Protein AF-A0A950RLU2-F1 (afdb_monomer_lite)

Foldseek 3Di:
DFQDLVNLLCVLVVVLVVLVVVLVVVLVVLVVLLVLLVCLLVPQLVVLLVLLVVLLVLLVVLVVLLVVLVVQLVVCVVDVPDGDPSVVSVVVSVVSLVVSVVSLVVSLVSLVVSLVSQSDPVLNVLSVVLNVLSVVLVVLSVQLVVLSVVLVVVSVVPPPVVNVVSVVVNVVSSVVNSVSSVVSSVSSVVSSVVSVVVSVVSVVVSVVSSVVSVVVSVVSNVVSVVCSCVQPVVLVVQVVVVVVVVVLFELPDARDQDPHDPSNVVSVVRNVVSVVLVVVLVVLLVVLVVLLVVLVVLLVVLVVLLVVLVVLLVVLVVVLVVLVVVLVVLVVLLVVLVVLLVVLVVLLVVLVVVLVVLVVQLVVLVVLLVVLVVVLVVLVVVLVVLVVVLVVLVVQLVVLVVQLVVLVVQLVVLVVVPPVSPVSNVVSVVSNVVSVVSNVVSVVSNVVSVVSNVVSVVSNVVSVVSNVVSVVSNVVSVVSSVVSVVSSVVSVVSSVVSVVSSVVSVVVSVVSVVVSVVSVVSSVVSVVSSVVSVVSNVVSVVSNVVSVVSNVVSVSNDD

Structure (mmCIF, N/CA/C/O backbone):
data_AF-A0A950RLU2-F1
#
_entry.id   AF-A0A950RLU2-F1
#
loop_
_atom_site.group_PDB
_atom_site.id
_atom_site.type_symbol
_atom_site.label_atom_id
_atom_site.label_alt_id
_atom_site.label_comp_id
_atom_site.label_asym_id
_atom_site.label_entity_id
_atom_site.label_seq_id
_atom_site.pdbx_PDB_ins_code
_atom_site.Cartn_x
_atom_site.Cartn_y
_atom_site.Cartn_z
_atom_site.occupancy
_atom_site.B_iso_or_equiv
_atom_site.auth_seq_id
_atom_site.auth_comp_id
_atom_site.auth_asym_id
_atom_site.auth_atom_id
_atom_site.pdbx_PDB_model_num
ATOM 1 N N . MET A 1 1 ? 50.276 9.827 -42.231 1.00 47.84 1 MET A N 1
ATOM 2 C CA . MET A 1 1 ? 49.090 10.664 -42.523 1.00 47.84 1 MET A CA 1
ATOM 3 C C . MET A 1 1 ? 47.963 9.737 -42.979 1.00 47.84 1 MET A C 1
ATOM 5 O O . MET A 1 1 ? 48.132 9.060 -43.985 1.00 47.84 1 MET A O 1
ATOM 9 N N . LYS A 1 2 ? 46.878 9.588 -42.205 1.00 58.75 2 LYS A N 1
ATOM 10 C CA . LYS A 1 2 ? 45.762 8.696 -42.575 1.00 58.75 2 LYS A CA 1
ATOM 11 C C . LYS A 1 2 ? 44.983 9.355 -43.727 1.00 58.75 2 LYS A C 1
ATOM 13 O O . LYS A 1 2 ? 44.421 10.429 -43.552 1.00 58.75 2 LYS A O 1
ATOM 18 N N . LEU A 1 3 ? 45.032 8.764 -44.922 1.00 65.50 3 LEU A N 1
ATOM 19 C CA . LEU A 1 3 ? 44.288 9.241 -46.094 1.00 65.50 3 LEU A CA 1
ATOM 20 C C . LEU A 1 3 ? 42.793 8.977 -45.898 1.00 65.50 3 LEU A C 1
ATOM 22 O O . LEU A 1 3 ? 42.415 7.815 -45.724 1.00 65.50 3 LEU A O 1
ATOM 26 N N . THR A 1 4 ? 41.996 10.045 -45.966 1.00 76.50 4 THR A N 1
ATOM 27 C CA . THR A 1 4 ? 40.530 10.010 -45.930 1.00 76.50 4 THR A CA 1
ATOM 28 C C . THR A 1 4 ? 39.963 9.182 -47.081 1.00 76.50 4 THR A C 1
ATOM 30 O O . THR A 1 4 ? 40.613 9.047 -48.126 1.00 76.50 4 THR A O 1
ATOM 33 N N . ILE A 1 5 ? 38.747 8.652 -46.925 1.00 76.19 5 ILE A N 1
ATOM 34 C CA . ILE A 1 5 ? 38.059 7.871 -47.974 1.00 76.19 5 ILE A CA 1
ATOM 35 C C . ILE A 1 5 ? 38.045 8.657 -49.295 1.00 76.19 5 ILE A C 1
ATOM 37 O O . ILE A 1 5 ? 38.445 8.136 -50.337 1.00 76.19 5 ILE A O 1
ATOM 41 N N . GLY A 1 6 ? 37.702 9.949 -49.229 1.00 75.69 6 GLY A N 1
ATOM 42 C CA . GLY A 1 6 ? 37.702 10.843 -50.389 1.00 75.69 6 GLY A CA 1
ATOM 43 C C . GLY A 1 6 ? 39.075 10.981 -51.057 1.00 75.69 6 GLY A C 1
ATOM 44 O O . GLY A 1 6 ? 39.168 10.897 -52.278 1.00 75.69 6 GLY A O 1
ATOM 45 N N . LYS A 1 7 ? 40.166 11.107 -50.287 1.00 78.00 7 LYS A N 1
ATOM 46 C CA . LYS A 1 7 ? 41.526 11.212 -50.851 1.00 78.00 7 LYS A CA 1
ATOM 47 C C . LYS A 1 7 ? 41.995 9.914 -51.511 1.00 78.00 7 LYS A C 1
ATOM 49 O O . LYS A 1 7 ? 42.754 9.971 -52.471 1.00 78.00 7 LYS A O 1
ATOM 54 N N . ARG A 1 8 ? 41.549 8.749 -51.030 1.00 76.12 8 ARG A N 1
ATOM 55 C CA . ARG A 1 8 ? 41.862 7.448 -51.651 1.00 76.12 8 ARG A CA 1
ATOM 56 C C . ARG A 1 8 ? 41.149 7.265 -52.987 1.00 76.12 8 ARG A C 1
ATOM 58 O O . ARG A 1 8 ? 41.777 6.827 -53.945 1.00 76.12 8 ARG A O 1
ATOM 65 N N . ILE A 1 9 ? 39.868 7.634 -53.049 1.00 80.31 9 ILE A N 1
ATOM 66 C CA . ILE A 1 9 ? 39.089 7.626 -54.294 1.00 80.31 9 ILE A CA 1
ATOM 67 C C . ILE A 1 9 ? 39.710 8.609 -55.296 1.00 80.31 9 ILE A C 1
ATOM 69 O O . ILE A 1 9 ? 39.947 8.245 -56.445 1.00 80.31 9 ILE A O 1
ATOM 73 N N . LEU A 1 10 ? 40.056 9.817 -54.841 1.00 81.12 10 LEU A N 1
ATOM 74 C CA . LEU A 1 10 ? 40.670 10.849 -55.677 1.00 81.12 10 LEU A CA 1
ATOM 75 C C . LEU A 1 10 ? 42.052 10.433 -56.201 1.00 81.12 10 LEU A C 1
ATOM 77 O O . LEU A 1 10 ? 42.339 10.672 -57.366 1.00 81.12 10 LEU A O 1
ATOM 81 N N . LEU A 1 11 ? 42.887 9.765 -55.397 1.00 79.69 11 LEU A N 1
ATOM 82 C CA . LEU A 1 11 ? 44.170 9.222 -55.865 1.00 79.69 11 LEU A CA 1
ATOM 83 C C . LEU A 1 11 ? 43.988 8.109 -56.907 1.00 79.69 11 LEU A C 1
ATOM 85 O O . LEU A 1 11 ? 44.661 8.134 -57.934 1.00 79.69 11 LEU A O 1
ATOM 89 N N . GLY A 1 12 ? 43.079 7.156 -56.668 1.00 76.25 12 GLY A N 1
ATOM 90 C CA . GLY A 1 12 ? 42.839 6.040 -57.591 1.00 76.25 12 GLY A CA 1
ATOM 91 C C . GLY A 1 12 ? 42.314 6.510 -58.949 1.00 76.25 12 GLY A C 1
ATOM 92 O O . GLY A 1 12 ? 42.910 6.225 -59.985 1.00 76.25 12 GLY A O 1
ATOM 93 N N . PHE A 1 13 ? 41.240 7.303 -58.953 1.00 82.06 13 PHE A N 1
ATOM 94 C CA . PHE A 1 13 ? 40.671 7.822 -60.201 1.00 82.06 13 PHE A CA 1
ATOM 95 C C . PHE A 1 13 ? 41.513 8.938 -60.824 1.00 82.06 13 PHE A C 1
ATOM 97 O O . PHE A 1 13 ? 41.607 9.015 -62.046 1.00 82.06 13 PHE A O 1
ATOM 104 N N . GLY A 1 14 ? 42.172 9.769 -60.013 1.00 81.75 14 GLY A N 1
ATOM 105 C CA . GLY A 1 14 ? 43.000 10.875 -60.493 1.00 81.75 14 GLY A CA 1
ATOM 106 C C . GLY A 1 14 ? 44.174 10.411 -61.352 1.00 81.75 14 GLY A C 1
ATOM 107 O O . GLY A 1 14 ? 44.430 11.006 -62.395 1.00 81.75 14 GLY A O 1
ATOM 108 N N . ILE A 1 15 ? 44.838 9.311 -60.974 1.00 82.00 15 ILE A N 1
ATOM 109 C CA . ILE A 1 15 ? 45.935 8.729 -61.766 1.00 82.00 15 ILE A CA 1
ATOM 110 C C . ILE A 1 15 ? 45.420 8.195 -63.110 1.00 82.00 15 ILE A C 1
ATOM 112 O O . ILE A 1 15 ? 46.036 8.445 -64.146 1.00 82.00 15 ILE A O 1
ATOM 116 N N . VAL A 1 16 ? 44.278 7.500 -63.111 1.00 84.19 16 VAL A N 1
ATOM 117 C CA . VAL A 1 16 ? 43.673 6.940 -64.333 1.00 84.19 16 VAL A CA 1
ATOM 118 C C . VAL A 1 16 ? 43.256 8.052 -65.301 1.00 84.19 16 VAL A C 1
ATOM 120 O O . VAL A 1 16 ? 43.563 7.978 -66.490 1.00 84.19 16 VAL A O 1
ATOM 123 N N . VAL A 1 17 ? 42.614 9.110 -64.795 1.00 84.62 17 VAL A N 1
ATOM 124 C CA . VAL A 1 17 ? 42.196 10.265 -65.606 1.00 84.62 17 VAL A CA 1
ATOM 125 C C . VAL A 1 17 ? 43.405 11.024 -66.154 1.00 84.62 17 VAL A C 1
ATOM 127 O O . VAL A 1 17 ? 43.435 11.331 -67.344 1.00 84.62 17 VAL A O 1
ATOM 130 N N . ALA A 1 18 ? 44.424 11.287 -65.330 1.00 83.94 18 ALA A N 1
ATOM 131 C CA . ALA A 1 18 ? 45.635 11.980 -65.772 1.00 83.94 18 ALA A CA 1
ATOM 132 C C . ALA A 1 18 ? 46.357 11.221 -66.900 1.00 83.94 18 ALA A C 1
ATOM 134 O O . ALA A 1 18 ? 46.774 11.832 -67.884 1.00 83.94 18 ALA A O 1
ATOM 135 N N . LEU A 1 19 ? 46.450 9.890 -66.798 1.00 84.19 19 LEU A N 1
ATOM 136 C CA . LEU A 1 19 ? 47.041 9.047 -67.840 1.00 84.19 19 LEU A CA 1
ATOM 137 C C . LEU A 1 19 ? 46.214 9.034 -69.130 1.00 84.19 19 LEU A C 1
ATOM 139 O O . LEU A 1 19 ? 46.790 9.109 -70.214 1.00 84.19 19 LEU A O 1
ATOM 143 N N . ALA A 1 20 ? 44.883 8.985 -69.036 1.00 82.06 20 ALA A N 1
ATOM 144 C CA . ALA A 1 20 ? 44.012 9.040 -70.209 1.00 82.06 20 ALA A CA 1
ATOM 145 C C . ALA A 1 20 ? 44.146 10.376 -70.964 1.00 82.06 20 ALA A C 1
ATOM 147 O O . ALA A 1 20 ? 44.239 10.386 -72.192 1.00 82.06 20 ALA A O 1
ATOM 148 N N . VAL A 1 21 ? 44.222 11.498 -70.237 1.00 85.81 21 VAL A N 1
ATOM 149 C CA . VAL A 1 21 ? 44.447 12.828 -70.828 1.00 85.81 21 VAL A CA 1
ATOM 150 C C . VAL A 1 21 ? 45.826 12.913 -71.487 1.00 85.81 21 VAL A C 1
ATOM 152 O O . VAL A 1 21 ? 45.929 13.374 -72.623 1.00 85.81 21 VAL A O 1
ATOM 155 N N . ALA A 1 22 ? 46.877 12.428 -70.819 1.00 83.25 22 ALA A N 1
ATOM 156 C CA . ALA A 1 22 ? 48.230 12.407 -71.375 1.00 83.25 22 ALA A CA 1
ATOM 157 C C . ALA A 1 22 ? 48.317 11.569 -72.665 1.00 83.25 22 ALA A C 1
ATOM 159 O O . ALA A 1 22 ? 48.935 12.004 -73.637 1.00 83.25 22 ALA A O 1
ATOM 160 N N . LEU A 1 23 ? 47.649 10.408 -72.705 1.00 84.44 23 LEU A N 1
ATOM 161 C CA . LEU A 1 23 ? 47.561 9.567 -73.901 1.00 84.44 23 LEU A CA 1
ATOM 162 C C . LEU A 1 23 ? 46.847 10.291 -75.051 1.00 84.44 23 LEU A C 1
ATOM 164 O O . LEU A 1 23 ? 47.331 10.279 -76.180 1.00 84.44 23 LEU A O 1
ATOM 168 N N . GLY A 1 24 ? 45.719 10.948 -74.763 1.00 79.88 24 GLY A N 1
ATOM 169 C CA . GLY A 1 24 ? 44.968 11.711 -75.761 1.00 79.88 24 GLY A CA 1
ATOM 170 C C . GLY A 1 24 ? 45.794 12.842 -76.376 1.00 79.88 24 GLY A C 1
ATOM 171 O O . GLY A 1 24 ? 45.830 12.987 -77.597 1.00 79.88 24 GLY A O 1
ATOM 172 N N . LEU A 1 25 ? 46.523 13.597 -75.547 1.00 85.25 25 LEU A N 1
ATOM 173 C CA . LEU A 1 25 ? 47.431 14.646 -76.019 1.00 85.25 25 LEU A CA 1
ATOM 174 C C . LEU A 1 25 ? 48.563 14.077 -76.887 1.00 85.25 25 LEU A C 1
ATOM 176 O O . LEU A 1 25 ? 48.856 14.632 -77.944 1.00 85.25 25 LEU A O 1
ATOM 180 N N . TYR A 1 26 ? 49.160 12.950 -76.492 1.00 85.50 26 TYR A N 1
ATOM 181 C CA . TYR A 1 26 ? 50.219 12.290 -77.263 1.00 85.50 26 TYR A CA 1
ATOM 182 C C . TYR A 1 26 ? 49.759 11.872 -78.673 1.00 85.50 26 TYR A C 1
ATOM 184 O O . TYR A 1 26 ? 50.473 12.090 -79.656 1.00 85.50 26 TYR A O 1
ATOM 192 N N . VAL A 1 27 ? 48.547 11.322 -78.798 1.00 82.69 27 VAL A N 1
ATOM 193 C CA . VAL A 1 27 ? 47.973 10.943 -80.102 1.00 82.69 27 VAL A CA 1
ATOM 194 C C . VAL A 1 27 ? 47.740 12.170 -80.988 1.00 82.69 27 VAL A C 1
ATOM 196 O O . VAL A 1 27 ? 48.037 12.129 -82.181 1.00 82.69 27 VAL A O 1
ATOM 199 N N . LEU A 1 28 ? 47.256 13.279 -80.420 1.00 82.19 28 LEU A N 1
ATOM 200 C CA . LEU A 1 28 ? 47.043 14.516 -81.179 1.00 82.19 28 LEU A CA 1
ATOM 201 C C . LEU A 1 28 ? 48.357 15.094 -81.727 1.00 82.19 28 LEU A C 1
ATOM 203 O O . LEU A 1 28 ? 48.400 15.487 -82.892 1.00 82.19 28 LEU A O 1
ATOM 207 N N . PHE A 1 29 ? 49.430 15.104 -80.930 1.00 82.00 29 PHE A N 1
ATOM 208 C CA . PHE A 1 29 ? 50.741 15.587 -81.382 1.00 82.00 29 PHE A CA 1
ATOM 209 C C . PHE A 1 29 ? 51.353 14.701 -82.477 1.00 82.00 29 PHE A C 1
ATOM 211 O O . PHE A 1 29 ? 51.834 15.215 -83.482 1.00 82.00 29 PHE A O 1
ATOM 218 N N . THR A 1 30 ? 51.294 13.376 -82.327 1.00 79.75 30 THR A N 1
ATOM 219 C CA . THR A 1 30 ? 51.858 12.442 -83.323 1.00 79.75 30 THR A CA 1
ATOM 220 C C . THR A 1 30 ? 51.084 12.436 -84.645 1.00 79.75 30 THR A C 1
ATOM 222 O O . THR A 1 30 ? 51.681 12.298 -85.710 1.00 79.75 30 THR A O 1
ATOM 225 N N . MET A 1 31 ? 49.764 12.656 -84.614 1.00 77.69 31 MET A N 1
ATOM 226 C CA . MET A 1 31 ? 48.964 12.836 -85.834 1.00 77.69 31 MET A CA 1
ATOM 227 C C . MET A 1 31 ? 49.286 14.138 -86.572 1.00 77.69 31 MET A C 1
ATOM 229 O O . MET A 1 31 ? 49.237 14.163 -87.802 1.00 77.69 31 MET A O 1
ATOM 233 N N . ALA A 1 32 ? 49.630 15.209 -85.851 1.00 80.81 32 ALA A N 1
ATOM 234 C CA . ALA A 1 32 ? 50.076 16.452 -86.476 1.00 80.81 32 ALA A CA 1
ATOM 235 C C . ALA A 1 32 ? 51.379 16.246 -87.271 1.00 80.81 32 ALA A C 1
ATOM 237 O O . ALA A 1 32 ? 51.478 16.722 -88.398 1.00 80.81 32 ALA A O 1
ATOM 238 N N . GLU A 1 33 ? 52.318 15.459 -86.735 1.00 79.25 33 GLU A N 1
ATOM 239 C CA . GLU A 1 33 ? 53.585 15.119 -87.400 1.00 79.25 33 GLU A CA 1
ATOM 240 C C . GLU A 1 33 ? 53.372 14.288 -88.680 1.00 79.25 33 GLU A C 1
ATOM 242 O O . GLU A 1 33 ? 53.948 14.591 -89.723 1.00 79.25 33 GLU A O 1
ATOM 247 N N . VAL A 1 34 ? 52.490 13.278 -88.654 1.00 81.62 34 VAL A N 1
ATOM 248 C CA . VAL A 1 34 ? 52.139 12.502 -89.865 1.00 81.62 34 VAL A CA 1
ATOM 249 C C . VAL A 1 34 ? 51.547 13.411 -90.947 1.00 81.62 34 VAL A C 1
ATOM 251 O O . VAL A 1 34 ? 51.928 13.310 -92.114 1.00 81.62 34 VAL A O 1
ATOM 254 N N . ARG A 1 35 ? 50.663 14.338 -90.557 1.00 81.94 35 ARG A N 1
ATOM 255 C CA . ARG A 1 35 ? 50.033 15.292 -91.479 1.00 81.94 35 ARG A CA 1
ATOM 256 C C . ARG A 1 35 ? 51.049 16.236 -92.128 1.00 81.94 35 ARG A C 1
ATOM 258 O O . ARG A 1 35 ? 50.896 16.578 -93.296 1.00 81.94 35 ARG A O 1
ATOM 265 N N . GLU A 1 36 ? 52.085 16.638 -91.396 1.00 81.50 36 GLU A N 1
ATOM 266 C CA . GLU A 1 36 ? 53.177 17.477 -91.903 1.00 81.50 36 GLU A CA 1
ATOM 267 C C . GLU A 1 36 ? 54.048 16.732 -92.935 1.00 81.50 36 GLU A C 1
ATOM 269 O O . GLU A 1 36 ? 54.390 17.282 -93.988 1.00 81.50 36 GLU A O 1
ATOM 274 N N . ILE A 1 37 ? 54.342 15.447 -92.693 1.00 80.62 37 ILE A N 1
ATOM 275 C CA . ILE A 1 37 ? 55.064 14.592 -93.652 1.00 80.62 37 ILE A CA 1
ATOM 276 C C . ILE A 1 37 ? 54.248 14.410 -94.939 1.00 80.62 37 ILE A C 1
ATOM 278 O O . ILE A 1 37 ? 54.792 14.574 -96.032 1.00 80.62 37 ILE A O 1
ATOM 282 N N . GLU A 1 38 ? 52.950 14.109 -94.829 1.00 80.81 38 GLU A N 1
ATOM 283 C CA . GLU A 1 38 ? 52.056 13.977 -95.989 1.00 80.81 38 GLU A CA 1
ATOM 284 C C . GLU A 1 38 ? 51.924 15.289 -96.774 1.00 80.81 38 GLU A C 1
ATOM 286 O O . GLU A 1 38 ? 51.995 15.270 -98.006 1.00 80.81 38 GLU A O 1
ATOM 291 N N . GLY A 1 39 ? 51.811 16.426 -96.078 1.00 82.38 39 GLY A N 1
ATOM 292 C CA . GLY A 1 39 ? 51.799 17.753 -96.699 1.00 82.38 39 GLY A CA 1
ATOM 293 C C . GLY A 1 39 ? 53.064 18.022 -97.512 1.00 82.38 39 GLY A C 1
ATOM 294 O O . GLY A 1 39 ? 52.985 18.445 -98.659 1.00 82.38 39 GLY A O 1
ATOM 295 N N . THR A 1 40 ? 54.236 17.657 -96.988 1.00 82.94 40 THR A N 1
ATOM 296 C CA . THR A 1 40 ? 55.509 17.821 -97.715 1.00 82.94 40 THR A CA 1
ATOM 297 C C . THR A 1 40 ? 55.579 16.942 -98.972 1.00 82.94 40 THR A C 1
ATOM 299 O O . THR A 1 40 ? 56.159 17.348 -99.979 1.00 82.94 40 THR A O 1
ATOM 302 N N . ILE A 1 41 ? 54.999 15.737 -98.945 1.00 83.69 41 ILE A N 1
ATOM 303 C CA . ILE A 1 41 ? 54.920 14.873 -100.136 1.00 83.69 41 ILE A CA 1
ATOM 304 C C . ILE A 1 41 ? 54.029 15.511 -101.202 1.00 83.69 41 ILE A C 1
ATOM 306 O O . ILE A 1 41 ? 54.410 15.560 -102.371 1.00 83.69 41 ILE A O 1
ATOM 310 N N . SER A 1 42 ? 52.858 16.003 -100.793 1.00 84.00 42 SER A N 1
ATOM 311 C CA . SER A 1 42 ? 51.892 16.643 -101.687 1.00 84.00 42 SER A CA 1
ATOM 312 C C . SER A 1 42 ? 52.441 17.930 -102.302 1.00 84.00 42 SER A C 1
ATOM 314 O O . SER A 1 42 ? 52.419 18.091 -103.520 1.00 84.00 42 SER A O 1
ATOM 316 N N . ASP A 1 43 ? 52.958 18.829 -101.470 1.00 83.88 43 ASP A N 1
ATOM 317 C CA . ASP A 1 43 ? 53.198 20.214 -101.870 1.00 83.88 43 ASP A CA 1
ATOM 318 C C . ASP A 1 43 ? 54.597 20.423 -102.455 1.00 83.88 43 ASP A C 1
ATOM 320 O O . ASP A 1 43 ? 54.795 21.347 -103.242 1.00 83.88 43 ASP A O 1
ATOM 324 N N . HIS A 1 44 ? 55.574 19.581 -102.092 1.00 87.94 44 HIS A N 1
ATOM 325 C CA . HIS A 1 44 ? 56.960 19.728 -102.551 1.00 87.94 44 HIS A CA 1
ATOM 326 C C . HIS A 1 44 ? 57.355 18.641 -103.553 1.00 87.94 44 HIS A C 1
ATOM 328 O O . HIS A 1 44 ? 57.774 18.951 -104.667 1.00 87.94 44 HIS A O 1
ATOM 334 N N . ASP A 1 45 ? 57.235 17.356 -103.200 1.00 86.62 45 ASP A N 1
ATOM 335 C CA . ASP A 1 45 ? 57.762 16.291 -104.069 1.00 86.62 45 ASP A CA 1
ATOM 336 C C . ASP A 1 45 ? 56.977 16.154 -105.380 1.00 86.62 45 ASP A C 1
ATOM 338 O 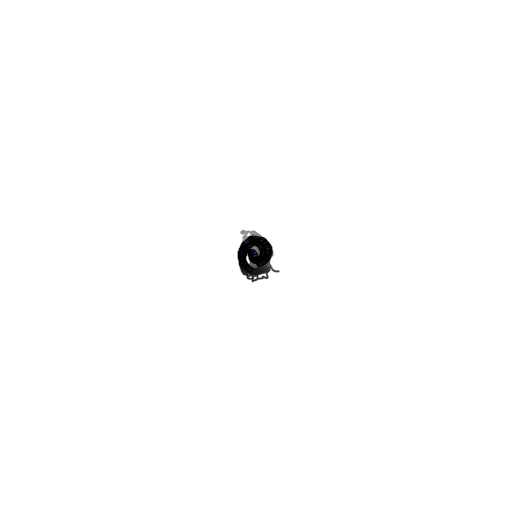O . ASP A 1 45 ? 57.578 15.956 -106.440 1.00 86.62 45 ASP A O 1
ATOM 342 N N . LEU A 1 46 ? 55.644 16.272 -105.333 1.00 87.19 46 LEU A N 1
ATOM 343 C CA . LEU A 1 46 ? 54.823 16.243 -106.546 1.00 87.19 46 LEU A CA 1
ATOM 344 C C . LEU A 1 46 ? 55.036 17.493 -107.411 1.00 87.19 46 LEU A C 1
ATOM 346 O O . LEU A 1 46 ? 55.039 17.375 -108.638 1.00 87.19 46 LEU A O 1
ATOM 350 N N . ASP A 1 47 ? 55.277 18.658 -106.803 1.00 89.31 47 ASP A N 1
ATOM 351 C CA . ASP A 1 47 ? 55.646 19.882 -107.526 1.00 89.31 47 ASP A CA 1
ATOM 352 C C . ASP A 1 47 ? 57.002 19.724 -108.241 1.00 89.31 47 ASP A C 1
ATOM 354 O O . ASP A 1 47 ? 57.112 20.006 -109.439 1.00 89.31 47 ASP A O 1
ATOM 358 N N . LEU A 1 48 ? 58.017 19.165 -107.569 1.00 88.69 48 LEU A N 1
ATOM 359 C CA . LEU A 1 48 ? 59.314 18.863 -108.187 1.00 88.69 48 LEU A CA 1
ATOM 360 C C . LEU A 1 48 ? 59.186 17.869 -109.345 1.00 88.69 48 LEU A C 1
ATOM 362 O O . LEU A 1 48 ? 59.777 18.089 -110.406 1.00 88.69 48 LEU A O 1
ATOM 366 N N . LEU A 1 49 ? 58.401 16.800 -109.176 1.00 88.88 49 LEU A N 1
ATOM 367 C CA . LEU A 1 49 ? 58.117 15.858 -110.261 1.00 88.88 49 LEU A CA 1
ATOM 368 C C . LEU A 1 49 ? 57.426 16.548 -111.438 1.00 88.88 49 LEU A C 1
ATOM 370 O O . LEU A 1 49 ? 57.788 16.293 -112.587 1.00 88.88 49 LEU A O 1
ATOM 374 N N . ALA A 1 50 ? 56.452 17.422 -111.179 1.00 88.31 50 ALA A N 1
ATOM 375 C CA . ALA A 1 50 ? 55.763 18.165 -112.227 1.00 88.31 50 ALA A CA 1
ATOM 376 C C . ALA A 1 50 ? 56.736 19.066 -113.009 1.00 88.31 50 ALA A C 1
ATOM 378 O O . ALA A 1 50 ? 56.728 19.045 -114.242 1.00 88.31 50 ALA A O 1
ATOM 379 N N . LYS A 1 51 ? 57.630 19.790 -112.320 1.00 89.75 51 LYS A N 1
ATOM 380 C CA . LYS A 1 51 ? 58.656 20.642 -112.953 1.00 89.75 51 LYS A CA 1
ATOM 381 C C . LYS A 1 51 ? 59.678 19.841 -113.756 1.00 89.75 51 LYS A C 1
ATOM 383 O O . LYS A 1 51 ? 59.971 20.208 -114.893 1.00 89.75 51 LYS A O 1
ATOM 388 N N . LEU A 1 52 ? 60.190 18.739 -113.206 1.00 89.75 52 LEU A N 1
ATOM 389 C CA . LEU A 1 52 ? 61.134 17.853 -113.896 1.00 89.75 52 LEU A CA 1
ATOM 390 C C . LEU A 1 52 ? 60.516 17.234 -115.154 1.00 89.75 52 LEU A C 1
ATOM 392 O O . LEU A 1 52 ? 61.156 17.206 -116.204 1.00 89.75 52 LEU A O 1
ATOM 396 N N . ASN A 1 53 ? 59.257 16.794 -115.078 1.00 88.31 53 ASN A N 1
ATOM 397 C CA . ASN A 1 53 ? 58.536 16.268 -116.236 1.00 88.31 53 ASN A CA 1
ATOM 398 C C . ASN A 1 53 ? 58.287 17.346 -117.298 1.00 88.31 53 ASN A C 1
ATOM 400 O O . ASN A 1 53 ? 58.476 17.078 -118.484 1.00 88.31 53 ASN A O 1
ATOM 404 N N . ALA A 1 54 ? 57.913 18.565 -116.898 1.00 87.75 54 ALA A N 1
ATOM 405 C CA . ALA A 1 54 ? 57.731 19.682 -117.824 1.00 87.75 54 ALA A CA 1
ATOM 406 C C . ALA A 1 54 ? 59.043 20.064 -118.532 1.00 87.75 54 ALA A C 1
ATOM 408 O O . ALA A 1 54 ? 59.042 20.328 -119.736 1.00 87.75 54 ALA A O 1
ATOM 409 N N . LEU A 1 55 ? 60.165 20.040 -117.808 1.00 88.81 55 LEU A N 1
ATOM 410 C CA . LEU A 1 55 ? 61.493 20.283 -118.367 1.00 88.81 55 LEU A CA 1
ATOM 411 C C . LEU A 1 55 ? 61.919 19.160 -119.327 1.00 88.81 55 LEU A C 1
ATOM 413 O O . LEU A 1 55 ? 62.436 19.441 -120.405 1.00 88.81 55 LEU A O 1
ATOM 417 N N . ASN A 1 56 ? 61.640 17.899 -118.986 1.00 87.88 56 ASN A N 1
ATOM 418 C CA . ASN A 1 56 ? 61.899 16.750 -119.856 1.00 87.88 56 ASN A CA 1
ATOM 419 C C . ASN A 1 56 ? 61.066 16.797 -121.151 1.00 87.88 56 ASN A C 1
ATOM 421 O O . ASN A 1 56 ? 61.575 16.524 -122.236 1.00 87.88 56 ASN A O 1
ATOM 425 N N . GLN A 1 57 ? 59.798 17.215 -121.070 1.00 87.25 57 GLN A N 1
ATOM 426 C CA . GLN A 1 57 ? 58.964 17.439 -122.256 1.00 87.25 57 GLN A CA 1
ATOM 427 C C . GLN A 1 57 ? 59.502 18.580 -123.131 1.00 87.25 57 GLN A C 1
ATOM 429 O O . GLN A 1 57 ? 59.589 18.421 -124.349 1.00 87.25 57 GLN A O 1
ATOM 434 N N . ASN A 1 58 ? 59.898 19.708 -122.527 1.00 88.06 58 ASN A N 1
ATOM 435 C CA . ASN A 1 58 ? 60.472 20.841 -123.256 1.00 88.06 58 ASN A CA 1
ATOM 436 C C . ASN A 1 58 ? 61.800 20.458 -123.935 1.00 88.06 58 ASN A C 1
ATOM 438 O O . ASN A 1 58 ? 62.015 20.762 -125.105 1.00 88.06 58 ASN A O 1
ATOM 442 N N . GLN A 1 59 ? 62.655 19.691 -123.251 1.00 86.12 59 GLN A N 1
ATOM 443 C CA . GLN A 1 59 ? 63.872 19.120 -123.832 1.00 86.12 59 GLN A CA 1
ATOM 444 C C . GLN A 1 59 ? 63.561 18.298 -125.097 1.00 86.12 59 GLN A C 1
ATOM 446 O O . GLN A 1 59 ? 64.222 18.477 -126.125 1.00 86.12 59 GLN A O 1
ATOM 451 N N . GLY A 1 60 ? 62.525 17.454 -125.054 1.00 83.88 60 GLY A N 1
ATOM 452 C CA . GLY A 1 60 ? 62.080 16.679 -126.214 1.00 83.88 60 GLY A CA 1
ATOM 453 C C . GLY A 1 60 ? 61.615 17.563 -127.377 1.00 83.88 60 GLY A C 1
ATOM 454 O O . GLY A 1 60 ? 61.967 17.306 -128.531 1.00 83.88 60 GLY A O 1
ATOM 455 N N . GLN A 1 61 ? 60.887 18.646 -127.084 1.00 86.56 61 GLN A N 1
ATOM 456 C CA . GLN A 1 61 ? 60.461 19.630 -128.088 1.00 86.56 61 GLN A CA 1
ATOM 457 C C . GLN A 1 61 ? 61.649 20.374 -128.711 1.00 86.56 61 GLN A C 1
ATOM 459 O O . GLN A 1 61 ? 61.710 20.533 -129.928 1.00 86.56 61 GLN A O 1
ATOM 464 N N . LEU A 1 62 ? 62.624 20.784 -127.899 1.00 87.62 62 LEU A N 1
ATOM 465 C CA . LEU A 1 62 ? 63.848 21.451 -128.345 1.00 87.62 62 LEU A CA 1
ATOM 466 C C . LEU A 1 62 ? 64.697 20.565 -129.252 1.00 87.62 62 LEU A C 1
ATOM 468 O O . LEU A 1 62 ? 65.267 21.047 -130.232 1.00 87.62 62 LEU A O 1
ATOM 472 N N . TYR A 1 63 ? 64.760 19.269 -128.957 1.00 87.38 63 TYR A N 1
ATOM 473 C CA . TYR A 1 63 ? 65.386 18.305 -129.851 1.00 87.38 63 TYR A CA 1
ATOM 474 C C . TYR A 1 63 ? 64.654 18.232 -131.200 1.00 87.38 63 TYR A C 1
ATOM 476 O O . TYR A 1 63 ? 65.292 18.340 -132.247 1.00 87.38 63 TYR A O 1
ATOM 484 N N . GLY A 1 64 ? 63.320 18.138 -131.185 1.00 85.25 64 GLY A N 1
ATOM 485 C CA . GLY A 1 64 ? 62.512 18.145 -132.408 1.00 85.25 64 GLY A CA 1
ATOM 486 C C . GLY A 1 64 ? 62.695 19.419 -133.242 1.00 85.25 64 GLY A C 1
ATOM 487 O O . GLY A 1 64 ? 62.855 19.342 -134.459 1.00 85.25 64 GLY A O 1
ATOM 488 N N . LEU A 1 65 ? 62.745 20.588 -132.597 1.00 86.19 65 LEU A N 1
ATOM 489 C CA . LEU A 1 65 ? 62.990 21.871 -133.264 1.00 86.19 65 LEU A CA 1
ATOM 490 C C . LEU A 1 65 ? 64.398 21.958 -133.862 1.00 86.19 65 LEU A C 1
ATOM 492 O O . LEU A 1 65 ? 64.552 22.459 -134.973 1.00 86.19 65 LEU A O 1
ATOM 496 N N . ARG A 1 66 ? 65.416 21.419 -133.180 1.00 86.56 66 ARG A N 1
ATOM 497 C CA . ARG A 1 66 ? 66.780 21.319 -133.723 1.00 86.56 66 ARG A CA 1
ATOM 498 C C . ARG A 1 66 ? 66.814 20.466 -134.991 1.00 86.56 66 ARG A C 1
ATOM 500 O O . ARG A 1 66 ? 67.367 20.905 -135.994 1.00 86.56 66 ARG A O 1
ATOM 507 N N . GLU A 1 67 ? 66.242 19.262 -134.950 1.00 83.31 67 GLU A N 1
ATOM 508 C CA . GLU A 1 67 ? 66.161 18.365 -136.116 1.00 83.31 67 GLU A CA 1
ATOM 509 C C . GLU A 1 67 ? 65.426 19.030 -137.280 1.00 83.31 67 GLU A C 1
ATOM 511 O O . GLU A 1 67 ? 65.887 19.001 -138.421 1.00 83.31 67 GLU A O 1
ATOM 516 N N . LYS A 1 68 ? 64.314 19.710 -136.981 1.00 84.31 68 LYS A N 1
ATOM 517 C CA . LYS A 1 68 ? 63.547 20.458 -137.974 1.00 84.31 68 LYS A CA 1
ATOM 518 C C . LYS A 1 68 ? 64.371 21.594 -138.588 1.00 84.31 68 LYS A C 1
ATOM 520 O O . LYS A 1 68 ? 64.346 21.756 -139.807 1.00 84.31 68 LYS A O 1
ATOM 525 N N . ALA A 1 69 ? 65.125 22.346 -137.788 1.00 82.88 69 ALA A N 1
ATOM 526 C CA . ALA A 1 69 ? 66.003 23.409 -138.275 1.00 82.88 69 ALA A CA 1
ATOM 527 C C . ALA A 1 69 ? 67.139 22.858 -139.156 1.00 82.88 69 ALA A C 1
ATOM 529 O O . ALA A 1 69 ? 67.380 23.389 -140.237 1.00 82.88 69 ALA A O 1
ATOM 530 N N . LEU A 1 70 ? 67.774 21.750 -138.757 1.00 79.62 70 LEU A N 1
ATOM 531 C CA . LEU A 1 70 ? 68.792 21.056 -139.555 1.00 79.62 70 LEU A CA 1
ATOM 532 C C . LEU A 1 70 ? 68.243 20.584 -140.906 1.00 79.62 70 LEU A C 1
ATOM 534 O O . LEU A 1 70 ? 68.832 20.871 -141.949 1.00 79.62 70 LEU A O 1
ATOM 538 N N . ALA A 1 71 ? 67.096 19.900 -140.896 1.00 79.31 71 ALA A N 1
ATOM 539 C CA . ALA A 1 71 ? 66.451 19.407 -142.109 1.00 79.31 71 ALA A CA 1
ATOM 540 C C . ALA A 1 71 ? 66.061 20.556 -143.053 1.00 79.31 71 ALA A C 1
ATOM 542 O O . ALA A 1 71 ? 66.318 20.486 -144.255 1.00 79.31 71 ALA A O 1
ATOM 543 N N . THR A 1 72 ? 65.502 21.639 -142.505 1.00 77.44 72 THR A N 1
ATOM 544 C CA . THR A 1 72 ? 65.072 22.810 -143.284 1.00 77.44 72 THR A CA 1
ATOM 545 C C . THR A 1 72 ? 66.270 23.547 -143.892 1.00 77.44 72 THR A C 1
ATOM 547 O O . THR A 1 72 ? 66.255 23.850 -145.083 1.00 77.44 72 THR A O 1
ATOM 550 N N . SER A 1 73 ? 67.352 23.754 -143.133 1.00 74.88 73 SER A N 1
ATOM 551 C CA . SER A 1 73 ? 68.593 24.368 -143.634 1.00 74.88 73 SER A CA 1
ATOM 552 C C . SER A 1 73 ? 69.252 23.556 -144.754 1.00 74.88 73 SER A C 1
ATOM 554 O O . SER A 1 73 ? 69.736 24.128 -145.732 1.00 74.88 73 SER A O 1
ATOM 556 N N . LEU A 1 74 ? 69.258 22.221 -144.652 1.00 73.56 74 LEU A N 1
ATOM 557 C CA . LEU A 1 74 ? 69.794 21.339 -145.696 1.00 73.56 74 LEU A CA 1
ATOM 558 C C . LEU A 1 74 ? 68.903 21.315 -146.953 1.00 73.56 74 LEU A C 1
ATOM 560 O O . LEU A 1 74 ? 69.421 21.295 -148.074 1.00 73.56 74 LEU A O 1
ATOM 564 N N . MET A 1 75 ? 67.575 21.368 -146.792 1.00 71.38 75 MET A N 1
ATOM 565 C CA . MET A 1 75 ? 66.628 21.458 -147.912 1.00 71.38 75 MET A CA 1
ATOM 566 C C . MET A 1 75 ? 66.737 22.790 -148.661 1.00 71.38 75 MET A C 1
ATOM 568 O O . MET A 1 75 ? 66.853 22.788 -149.882 1.00 71.38 75 MET A O 1
ATOM 572 N N . VAL A 1 76 ? 66.782 23.926 -147.957 1.00 70.12 76 VAL A N 1
ATOM 573 C CA . VAL A 1 76 ? 66.909 25.255 -148.589 1.00 70.12 76 VAL A CA 1
ATOM 574 C C . VAL A 1 76 ? 68.223 25.389 -149.371 1.00 70.12 76 VAL A C 1
ATOM 576 O O . VAL A 1 76 ? 68.249 26.013 -150.430 1.00 70.12 76 VAL A O 1
ATOM 579 N N . LYS A 1 77 ? 69.305 24.746 -148.910 1.00 67.12 77 LYS A N 1
ATOM 580 C CA . LYS A 1 77 ? 70.583 24.682 -149.640 1.00 67.12 77 LYS A CA 1
ATOM 581 C C . LYS A 1 77 ? 70.555 23.803 -150.892 1.00 67.12 77 LYS A C 1
ATOM 583 O O . LYS A 1 77 ? 71.325 24.058 -151.813 1.00 67.12 77 LYS A O 1
ATOM 588 N N . SER A 1 78 ? 69.729 22.758 -150.910 1.00 64.38 78 SER A N 1
ATOM 589 C CA . SER A 1 78 ? 69.629 21.824 -152.040 1.00 64.38 78 SER A CA 1
ATOM 590 C C . SER A 1 78 ? 68.563 22.231 -153.063 1.00 64.38 78 SER A C 1
ATOM 592 O O . SER A 1 78 ? 68.707 21.889 -154.233 1.00 64.38 78 SER A O 1
ATOM 594 N N . ASN A 1 79 ? 67.542 22.999 -152.660 1.00 63.56 79 ASN A N 1
ATOM 595 C CA . ASN A 1 79 ? 66.509 23.538 -153.545 1.00 63.56 79 ASN A CA 1
ATOM 596 C C . ASN A 1 79 ? 66.064 24.956 -153.101 1.00 63.56 79 ASN A C 1
ATOM 598 O O . ASN A 1 79 ? 65.158 25.090 -152.268 1.00 63.56 79 ASN A O 1
ATOM 602 N N . PRO A 1 80 ? 66.684 26.032 -153.629 1.00 59.34 80 PRO A N 1
ATOM 603 C CA . PRO A 1 80 ? 66.356 27.401 -153.246 1.00 59.34 80 PRO A CA 1
ATOM 604 C C . PRO A 1 80 ? 64.990 27.806 -153.821 1.00 59.34 80 PRO A C 1
ATOM 606 O O . PRO A 1 80 ? 64.877 28.160 -154.991 1.00 59.34 80 PRO A O 1
ATOM 609 N N . GLY A 1 81 ? 63.937 27.733 -153.001 1.00 58.75 81 GLY A N 1
ATOM 610 C CA . GLY A 1 81 ? 62.589 28.186 -153.377 1.00 58.75 81 GLY A CA 1
ATOM 611 C C . GLY A 1 81 ? 61.420 27.434 -152.734 1.00 58.75 81 GLY A C 1
ATOM 612 O O . GLY A 1 81 ? 60.285 27.890 -152.839 1.00 58.75 81 GLY A O 1
ATOM 613 N N . THR A 1 82 ? 61.662 26.315 -152.043 1.00 56.00 82 THR A N 1
ATOM 614 C CA . THR A 1 82 ? 60.600 25.527 -151.389 1.00 56.00 82 THR A CA 1
ATOM 615 C C . THR A 1 82 ? 60.992 25.147 -149.963 1.00 56.00 82 THR A C 1
ATOM 617 O O . THR A 1 82 ? 61.817 24.256 -149.772 1.00 56.00 82 THR A O 1
ATOM 620 N N . GLY A 1 83 ? 60.399 25.799 -148.958 1.00 61.22 83 GLY A N 1
ATOM 621 C CA . GLY A 1 83 ? 60.600 25.455 -147.546 1.00 61.22 83 GLY A CA 1
ATOM 622 C C . GLY A 1 83 ? 60.269 26.595 -146.580 1.00 61.22 83 GLY A C 1
ATOM 623 O O . GLY A 1 83 ? 60.225 27.757 -146.972 1.00 61.22 83 GLY A O 1
ATOM 624 N N . GLN A 1 84 ? 60.015 26.244 -145.317 1.00 63.03 84 GLN A N 1
ATOM 625 C CA . GLN A 1 84 ? 59.887 27.188 -144.199 1.00 63.03 84 GLN A CA 1
ATOM 626 C C . GLN A 1 84 ? 61.237 27.907 -143.982 1.00 63.03 84 GLN A C 1
ATOM 628 O O . GLN A 1 84 ? 62.277 27.311 -144.244 1.00 63.03 84 GLN A O 1
ATOM 633 N N . ASP A 1 85 ? 61.250 29.164 -143.526 1.00 69.12 85 ASP A N 1
ATOM 634 C CA . ASP A 1 85 ? 62.508 29.888 -143.268 1.00 69.12 85 ASP A CA 1
ATOM 635 C C . ASP A 1 85 ? 63.296 29.194 -142.133 1.00 69.12 85 ASP A C 1
ATOM 637 O O . ASP A 1 85 ? 62.771 29.096 -141.015 1.00 69.12 85 ASP A O 1
ATOM 641 N N . PRO A 1 86 ? 64.535 28.712 -142.371 1.00 70.81 86 PRO A N 1
ATOM 642 C CA . PRO A 1 86 ? 65.360 28.099 -141.333 1.00 70.81 86 PRO A CA 1
ATOM 643 C C . PRO A 1 86 ? 65.546 28.987 -140.097 1.00 70.81 86 PRO A C 1
ATOM 645 O O . PRO A 1 86 ? 65.593 28.472 -138.977 1.00 70.81 86 PRO A O 1
ATOM 648 N N . LYS A 1 87 ? 65.573 30.316 -140.272 1.00 76.94 87 LYS A N 1
ATOM 649 C CA . LYS A 1 87 ? 65.712 31.261 -139.156 1.00 76.94 87 LYS A CA 1
ATOM 650 C C . LYS A 1 87 ? 64.471 31.329 -138.273 1.00 76.94 87 LYS A C 1
ATOM 652 O O . LYS A 1 87 ? 64.606 31.515 -137.067 1.00 76.94 87 LYS A O 1
ATOM 657 N N . ALA A 1 88 ? 63.280 31.100 -138.827 1.00 81.19 88 ALA A N 1
ATOM 658 C CA . ALA A 1 88 ? 62.047 31.059 -138.040 1.00 81.19 88 ALA A CA 1
ATOM 659 C C . ALA A 1 88 ? 62.025 29.857 -137.074 1.00 81.19 88 ALA A C 1
ATOM 661 O O . ALA A 1 88 ? 61.574 29.985 -135.937 1.00 81.19 88 ALA A O 1
ATOM 662 N N . VAL A 1 89 ? 62.556 28.699 -137.495 1.00 81.56 89 VAL A N 1
ATOM 663 C CA . VAL A 1 89 ? 62.665 27.503 -136.634 1.00 81.56 89 VAL A CA 1
ATOM 664 C C . VAL A 1 89 ? 63.757 27.681 -135.573 1.00 81.56 89 VAL A C 1
ATOM 666 O O . VAL A 1 89 ? 63.587 27.243 -134.434 1.00 81.56 89 VAL A O 1
ATOM 669 N N . GLU A 1 90 ? 64.861 28.360 -135.906 1.00 83.00 90 GLU A N 1
ATOM 670 C CA . GLU A 1 90 ? 65.879 28.742 -134.919 1.00 83.00 90 GLU A CA 1
ATOM 671 C C . GLU A 1 90 ? 65.314 29.702 -133.858 1.00 83.00 90 GLU A C 1
ATOM 673 O O . GLU A 1 90 ? 65.580 29.531 -132.668 1.00 83.00 90 GLU A O 1
ATOM 678 N N . GLU A 1 91 ? 64.514 30.694 -134.252 1.00 84.19 91 GLU A N 1
ATOM 679 C CA . GLU A 1 91 ? 63.890 31.638 -133.320 1.00 84.19 91 GLU A CA 1
ATOM 680 C C . GLU A 1 91 ? 62.887 30.941 -132.383 1.00 84.19 91 GLU A C 1
ATOM 682 O O . GLU A 1 91 ? 62.878 31.194 -131.173 1.00 84.19 91 GLU A O 1
ATOM 687 N N . GLU A 1 92 ? 62.118 29.978 -132.902 1.00 85.00 92 GLU A N 1
ATOM 688 C CA . GLU A 1 92 ? 61.245 29.110 -132.104 1.00 85.00 92 GLU A CA 1
ATOM 689 C C . GLU A 1 92 ? 62.047 28.246 -131.113 1.00 85.00 92 GLU A C 1
ATOM 691 O O . GLU A 1 92 ? 61.696 28.154 -129.932 1.00 85.00 92 GLU A O 1
ATOM 696 N N . TRP A 1 93 ? 63.185 27.688 -131.545 1.00 89.19 93 TRP A N 1
ATOM 697 C CA . TRP A 1 93 ? 64.108 26.975 -130.659 1.00 89.19 93 TRP A CA 1
ATOM 698 C C . TRP A 1 93 ? 64.667 27.896 -129.569 1.00 89.19 93 TRP A C 1
ATOM 700 O O . TRP A 1 93 ? 64.674 27.526 -128.394 1.00 89.19 93 TRP A O 1
ATOM 710 N N . ARG A 1 94 ? 65.080 29.123 -129.917 1.00 86.69 94 ARG A N 1
ATOM 711 C CA . ARG A 1 94 ? 65.586 30.114 -128.952 1.00 86.69 94 ARG A CA 1
ATOM 712 C C . ARG A 1 94 ? 64.526 30.459 -127.910 1.00 86.69 94 ARG A C 1
ATOM 714 O O . ARG A 1 94 ? 64.849 30.475 -126.721 1.00 86.69 94 ARG A O 1
ATOM 721 N N . LYS A 1 95 ? 63.267 30.642 -128.315 1.00 87.88 95 LYS A N 1
ATOM 722 C CA . LYS A 1 95 ? 62.142 30.889 -127.399 1.00 87.88 95 LYS A CA 1
ATOM 723 C C . LYS A 1 95 ? 61.904 29.718 -126.439 1.00 87.88 95 LYS A C 1
ATOM 725 O O . LYS A 1 95 ? 61.819 29.934 -125.231 1.00 87.88 95 LYS A O 1
ATOM 730 N N . ASN A 1 96 ? 61.866 28.483 -126.939 1.00 86.69 96 ASN A N 1
ATOM 731 C CA . ASN A 1 96 ? 61.693 27.302 -126.083 1.00 86.69 96 ASN A CA 1
ATOM 732 C C . ASN A 1 96 ? 62.913 27.055 -125.183 1.00 86.69 96 ASN A C 1
ATOM 734 O O . ASN A 1 96 ? 62.759 26.604 -124.047 1.00 86.69 96 ASN A O 1
ATOM 738 N N . SER A 1 97 ? 64.114 27.434 -125.635 1.00 88.81 97 SER A N 1
ATOM 739 C CA . SER A 1 97 ? 65.337 27.350 -124.833 1.00 88.81 97 SER A CA 1
ATOM 740 C C . SER A 1 97 ? 65.304 28.341 -123.665 1.00 88.81 97 SER A C 1
ATOM 742 O O . SER A 1 97 ? 65.689 27.985 -122.557 1.00 88.81 97 SER A O 1
ATOM 744 N N . ALA A 1 98 ? 64.745 29.541 -123.867 1.00 88.38 98 ALA A N 1
ATOM 745 C CA . ALA A 1 98 ? 64.505 30.502 -122.791 1.00 88.38 98 ALA A CA 1
ATOM 746 C C . ALA A 1 98 ? 63.421 30.010 -121.815 1.00 88.38 98 ALA A C 1
ATOM 748 O O . ALA A 1 98 ? 63.528 30.217 -120.608 1.00 88.38 98 ALA A O 1
ATOM 749 N N . SER A 1 99 ? 62.400 29.300 -122.310 1.00 89.19 99 SER A N 1
ATOM 750 C CA . SER A 1 99 ? 61.429 28.623 -121.440 1.00 89.19 99 SER A CA 1
ATOM 751 C C . SER A 1 99 ? 62.082 27.514 -120.606 1.00 89.19 99 SER A C 1
ATOM 753 O O . SER A 1 99 ? 61.717 27.340 -119.446 1.00 89.19 99 SER A O 1
ATOM 755 N N . ALA A 1 100 ? 63.044 26.773 -121.167 1.00 88.75 100 ALA A N 1
ATOM 756 C CA . ALA A 1 100 ? 63.800 25.760 -120.432 1.00 88.75 100 ALA A CA 1
ATOM 757 C C . ALA A 1 100 ? 64.705 26.395 -119.364 1.00 88.75 100 ALA A C 1
ATOM 759 O O . ALA A 1 100 ? 64.775 25.871 -118.254 1.00 88.75 100 ALA A O 1
ATOM 760 N N . ASP A 1 101 ? 65.312 27.555 -119.651 1.00 89.31 101 ASP A N 1
ATOM 761 C CA . ASP A 1 101 ? 66.034 28.341 -118.641 1.00 89.31 101 ASP A CA 1
ATOM 762 C C . ASP A 1 101 ? 65.109 28.726 -117.478 1.00 89.31 101 ASP A C 1
ATOM 764 O O . ASP A 1 101 ? 65.434 28.456 -116.327 1.00 89.31 101 ASP A O 1
ATOM 768 N N . GLY A 1 102 ? 63.919 29.266 -117.765 1.00 89.50 102 GLY A N 1
ATOM 769 C CA . GLY A 1 102 ? 62.954 29.635 -116.724 1.00 89.50 102 GLY A CA 1
ATOM 770 C C . GLY A 1 102 ? 62.439 28.439 -115.908 1.00 89.50 102 GLY A C 1
ATOM 771 O O . GLY A 1 102 ? 62.223 28.554 -114.701 1.00 89.50 102 GLY A O 1
ATOM 772 N N . GLN A 1 103 ? 62.271 27.272 -116.539 1.00 90.06 103 GLN A N 1
ATOM 773 C CA . GLN A 1 103 ? 61.920 26.027 -115.846 1.00 90.06 103 GLN A CA 1
ATOM 774 C C . GLN A 1 103 ? 63.052 25.539 -114.932 1.00 90.06 103 GLN A C 1
ATOM 776 O O . GLN A 1 103 ? 62.775 25.089 -113.820 1.00 90.06 103 GLN A O 1
ATOM 781 N N . LEU A 1 104 ? 64.307 25.647 -115.375 1.00 89.62 104 LEU A N 1
ATOM 782 C CA . LEU A 1 104 ? 65.483 25.310 -114.573 1.00 89.62 104 LEU A CA 1
ATOM 783 C C . LEU A 1 104 ? 65.664 26.270 -113.397 1.00 89.62 104 LEU A C 1
ATOM 785 O O . LEU A 1 104 ? 65.873 25.798 -112.287 1.00 89.62 104 LEU A O 1
ATOM 789 N N . ASP A 1 105 ? 65.490 27.577 -113.595 1.00 90.56 105 ASP A N 1
ATOM 790 C CA . ASP A 1 105 ? 65.574 28.570 -112.515 1.00 90.56 105 ASP A CA 1
ATOM 791 C C . ASP A 1 105 ? 64.487 28.325 -111.454 1.00 90.56 105 ASP A C 1
ATOM 793 O O . ASP A 1 105 ? 64.735 28.381 -110.246 1.00 90.56 105 ASP A O 1
ATOM 797 N N . ALA A 1 106 ? 63.270 27.987 -111.897 1.00 89.56 106 ALA A N 1
ATOM 798 C CA . ALA A 1 106 ? 62.180 27.613 -111.002 1.00 89.56 106 ALA A CA 1
ATOM 799 C C . ALA A 1 106 ? 62.472 26.309 -110.243 1.00 89.56 106 ALA A C 1
ATOM 801 O O . ALA A 1 106 ? 62.124 26.201 -109.067 1.00 89.56 106 ALA A O 1
ATOM 802 N N . LEU A 1 107 ? 63.105 25.328 -110.892 1.00 90.25 107 LEU A N 1
ATOM 803 C CA . LEU A 1 107 ? 63.489 24.058 -110.278 1.00 90.25 107 LEU A CA 1
ATOM 804 C C . LEU A 1 107 ? 64.653 24.231 -109.287 1.00 90.25 107 LEU A C 1
ATOM 806 O O . LEU A 1 107 ? 64.620 23.663 -108.197 1.00 90.25 107 LEU A O 1
ATOM 810 N N . GLU A 1 108 ? 65.656 25.049 -109.605 1.00 88.75 108 GLU A N 1
ATOM 811 C CA . GLU A 1 108 ? 66.753 25.390 -108.692 1.00 88.75 108 GLU A CA 1
ATOM 812 C C . GLU A 1 108 ? 66.241 26.120 -107.451 1.00 88.75 108 GLU A C 1
ATOM 814 O O . GLU A 1 108 ? 66.613 25.771 -106.329 1.00 88.75 108 GLU A O 1
ATOM 819 N N . LYS A 1 109 ? 65.330 27.083 -107.633 1.00 89.88 109 LYS A N 1
ATOM 820 C CA . LYS A 1 109 ? 64.692 27.776 -106.512 1.00 89.88 109 LYS A CA 1
ATOM 821 C C . LYS A 1 109 ? 63.876 26.812 -105.648 1.00 89.88 109 LYS A C 1
ATOM 823 O O . LYS A 1 109 ? 64.074 26.775 -104.436 1.00 89.88 109 LYS A O 1
ATOM 828 N N . ALA A 1 110 ? 63.016 26.000 -106.267 1.00 89.12 110 ALA A N 1
ATOM 829 C CA . ALA A 1 110 ? 62.183 25.031 -105.557 1.00 89.12 110 ALA A CA 1
ATOM 830 C C . ALA A 1 110 ? 63.036 24.029 -104.764 1.00 89.12 110 ALA A C 1
ATOM 832 O O . ALA A 1 110 ? 62.811 23.823 -103.578 1.00 89.12 110 ALA A O 1
ATOM 833 N N . THR A 1 111 ? 64.078 23.461 -105.375 1.00 89.06 111 THR A N 1
ATOM 834 C CA . THR A 1 111 ? 64.956 22.501 -104.687 1.00 89.06 111 THR A CA 1
ATOM 835 C C . THR A 1 111 ? 65.765 23.129 -103.547 1.00 89.06 111 THR A C 1
ATOM 837 O O . THR A 1 111 ? 65.994 22.460 -102.541 1.00 89.06 111 THR A O 1
ATOM 840 N N . ALA A 1 112 ? 66.149 24.407 -103.645 1.00 86.38 112 ALA A N 1
ATOM 841 C CA . ALA A 1 112 ? 66.818 25.132 -102.562 1.00 86.38 112 ALA A CA 1
ATOM 842 C C . ALA A 1 112 ? 65.882 25.488 -101.392 1.00 86.38 112 ALA A C 1
ATOM 844 O O . ALA A 1 112 ? 66.307 25.442 -100.233 1.00 86.38 112 ALA A O 1
ATOM 845 N N . ASP A 1 113 ? 64.627 25.839 -101.679 1.00 86.50 113 ASP A N 1
ATOM 846 C CA . ASP A 1 113 ? 63.620 26.124 -100.653 1.00 86.50 113 ASP A CA 1
ATOM 847 C C . ASP A 1 113 ? 63.182 24.826 -99.954 1.00 86.50 113 ASP A C 1
ATOM 849 O O . ASP A 1 113 ? 63.143 24.758 -98.721 1.00 86.50 113 ASP A O 1
ATOM 853 N N . TYR A 1 114 ? 62.957 23.756 -100.721 1.00 87.12 114 TYR A N 1
ATOM 854 C CA . TYR A 1 114 ? 62.476 22.486 -100.182 1.00 87.12 114 TYR A CA 1
ATOM 855 C C . TYR A 1 114 ? 63.505 21.755 -99.318 1.00 87.12 114 TYR A C 1
ATOM 857 O O . TYR A 1 114 ? 63.127 21.163 -98.305 1.00 87.12 114 TYR A O 1
ATOM 865 N N . GLU A 1 115 ? 64.802 21.886 -99.613 1.00 82.12 115 GLU A N 1
ATOM 866 C CA . GLU A 1 115 ? 65.882 21.373 -98.759 1.00 82.12 115 GLU A CA 1
ATOM 867 C C . GLU A 1 115 ? 65.814 21.922 -97.325 1.00 82.12 115 GLU A C 1
ATOM 869 O O . GLU A 1 115 ? 65.996 21.171 -96.364 1.00 82.12 115 GLU A O 1
ATOM 874 N N . LYS A 1 116 ? 65.478 23.209 -97.157 1.00 80.69 116 LYS A N 1
ATOM 875 C CA . LYS A 1 116 ? 65.344 23.835 -95.829 1.00 80.69 116 LYS A CA 1
ATOM 876 C C . LYS A 1 116 ? 64.107 23.350 -95.074 1.00 80.69 116 LYS A C 1
ATOM 878 O O . LYS A 1 116 ? 64.116 23.320 -93.847 1.00 80.69 116 LYS A O 1
ATOM 883 N N . SER A 1 117 ? 63.066 22.968 -95.808 1.00 76.81 117 SER A N 1
ATOM 884 C CA . SER A 1 117 ? 61.769 22.536 -95.273 1.00 76.81 117 SER A CA 1
ATOM 885 C C . SER A 1 117 ? 61.648 21.024 -95.037 1.00 76.81 117 SER A C 1
ATOM 887 O O . SER A 1 117 ? 60.558 20.521 -94.781 1.00 76.81 117 SER A O 1
ATOM 889 N N . GLY A 1 118 ? 62.741 20.261 -95.146 1.00 71.69 118 GLY A N 1
ATOM 890 C CA . GLY A 1 118 ? 62.688 18.819 -94.915 1.00 71.69 118 GLY A CA 1
ATOM 891 C C . GLY A 1 118 ? 62.297 18.487 -93.469 1.00 71.69 118 GLY A C 1
ATOM 892 O O . GLY A 1 118 ? 63.046 18.779 -92.540 1.00 71.69 118 GLY A O 1
ATOM 893 N N . VAL A 1 119 ? 61.155 17.816 -93.292 1.00 74.50 119 VAL A N 1
ATOM 894 C CA . VAL A 1 119 ? 60.580 17.431 -91.981 1.00 74.50 119 VAL A CA 1
ATOM 895 C C . VAL A 1 119 ? 61.486 16.483 -91.181 1.00 74.50 119 VAL A C 1
ATOM 897 O O . VAL A 1 119 ? 61.406 16.402 -89.961 1.00 74.50 119 VAL A O 1
ATOM 900 N N . SER A 1 120 ? 62.401 15.772 -91.845 1.00 80.56 120 SER A N 1
ATOM 901 C CA . SER A 1 120 ? 63.370 14.888 -91.194 1.00 80.56 120 SER A CA 1
ATOM 902 C C . SER A 1 120 ? 64.757 15.024 -91.793 1.00 80.56 120 SER A C 1
ATOM 904 O O . SER A 1 120 ? 64.903 15.391 -92.956 1.00 80.56 120 SER A O 1
ATOM 906 N N . GLU A 1 121 ? 65.788 14.660 -91.031 1.00 81.19 121 GLU A N 1
ATOM 907 C CA . GLU A 1 121 ? 67.172 14.656 -91.527 1.00 81.19 121 GLU A CA 1
ATOM 908 C C . GLU A 1 121 ? 67.334 13.781 -92.781 1.00 81.19 121 GLU A C 1
ATOM 910 O O . GLU A 1 121 ? 68.031 14.155 -93.723 1.00 81.19 121 GLU A O 1
ATOM 915 N N . ARG A 1 122 ? 66.600 12.661 -92.865 1.00 82.81 122 ARG A N 1
ATOM 916 C CA . ARG A 1 122 ? 66.585 11.796 -94.055 1.00 82.81 122 ARG A CA 1
ATOM 917 C C . ARG A 1 122 ? 65.927 12.481 -95.260 1.00 82.81 122 ARG A C 1
ATOM 919 O O . ARG A 1 122 ? 66.405 12.322 -96.381 1.00 82.81 122 ARG A O 1
ATOM 926 N N . ARG A 1 123 ? 64.861 13.259 -95.039 1.00 83.94 123 ARG A N 1
ATOM 927 C CA . ARG A 1 123 ? 64.172 14.050 -96.076 1.00 83.94 123 ARG A CA 1
ATOM 928 C C . ARG A 1 123 ? 65.014 15.239 -96.538 1.00 83.94 123 ARG A C 1
ATOM 930 O O . ARG A 1 123 ? 65.164 15.422 -97.742 1.00 83.94 123 ARG A O 1
ATOM 937 N N . LYS A 1 124 ? 65.620 15.990 -95.611 1.00 84.69 124 LYS A N 1
ATOM 938 C CA . LYS A 1 124 ? 66.563 17.080 -95.923 1.00 84.69 124 LYS A CA 1
ATOM 939 C C . LYS A 1 124 ? 67.722 16.575 -96.778 1.00 84.69 124 LYS A C 1
ATOM 941 O O . LYS A 1 124 ? 68.003 17.147 -97.826 1.00 84.69 124 LYS A O 1
ATOM 946 N N . ALA A 1 125 ? 68.330 15.450 -96.390 1.00 85.19 125 ALA A N 1
ATOM 947 C CA . ALA A 1 125 ? 69.411 14.834 -97.156 1.00 85.19 125 ALA A CA 1
ATOM 948 C C . ALA A 1 125 ? 68.979 14.446 -98.582 1.00 85.19 125 ALA A C 1
ATOM 950 O O . ALA A 1 125 ? 69.751 14.617 -99.526 1.00 85.19 125 ALA A O 1
ATOM 951 N N . GLN A 1 126 ? 67.748 13.950 -98.765 1.00 89.19 126 GLN A N 1
ATOM 952 C CA . GLN A 1 126 ? 67.243 13.605 -100.095 1.00 89.19 126 GLN A CA 1
ATOM 953 C C . GLN A 1 126 ? 66.972 14.847 -100.956 1.00 89.19 126 GLN A C 1
ATOM 955 O O . GLN A 1 126 ? 67.376 14.864 -102.118 1.00 89.19 126 GLN A O 1
ATOM 960 N N . PHE A 1 127 ? 66.379 15.908 -100.399 1.00 88.50 127 PHE A N 1
ATOM 961 C CA . PHE A 1 127 ? 66.244 17.184 -101.113 1.00 88.50 127 PHE A CA 1
ATOM 962 C C . PHE A 1 127 ? 67.606 17.774 -101.499 1.00 88.50 127 PHE A C 1
ATOM 964 O O . PHE A 1 127 ? 67.753 18.255 -102.622 1.00 88.50 127 PHE A O 1
ATOM 971 N N . GLY A 1 128 ? 68.625 17.638 -100.644 1.00 87.50 128 GLY A N 1
ATOM 972 C CA . GLY A 1 128 ? 70.004 18.013 -100.971 1.00 87.50 128 GLY A CA 1
ATOM 973 C C . GLY A 1 128 ? 70.552 17.280 -102.204 1.00 87.50 128 GLY A C 1
ATOM 974 O O . GLY A 1 128 ? 71.142 17.907 -103.087 1.00 87.50 128 GLY A O 1
ATOM 975 N N . LYS A 1 129 ? 70.287 15.970 -102.345 1.00 89.31 129 LYS A N 1
ATOM 976 C CA . LYS A 1 129 ? 70.654 15.208 -103.558 1.00 89.31 129 LYS A CA 1
ATOM 977 C C . LYS A 1 129 ? 69.906 15.692 -104.802 1.00 89.31 129 LYS A C 1
ATOM 979 O O . LYS A 1 129 ? 70.515 15.823 -105.863 1.00 89.31 129 LYS A O 1
ATOM 984 N N . ILE A 1 130 ? 68.602 15.963 -104.686 1.00 91.00 130 ILE A N 1
ATOM 985 C CA . ILE A 1 130 ? 67.784 16.468 -105.804 1.00 91.00 130 ILE A CA 1
ATOM 986 C C . ILE A 1 130 ? 68.301 17.839 -106.254 1.00 91.00 130 ILE A C 1
ATOM 988 O O . ILE A 1 130 ? 68.478 18.076 -107.451 1.00 91.00 130 ILE A O 1
ATOM 992 N N . ARG A 1 131 ? 68.619 18.722 -105.303 1.00 90.69 131 ARG A N 1
ATOM 993 C CA . ARG A 1 131 ? 69.224 20.028 -105.572 1.00 90.69 131 ARG A CA 1
ATOM 994 C C . ARG A 1 131 ? 70.570 19.891 -106.277 1.00 90.69 131 ARG A C 1
ATOM 996 O O . ARG A 1 131 ? 70.783 20.530 -107.303 1.00 90.69 131 ARG A O 1
ATOM 1003 N N . GLN A 1 132 ? 71.460 19.030 -105.782 1.00 90.56 132 GLN A N 1
ATOM 1004 C CA . GLN A 1 132 ? 72.755 18.787 -106.423 1.00 90.56 132 GLN A CA 1
ATOM 1005 C C . GLN A 1 132 ? 72.584 18.289 -107.867 1.00 90.56 132 GLN A C 1
ATOM 1007 O O . GLN A 1 132 ? 73.253 18.786 -108.772 1.00 90.56 132 GLN A O 1
ATOM 1012 N N . ASN A 1 133 ? 71.656 17.357 -108.109 1.00 92.25 133 ASN A N 1
ATOM 1013 C CA . ASN A 1 133 ? 71.354 16.893 -109.462 1.00 92.25 133 ASN A CA 1
ATOM 1014 C C . ASN A 1 133 ? 70.770 18.006 -110.345 1.00 92.25 133 ASN A C 1
ATOM 1016 O O . ASN A 1 133 ? 71.076 18.062 -111.533 1.00 92.25 133 ASN A O 1
ATOM 1020 N N . THR A 1 134 ? 69.961 18.901 -109.779 1.00 91.06 134 THR A N 1
ATOM 1021 C CA . THR A 1 134 ? 69.387 20.049 -110.496 1.00 91.06 134 THR A CA 1
ATOM 1022 C C . THR A 1 134 ? 70.480 21.009 -110.962 1.00 91.06 134 THR A C 1
ATOM 1024 O O . THR A 1 134 ? 70.509 21.358 -112.139 1.00 91.06 134 THR A O 1
ATOM 1027 N N . VAL A 1 135 ? 71.444 21.332 -110.094 1.00 91.00 135 VAL A N 1
ATOM 1028 C CA . VAL A 1 135 ? 72.612 22.160 -110.451 1.00 91.00 135 VAL A CA 1
ATOM 1029 C C . VAL A 1 135 ? 73.438 21.511 -111.568 1.00 91.00 135 VAL A C 1
ATOM 1031 O O . VAL A 1 135 ? 73.890 22.181 -112.494 1.00 91.00 135 VAL A O 1
ATOM 1034 N N . GLU A 1 136 ? 73.634 20.192 -111.521 1.00 90.69 136 GLU A N 1
ATOM 1035 C CA . GLU A 1 136 ? 74.315 19.472 -112.605 1.00 90.69 136 GLU A CA 1
ATOM 1036 C C . GLU A 1 136 ? 73.482 19.455 -113.898 1.00 90.69 136 GLU A C 1
ATOM 1038 O O . GLU A 1 136 ? 74.035 19.621 -114.981 1.00 90.69 136 GLU A O 1
ATOM 1043 N N . THR A 1 137 ? 72.154 19.344 -113.797 1.00 91.31 137 THR A N 1
ATOM 1044 C CA . THR A 1 137 ? 71.228 19.423 -114.942 1.00 91.31 137 THR A CA 1
ATOM 1045 C C . THR A 1 137 ? 71.310 20.793 -115.617 1.00 91.31 137 THR A C 1
ATOM 1047 O O . THR A 1 137 ? 71.397 20.853 -116.843 1.00 91.31 137 THR A O 1
ATOM 1050 N N . ARG A 1 138 ? 71.363 21.886 -114.839 1.00 92.06 138 ARG A N 1
ATOM 1051 C CA . ARG A 1 138 ? 71.579 23.253 -115.340 1.00 92.06 138 ARG A CA 1
ATOM 1052 C C . ARG A 1 138 ? 72.882 23.356 -116.131 1.00 92.06 138 ARG A C 1
ATOM 1054 O O . ARG A 1 138 ? 72.870 23.818 -117.268 1.00 92.06 138 ARG A O 1
ATOM 1061 N N . LYS A 1 139 ? 73.993 22.852 -115.582 1.00 91.44 139 LYS A N 1
ATOM 1062 C CA . LYS A 1 139 ? 75.295 22.846 -116.278 1.00 91.44 139 LYS A CA 1
ATOM 1063 C C . LYS A 1 139 ? 75.255 22.047 -117.583 1.00 91.44 139 LYS A C 1
ATOM 1065 O O . LYS A 1 139 ? 75.787 22.514 -118.591 1.00 91.44 139 LYS A O 1
ATOM 1070 N N . SER A 1 140 ? 74.654 20.854 -117.580 1.00 90.38 140 SER A N 1
ATOM 1071 C CA . SER A 1 140 ? 74.515 20.033 -118.793 1.00 90.38 140 SER A CA 1
ATOM 1072 C C . SER A 1 140 ? 73.619 20.725 -119.832 1.00 90.38 140 SER A C 1
ATOM 1074 O O . SER A 1 140 ? 73.941 20.708 -121.020 1.00 90.38 140 SER A O 1
ATOM 1076 N N . TRP A 1 141 ? 72.553 21.409 -119.398 1.00 92.38 141 TRP A N 1
ATOM 1077 C CA . TRP A 1 141 ? 71.699 22.231 -120.260 1.00 92.38 141 TRP A CA 1
ATOM 1078 C C . TRP A 1 141 ? 72.461 23.401 -120.889 1.00 92.38 141 TRP A C 1
ATOM 1080 O O . TRP A 1 141 ? 72.400 23.572 -122.103 1.00 92.38 141 TRP A O 1
ATOM 1090 N N . ASP A 1 142 ? 73.234 24.160 -120.112 1.00 90.44 142 ASP A N 1
ATOM 1091 C CA . ASP A 1 142 ? 73.998 25.305 -120.625 1.00 90.44 142 ASP A CA 1
ATOM 1092 C C . ASP A 1 142 ? 75.036 24.885 -121.672 1.00 90.44 142 ASP A C 1
ATOM 1094 O O . ASP A 1 142 ? 75.203 25.549 -122.703 1.00 90.44 142 ASP A O 1
ATOM 1098 N N . ARG A 1 143 ? 75.696 23.739 -121.455 1.00 89.62 143 ARG A N 1
ATOM 1099 C CA . ARG A 1 143 ? 76.613 23.140 -122.435 1.00 89.62 143 ARG A CA 1
ATOM 1100 C C . ARG A 1 143 ? 75.881 22.735 -123.710 1.00 89.62 143 ARG A C 1
ATOM 1102 O O . ARG A 1 143 ? 76.331 23.092 -124.798 1.00 89.62 143 ARG A O 1
ATOM 1109 N N . LEU A 1 144 ? 74.750 22.037 -123.582 1.00 89.50 144 LEU A N 1
ATOM 1110 C CA . LEU A 1 144 ? 73.933 21.616 -124.721 1.00 89.50 144 LEU A CA 1
ATOM 1111 C C . LEU A 1 144 ? 73.421 22.823 -125.515 1.00 89.50 144 LEU A C 1
ATOM 1113 O O . LEU A 1 144 ? 73.549 22.862 -126.738 1.00 89.50 144 LEU A O 1
ATOM 1117 N N . LYS A 1 145 ? 72.891 23.832 -124.821 1.00 90.38 145 LYS A N 1
ATOM 1118 C CA . LYS A 1 145 ? 72.389 25.069 -125.415 1.00 90.38 145 LYS A CA 1
ATOM 1119 C C . LYS A 1 145 ? 73.490 25.787 -126.187 1.00 90.38 145 LYS A C 1
ATOM 1121 O O . LYS A 1 145 ? 73.289 26.144 -127.344 1.00 90.38 145 LYS A O 1
ATOM 1126 N N . THR A 1 146 ? 74.667 25.945 -125.583 1.00 88.56 146 THR A N 1
ATOM 1127 C CA . THR A 1 146 ? 75.825 26.585 -126.226 1.00 88.56 146 THR A CA 1
ATOM 1128 C C . THR A 1 146 ? 76.270 25.820 -127.474 1.00 88.56 146 THR A C 1
ATOM 1130 O O . THR A 1 146 ? 76.517 26.433 -128.511 1.00 88.56 146 THR A O 1
ATOM 1133 N N . ALA A 1 147 ? 76.316 24.485 -127.408 1.00 87.50 147 ALA A N 1
ATOM 1134 C CA . ALA A 1 147 ? 76.678 23.642 -128.544 1.00 87.50 147 ALA A CA 1
ATOM 1135 C C . ALA A 1 147 ? 75.649 23.727 -129.688 1.00 87.50 147 ALA A C 1
ATOM 1137 O O . ALA A 1 147 ? 76.040 23.812 -130.849 1.00 87.50 147 ALA A O 1
ATOM 1138 N N . ILE A 1 148 ? 74.348 23.779 -129.380 1.00 88.25 148 ILE A N 1
ATOM 1139 C CA . ILE A 1 148 ? 73.289 23.942 -130.390 1.00 88.25 148 ILE A CA 1
ATOM 1140 C C . ILE A 1 148 ? 73.319 25.345 -131.013 1.00 88.25 148 ILE A C 1
ATOM 1142 O O . ILE A 1 148 ? 73.184 25.480 -132.225 1.00 88.25 148 ILE A O 1
ATOM 1146 N N . LEU A 1 149 ? 73.567 26.396 -130.230 1.00 86.38 149 LEU A N 1
ATOM 1147 C CA . LEU A 1 149 ? 73.736 27.748 -130.774 1.00 86.38 149 LEU A CA 1
ATOM 1148 C C . LEU A 1 149 ? 74.967 27.852 -131.689 1.00 86.38 149 LEU A C 1
ATOM 1150 O O . LEU A 1 149 ? 74.911 28.514 -132.725 1.00 86.38 149 LEU A O 1
ATOM 1154 N N . ALA A 1 150 ? 76.063 27.172 -131.341 1.00 84.94 150 ALA A N 1
ATOM 1155 C CA . ALA A 1 150 ? 77.236 27.066 -132.205 1.00 84.94 150 ALA A CA 1
ATOM 1156 C C . ALA A 1 150 ? 76.925 26.293 -133.501 1.00 84.94 150 ALA A C 1
ATOM 1158 O O . ALA A 1 150 ? 77.368 26.709 -134.571 1.00 84.94 150 ALA A O 1
ATOM 1159 N N . LEU A 1 151 ? 76.119 25.227 -133.413 1.00 84.06 151 LEU A N 1
ATOM 1160 C CA . LEU A 1 151 ? 75.635 24.451 -134.557 1.00 84.06 151 LEU A CA 1
ATOM 1161 C C . LEU A 1 151 ? 74.791 25.316 -135.513 1.00 84.06 151 LEU A C 1
ATOM 1163 O O . LEU A 1 151 ? 75.009 25.266 -136.724 1.00 84.06 151 LEU A O 1
ATOM 1167 N N . PHE A 1 152 ? 73.885 26.153 -134.988 1.00 83.62 152 PHE A N 1
ATOM 1168 C CA . PHE A 1 152 ? 73.132 27.123 -135.797 1.00 83.62 152 PHE A CA 1
ATOM 1169 C C . PHE A 1 152 ? 74.062 28.112 -136.514 1.00 83.62 152 PHE A C 1
ATOM 1171 O O . PHE A 1 152 ? 73.968 28.281 -137.728 1.00 83.62 152 PHE A O 1
ATOM 1178 N N . GLY A 1 153 ? 75.056 28.667 -135.812 1.00 80.50 153 GLY A N 1
ATOM 1179 C CA . GLY A 1 153 ? 76.037 29.572 -136.422 1.00 80.50 153 GLY A CA 1
ATOM 1180 C C . GLY A 1 153 ? 76.938 28.922 -137.485 1.00 80.50 153 GLY A C 1
ATOM 1181 O O . GLY A 1 153 ? 77.424 29.612 -138.382 1.00 80.50 153 GLY A O 1
ATOM 1182 N N . GLN A 1 154 ? 77.178 27.608 -137.412 1.00 76.75 154 GLN A N 1
ATOM 1183 C CA . GLN A 1 154 ? 77.919 26.869 -138.444 1.00 76.75 154 GLN A CA 1
ATOM 1184 C C . GLN A 1 154 ? 77.056 26.533 -139.665 1.00 76.75 154 GLN A C 1
ATOM 1186 O O . GLN A 1 154 ? 77.566 26.534 -140.788 1.00 76.75 154 GLN A O 1
ATOM 1191 N N . MET A 1 155 ? 75.749 26.312 -139.479 1.00 72.69 155 MET A N 1
ATOM 1192 C CA . MET A 1 155 ? 74.809 26.175 -140.599 1.00 72.69 155 MET A CA 1
ATOM 1193 C C . MET A 1 155 ? 74.824 27.404 -141.510 1.00 72.69 155 MET A C 1
ATOM 1195 O O . MET A 1 155 ? 74.905 27.235 -142.728 1.00 72.69 155 MET A O 1
ATOM 1199 N N . ASP A 1 156 ? 74.854 28.607 -140.929 1.00 71.25 156 ASP A N 1
ATOM 1200 C CA . ASP A 1 156 ? 74.936 29.873 -141.671 1.00 71.25 156 ASP A CA 1
ATOM 1201 C C . ASP A 1 156 ? 76.230 30.002 -142.501 1.00 71.25 156 ASP A C 1
ATOM 1203 O O . ASP A 1 156 ? 76.214 30.553 -143.601 1.00 71.25 156 ASP A O 1
ATOM 1207 N N . LYS A 1 157 ? 77.359 29.470 -142.007 1.00 73.00 157 LYS A N 1
ATOM 1208 C CA . LYS A 1 157 ? 78.667 29.502 -142.701 1.00 73.00 157 LYS A CA 1
ATOM 1209 C C . LYS A 1 157 ? 78.802 28.441 -143.787 1.00 73.00 157 LYS A C 1
ATOM 1211 O O . LYS A 1 157 ? 79.594 28.585 -144.714 1.00 73.00 157 LYS A O 1
ATOM 1216 N N . GLY A 1 158 ? 78.027 27.370 -143.668 1.00 67.38 158 GLY A N 1
ATOM 1217 C CA . GLY A 1 158 ? 77.853 26.374 -144.702 1.00 67.38 158 GLY A CA 1
ATOM 1218 C C . GLY A 1 158 ? 78.912 25.274 -144.808 1.00 67.38 158 GLY A C 1
ATOM 1219 O O . GLY A 1 158 ? 78.888 24.556 -145.809 1.00 67.38 158 GLY A O 1
ATOM 1220 N N . ASP A 1 159 ? 79.760 25.101 -143.794 1.00 73.06 159 ASP A N 1
ATOM 1221 C CA . ASP A 1 159 ? 80.751 24.021 -143.693 1.00 73.06 159 ASP A CA 1
ATOM 1222 C C . ASP A 1 159 ? 80.097 22.699 -143.241 1.00 73.06 159 ASP A C 1
ATOM 1224 O O . ASP A 1 159 ? 79.820 22.478 -142.061 1.00 73.06 159 ASP A O 1
ATOM 1228 N N . LEU A 1 160 ? 79.834 21.803 -144.199 1.00 68.38 160 LEU A N 1
ATOM 1229 C CA . LEU A 1 160 ? 79.178 20.513 -143.951 1.00 68.38 160 LEU A CA 1
ATOM 1230 C C . LEU A 1 160 ? 80.048 19.531 -143.147 1.00 68.38 160 LEU A C 1
ATOM 1232 O O . LEU A 1 160 ? 79.503 18.733 -142.384 1.00 68.38 160 LEU A O 1
ATOM 1236 N N . ALA A 1 161 ? 81.378 19.577 -143.283 1.00 71.38 161 ALA A N 1
ATOM 1237 C CA . ALA A 1 161 ? 82.271 18.660 -142.573 1.00 71.38 161 ALA A CA 1
ATOM 1238 C C . ALA A 1 161 ? 82.339 19.011 -141.081 1.00 71.38 161 ALA A C 1
ATOM 1240 O O . ALA A 1 161 ? 82.230 18.130 -140.219 1.00 71.38 161 ALA A O 1
ATOM 1241 N N . GLN A 1 162 ? 82.440 20.306 -140.766 1.00 74.06 162 GLN A N 1
ATOM 1242 C CA . GLN A 1 162 ? 82.421 20.773 -139.383 1.00 74.06 162 GLN A CA 1
ATOM 1243 C C . GLN A 1 162 ? 81.049 20.537 -138.724 1.00 74.06 162 GLN A C 1
ATOM 1245 O O . GLN A 1 162 ? 80.993 20.122 -137.564 1.00 74.06 162 GLN A O 1
ATOM 1250 N N . LEU A 1 163 ? 79.952 20.687 -139.473 1.00 75.88 163 LEU A N 1
ATOM 1251 C CA . LEU A 1 163 ? 78.584 20.464 -138.994 1.00 75.88 163 LEU A CA 1
ATOM 1252 C C . LEU A 1 163 ? 78.335 19.009 -138.556 1.00 75.88 163 LEU A C 1
ATOM 1254 O O . LEU A 1 163 ? 77.819 18.786 -137.462 1.00 75.88 163 LEU A O 1
ATOM 1258 N N . VAL A 1 164 ? 78.775 18.013 -139.338 1.00 76.38 164 VAL A N 1
ATOM 1259 C CA . VAL A 1 164 ? 78.619 16.586 -138.980 1.00 76.38 164 VAL A CA 1
ATOM 1260 C C . VAL A 1 164 ? 79.386 16.226 -137.702 1.00 76.38 164 VAL A C 1
ATOM 1262 O O . VAL A 1 164 ? 78.865 15.500 -136.856 1.00 76.38 164 VAL A O 1
ATOM 1265 N N . SER A 1 165 ? 80.598 16.760 -137.510 1.00 77.62 165 SER A N 1
ATOM 1266 C CA . SER A 1 165 ? 81.366 16.515 -136.278 1.00 77.62 165 SER A CA 1
ATOM 1267 C C . SER A 1 165 ? 80.723 17.137 -135.030 1.00 77.62 165 SER A C 1
ATOM 1269 O O . SER A 1 165 ? 80.740 16.523 -133.961 1.00 77.62 165 SER A O 1
ATOM 1271 N N . GLN A 1 166 ? 80.102 18.315 -135.161 1.00 81.12 166 GLN A N 1
ATOM 1272 C CA . GLN A 1 166 ? 79.394 18.971 -134.060 1.00 81.12 166 GLN A CA 1
ATOM 1273 C C . GLN A 1 166 ? 78.069 18.285 -133.704 1.00 81.12 166 GLN A C 1
ATOM 1275 O O . GLN A 1 166 ? 77.698 18.290 -132.531 1.00 81.12 166 GLN A O 1
ATOM 1280 N N . LEU A 1 167 ? 77.389 17.641 -134.662 1.00 82.69 167 LEU A N 1
ATOM 1281 C CA . LEU A 1 167 ? 76.160 16.884 -134.385 1.00 82.69 167 LEU A CA 1
ATOM 1282 C C . LEU A 1 167 ? 76.382 15.784 -133.342 1.00 82.69 167 LEU A C 1
ATOM 1284 O O . LEU A 1 167 ? 75.597 15.676 -132.403 1.00 82.69 167 LEU A O 1
ATOM 1288 N N . LYS A 1 168 ? 77.490 15.037 -133.445 1.00 84.00 168 LYS A N 1
ATOM 1289 C CA . LYS A 1 168 ? 77.828 13.990 -132.469 1.00 84.00 168 LYS A CA 1
ATOM 1290 C C . LYS A 1 168 ? 78.005 14.556 -131.055 1.00 84.00 168 LYS A C 1
ATOM 1292 O O . LYS A 1 168 ? 77.447 14.016 -130.109 1.00 84.00 168 LYS A O 1
ATOM 1297 N N . VAL A 1 169 ? 78.721 15.676 -130.919 1.00 85.50 169 VAL A N 1
ATOM 1298 C CA . VAL A 1 169 ? 78.936 16.343 -129.619 1.00 85.50 169 VAL A CA 1
ATOM 1299 C C . VAL A 1 169 ? 77.613 16.818 -129.013 1.00 85.50 169 VAL A C 1
ATOM 1301 O O . VAL A 1 169 ? 77.389 16.671 -127.813 1.00 85.50 169 VAL A O 1
ATOM 1304 N N . VAL A 1 170 ? 76.718 17.374 -129.834 1.00 87.75 170 VAL A N 1
ATOM 1305 C CA . VAL A 1 170 ? 75.386 17.808 -129.391 1.00 87.75 170 VAL A CA 1
ATOM 1306 C C . VAL A 1 170 ? 74.534 16.617 -128.939 1.00 87.75 170 VAL A C 1
ATOM 1308 O O . VAL A 1 170 ? 73.840 16.724 -127.929 1.00 87.75 170 VAL A O 1
ATOM 1311 N N . ASP A 1 171 ? 74.575 15.489 -129.650 1.00 86.12 171 ASP A N 1
ATOM 1312 C CA . ASP A 1 171 ? 73.820 14.289 -129.275 1.00 86.12 171 ASP A CA 1
ATOM 1313 C C . ASP A 1 171 ? 74.342 13.640 -127.983 1.00 86.12 171 ASP A C 1
ATOM 1315 O O . ASP A 1 171 ? 73.526 13.234 -127.149 1.00 86.12 171 ASP A O 1
ATOM 1319 N N . ASP A 1 172 ? 75.662 13.625 -127.767 1.00 86.56 172 ASP A N 1
ATOM 1320 C CA . ASP A 1 172 ? 76.280 13.154 -126.519 1.00 86.56 172 ASP A CA 1
ATOM 1321 C C . ASP A 1 172 ? 75.866 14.046 -125.327 1.00 86.56 172 ASP A C 1
ATOM 1323 O O . ASP A 1 172 ? 75.403 13.547 -124.298 1.00 86.56 172 ASP A O 1
ATOM 1327 N N . LEU A 1 173 ? 75.929 15.378 -125.481 1.00 88.38 173 LEU A N 1
ATOM 1328 C CA . LEU A 1 173 ? 75.477 16.338 -124.456 1.00 88.38 173 LEU A CA 1
ATOM 1329 C C . LEU A 1 173 ? 73.973 16.227 -124.169 1.00 88.38 173 LEU A C 1
ATOM 1331 O O . LEU A 1 173 ? 73.523 16.427 -123.039 1.00 88.38 173 LEU A O 1
ATOM 1335 N N . ARG A 1 174 ? 73.176 15.891 -125.185 1.00 87.75 174 ARG A N 1
ATOM 1336 C CA . ARG A 1 174 ? 71.743 15.634 -125.030 1.00 87.75 174 ARG A CA 1
ATOM 1337 C C . ARG A 1 174 ? 71.502 14.375 -124.207 1.00 87.75 174 ARG A C 1
ATOM 1339 O O . ARG A 1 174 ? 70.638 14.378 -123.333 1.00 87.75 174 ARG A O 1
ATOM 1346 N N . GLN A 1 175 ? 72.241 13.304 -124.488 1.00 87.81 175 GLN A N 1
ATOM 1347 C CA . GLN A 1 175 ? 72.140 12.067 -123.722 1.00 87.81 175 GLN A CA 1
ATOM 1348 C C . GLN A 1 175 ? 72.538 12.296 -122.259 1.00 87.81 175 GLN A C 1
ATOM 1350 O O . GLN A 1 175 ? 71.843 11.811 -121.366 1.00 87.81 175 GLN A O 1
ATOM 1355 N N . GLU A 1 176 ? 73.582 13.092 -122.011 1.00 88.06 176 GLU A N 1
ATOM 1356 C CA . GLU A 1 176 ? 73.978 13.514 -120.664 1.00 88.06 176 GLU A CA 1
ATOM 1357 C C . GLU A 1 176 ? 72.839 14.265 -119.954 1.00 88.06 176 GLU A C 1
ATOM 1359 O O . GLU A 1 176 ? 72.453 13.893 -118.845 1.00 88.06 176 GLU A O 1
ATOM 1364 N N . LEU A 1 177 ? 72.240 15.271 -120.602 1.00 89.44 177 LEU A N 1
ATOM 1365 C CA . LEU A 1 177 ? 71.113 16.019 -120.037 1.00 89.44 177 LEU A CA 1
ATOM 1366 C C . LEU A 1 177 ? 69.915 15.110 -119.725 1.00 89.44 177 LEU A C 1
ATOM 1368 O O . LEU A 1 177 ? 69.345 15.197 -118.638 1.00 89.44 177 LEU A O 1
ATOM 1372 N N . ASN A 1 178 ? 69.558 14.208 -120.641 1.00 88.56 178 ASN A N 1
ATOM 1373 C CA . ASN A 1 178 ? 68.462 13.260 -120.436 1.00 88.56 178 ASN A CA 1
ATOM 1374 C C . ASN A 1 178 ? 68.740 12.324 -119.258 1.00 88.56 178 ASN A C 1
ATOM 1376 O O . ASN A 1 178 ? 67.843 12.043 -118.464 1.00 88.56 178 ASN A O 1
ATOM 1380 N N . GLN A 1 179 ? 69.988 11.882 -119.098 1.00 89.88 179 GLN A N 1
ATOM 1381 C CA . GLN A 1 179 ? 70.393 11.081 -117.950 1.00 89.88 179 GLN A CA 1
ATOM 1382 C C . GLN A 1 179 ? 70.255 11.867 -116.638 1.00 89.88 179 GLN A C 1
ATOM 1384 O O . GLN A 1 179 ? 69.767 11.316 -115.652 1.00 89.88 179 GLN A O 1
ATOM 1389 N N . LYS A 1 180 ? 70.632 13.154 -116.613 1.00 91.19 180 LYS A N 1
ATOM 1390 C CA . LYS A 1 180 ? 70.472 14.019 -115.431 1.00 91.19 180 LYS A CA 1
ATOM 1391 C C . LYS A 1 180 ? 69.005 14.294 -115.099 1.00 91.19 180 LYS A C 1
ATOM 1393 O O . LYS A 1 180 ? 68.634 14.215 -113.928 1.00 91.19 180 LYS A O 1
ATOM 1398 N N . LEU A 1 181 ? 68.162 14.538 -116.102 1.00 88.62 181 LEU A N 1
ATOM 1399 C CA . LEU A 1 181 ? 66.716 14.711 -115.922 1.00 88.62 181 LEU A CA 1
ATOM 1400 C C . LEU A 1 181 ? 66.065 13.443 -115.366 1.00 88.62 181 LEU A C 1
ATOM 1402 O O . LEU A 1 181 ? 65.343 13.508 -114.371 1.00 88.62 181 LEU A O 1
ATOM 1406 N N . GLN A 1 182 ? 66.385 12.281 -115.942 1.00 89.94 182 GLN A N 1
ATOM 1407 C CA . GLN A 1 182 ? 65.869 11.002 -115.459 1.00 89.94 182 GLN A CA 1
ATOM 1408 C C . GLN A 1 182 ? 66.351 10.693 -114.037 1.00 89.94 182 GLN A C 1
ATOM 1410 O O . GLN A 1 182 ? 65.573 10.221 -113.209 1.00 89.94 182 GLN A O 1
ATOM 1415 N N . ASN A 1 183 ? 67.613 10.997 -113.724 1.00 91.06 183 ASN A N 1
ATOM 1416 C CA . ASN A 1 183 ? 68.138 10.858 -112.370 1.00 91.06 183 ASN A CA 1
ATOM 1417 C C . ASN A 1 183 ? 67.418 11.787 -111.380 1.00 91.06 183 ASN A C 1
ATOM 1419 O O . ASN A 1 183 ? 67.115 11.372 -110.267 1.00 91.06 183 ASN A O 1
ATOM 1423 N N . GLY A 1 184 ? 67.078 13.011 -111.795 1.00 89.31 184 GLY A N 1
ATOM 1424 C CA . GLY A 1 184 ? 66.269 13.936 -110.998 1.00 89.31 184 GLY A CA 1
ATOM 1425 C C . GLY A 1 184 ? 64.902 13.349 -110.659 1.00 89.31 184 GLY A C 1
ATOM 1426 O O . GLY A 1 184 ? 64.527 13.310 -109.492 1.00 89.31 184 GLY A O 1
ATOM 1427 N N . ILE A 1 185 ? 64.201 12.805 -111.659 1.00 91.06 185 ILE A N 1
ATOM 1428 C CA . ILE A 1 185 ? 62.900 12.142 -111.472 1.00 91.06 185 ILE A CA 1
ATOM 1429 C C . ILE A 1 185 ? 63.024 10.948 -110.514 1.00 91.06 185 ILE A C 1
ATOM 1431 O O . ILE A 1 185 ? 62.196 10.783 -109.618 1.00 91.06 185 ILE A O 1
ATOM 1435 N N . ASN A 1 186 ? 64.068 10.130 -110.665 1.00 91.31 186 ASN A N 1
ATOM 1436 C CA . ASN A 1 186 ? 64.307 8.979 -109.793 1.00 91.31 186 ASN A CA 1
ATOM 1437 C C . ASN A 1 186 ? 64.574 9.409 -108.342 1.00 91.31 186 ASN A C 1
ATOM 1439 O O . ASN A 1 186 ? 63.962 8.861 -107.428 1.00 91.31 186 ASN A O 1
ATOM 1443 N N . LEU A 1 187 ? 65.416 10.425 -108.125 1.00 89.75 187 LEU A N 1
ATOM 1444 C CA . LEU A 1 187 ? 65.713 10.957 -106.792 1.00 89.75 187 LEU A CA 1
ATOM 1445 C C . LEU A 1 187 ? 64.469 11.544 -106.109 1.00 89.75 187 LEU A C 1
ATOM 1447 O O . LEU A 1 187 ? 64.296 11.358 -104.901 1.00 89.75 187 LEU A O 1
ATOM 1451 N N . THR A 1 188 ? 63.588 12.212 -106.858 1.00 89.56 188 THR A N 1
ATOM 1452 C CA . THR A 1 188 ? 62.316 12.710 -106.319 1.00 89.56 188 THR A CA 1
ATOM 1453 C C . THR A 1 188 ? 61.356 11.564 -105.990 1.00 89.56 188 THR A C 1
ATOM 1455 O O . THR A 1 188 ? 60.758 11.561 -104.915 1.00 89.56 188 THR A O 1
ATOM 1458 N N . ASN A 1 189 ? 61.267 10.531 -106.836 1.00 89.19 189 ASN A N 1
ATOM 1459 C CA . ASN A 1 189 ? 60.477 9.328 -106.542 1.00 89.19 189 ASN A CA 1
ATOM 1460 C C . ASN A 1 189 ? 60.982 8.577 -105.296 1.00 89.19 189 ASN A C 1
ATOM 1462 O O . ASN A 1 189 ? 60.178 8.146 -104.467 1.00 89.19 189 ASN A O 1
ATOM 1466 N N . GLU A 1 190 ? 62.299 8.455 -105.121 1.00 88.56 190 GLU A N 1
ATOM 1467 C CA . GLU A 1 190 ? 62.901 7.932 -103.889 1.00 88.56 190 GLU A CA 1
ATOM 1468 C C . GLU A 1 190 ? 62.537 8.793 -102.670 1.00 88.56 190 GLU A C 1
ATOM 1470 O O . GLU A 1 190 ? 62.222 8.259 -101.606 1.00 88.56 190 GLU A O 1
ATOM 1475 N N . GLY A 1 191 ? 62.519 10.123 -102.820 1.00 86.75 191 GLY A N 1
ATOM 1476 C CA . GLY A 1 191 ? 62.084 11.053 -101.776 1.00 86.75 191 GLY A CA 1
ATOM 1477 C C . GLY A 1 191 ? 60.645 10.823 -101.326 1.00 86.75 191 GLY A C 1
ATOM 1478 O O . GLY A 1 191 ? 60.388 10.771 -100.118 1.00 86.75 191 GLY A O 1
ATOM 1479 N N . ILE A 1 192 ? 59.731 10.591 -102.270 1.00 87.06 192 ILE A N 1
ATOM 1480 C CA . ILE A 1 192 ? 58.331 10.242 -101.985 1.00 87.06 192 ILE A CA 1
ATOM 1481 C C . ILE A 1 192 ? 58.244 8.926 -101.207 1.00 87.06 192 ILE A C 1
ATOM 1483 O O . ILE A 1 192 ? 57.486 8.840 -100.240 1.00 87.06 192 ILE A O 1
ATOM 1487 N N . GLN A 1 193 ? 59.024 7.907 -101.582 1.00 87.38 193 GLN A N 1
ATOM 1488 C CA . GLN A 1 193 ? 59.031 6.630 -100.859 1.00 87.38 193 GLN A CA 1
ATOM 1489 C C . GLN A 1 193 ? 59.564 6.778 -99.433 1.00 87.38 193 GLN A C 1
ATOM 1491 O O . GLN A 1 193 ? 58.935 6.285 -98.500 1.00 87.38 193 GLN A O 1
ATOM 1496 N N . ILE A 1 194 ? 60.647 7.539 -99.238 1.00 85.88 194 ILE A N 1
ATOM 1497 C CA . ILE A 1 194 ? 61.166 7.864 -97.900 1.00 85.88 194 ILE A CA 1
ATOM 1498 C C . ILE A 1 194 ? 60.086 8.554 -97.053 1.00 85.88 194 ILE A C 1
ATOM 1500 O O . ILE A 1 194 ? 59.918 8.220 -95.881 1.00 85.88 194 ILE A O 1
ATOM 1504 N N . GLY A 1 195 ? 59.340 9.495 -97.640 1.00 84.50 195 GLY A N 1
ATOM 1505 C CA . GLY A 1 195 ? 58.230 10.169 -96.966 1.00 84.50 195 GLY A CA 1
ATOM 1506 C C . GLY A 1 195 ? 57.116 9.200 -96.556 1.00 84.50 195 GLY A C 1
ATOM 1507 O O . GLY A 1 195 ? 56.684 9.218 -95.405 1.00 84.50 195 GLY A O 1
ATOM 1508 N N . LYS A 1 196 ? 56.695 8.307 -97.462 1.00 85.31 196 LYS A N 1
ATOM 1509 C CA . LYS A 1 196 ? 55.664 7.290 -97.186 1.00 85.31 196 LYS A CA 1
ATOM 1510 C C . LYS A 1 196 ? 56.088 6.295 -96.108 1.00 85.31 196 LYS A C 1
ATOM 1512 O O . LYS A 1 196 ? 55.299 6.001 -95.213 1.00 85.31 196 LYS A O 1
ATOM 1517 N N . GLU A 1 197 ? 57.321 5.792 -96.167 1.00 85.50 197 GLU A N 1
ATOM 1518 C CA . GLU A 1 197 ? 57.873 4.886 -95.152 1.00 85.50 197 GLU A CA 1
ATOM 1519 C C . GLU A 1 197 ? 57.902 5.547 -93.772 1.00 85.50 197 GLU A C 1
ATOM 1521 O O . GLU A 1 197 ? 57.524 4.924 -92.778 1.00 85.50 197 GLU A O 1
ATOM 1526 N N . GLN A 1 198 ? 58.317 6.815 -93.706 1.00 82.94 198 GLN A N 1
ATOM 1527 C CA . GLN A 1 198 ? 58.388 7.549 -92.450 1.00 82.94 198 GLN A CA 1
ATOM 1528 C C . GLN A 1 198 ? 56.992 7.833 -91.878 1.00 82.94 198 GLN A C 1
ATOM 1530 O O . GLN A 1 198 ? 56.763 7.562 -90.701 1.00 82.94 198 GLN A O 1
ATOM 1535 N N . ALA A 1 199 ? 56.046 8.292 -92.703 1.00 83.12 199 ALA A N 1
ATOM 1536 C CA . ALA A 1 199 ? 54.658 8.498 -92.287 1.00 83.12 199 ALA A CA 1
ATOM 1537 C C . ALA A 1 199 ? 54.026 7.195 -91.762 1.00 83.12 199 ALA A C 1
ATOM 1539 O O . ALA A 1 199 ? 53.430 7.181 -90.684 1.00 83.12 199 ALA A O 1
ATOM 1540 N N . ALA A 1 200 ? 54.230 6.074 -92.465 1.00 83.75 200 ALA A N 1
ATOM 1541 C CA . ALA A 1 200 ? 53.738 4.764 -92.043 1.00 83.75 200 ALA A CA 1
ATOM 1542 C C . ALA A 1 200 ? 54.385 4.281 -90.731 1.00 83.75 200 ALA A C 1
ATOM 1544 O O . ALA A 1 200 ? 53.707 3.696 -89.883 1.00 83.75 200 ALA A O 1
ATOM 1545 N N . ALA A 1 201 ? 55.684 4.534 -90.534 1.00 83.31 201 ALA A N 1
ATOM 1546 C CA . ALA A 1 201 ? 56.379 4.195 -89.296 1.00 83.31 201 ALA A CA 1
ATOM 1547 C C . ALA A 1 201 ? 55.848 5.008 -88.106 1.00 83.31 201 ALA A C 1
ATOM 1549 O O . ALA A 1 201 ? 55.489 4.413 -87.086 1.00 83.31 201 ALA A O 1
ATOM 1550 N N . THR A 1 202 ? 55.731 6.333 -88.242 1.00 83.00 202 THR A N 1
ATOM 1551 C CA . THR A 1 202 ? 55.180 7.216 -87.200 1.00 83.00 202 THR A CA 1
ATOM 1552 C C . THR A 1 202 ? 53.736 6.837 -86.865 1.00 83.00 202 THR A C 1
ATOM 1554 O O . THR A 1 202 ? 53.390 6.704 -85.690 1.00 83.00 202 THR A O 1
ATOM 1557 N N . TYR A 1 203 ? 52.919 6.529 -87.877 1.00 81.69 203 TYR A N 1
ATOM 1558 C CA . TYR A 1 203 ? 51.551 6.046 -87.688 1.00 81.69 203 TYR A CA 1
ATOM 1559 C C . TYR A 1 203 ? 51.496 4.717 -86.912 1.00 81.69 203 TYR A C 1
ATOM 1561 O O . TYR A 1 203 ? 50.742 4.586 -85.946 1.00 81.69 203 TYR A O 1
ATOM 1569 N N . ARG A 1 204 ? 52.339 3.736 -87.264 1.00 83.06 204 ARG A N 1
ATOM 1570 C CA . ARG A 1 204 ? 52.409 2.445 -86.556 1.00 83.06 204 ARG A CA 1
ATOM 1571 C C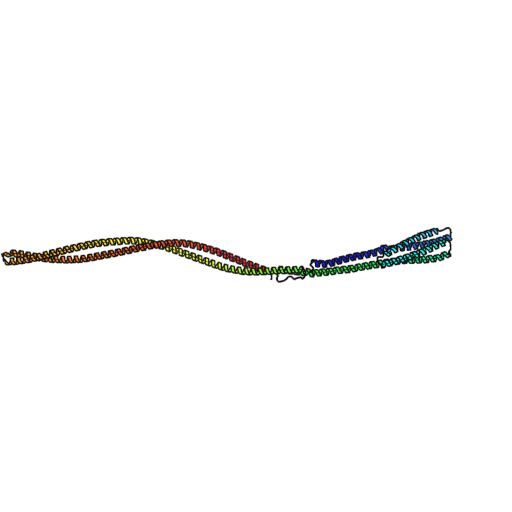 . ARG A 1 204 ? 52.862 2.608 -85.102 1.00 83.06 204 ARG A C 1
ATOM 1573 O O . ARG A 1 204 ? 52.321 1.946 -84.217 1.00 83.06 204 ARG A O 1
ATOM 1580 N N . HIS A 1 205 ? 53.833 3.483 -84.839 1.00 80.00 205 HIS A N 1
ATOM 1581 C CA . HIS A 1 205 ? 54.266 3.790 -83.474 1.00 80.00 205 HIS A CA 1
ATOM 1582 C C . HIS A 1 205 ? 53.142 4.434 -82.653 1.00 80.00 205 HIS A C 1
ATOM 1584 O O . HIS A 1 205 ? 52.902 4.000 -81.524 1.00 80.00 205 HIS A O 1
ATOM 1590 N N . ALA A 1 206 ? 52.398 5.380 -83.235 1.00 81.81 206 ALA A N 1
ATOM 1591 C CA . ALA A 1 206 ? 51.239 5.995 -82.590 1.00 81.81 206 ALA A CA 1
ATOM 1592 C C . ALA A 1 206 ? 50.138 4.964 -82.264 1.00 81.81 206 ALA A C 1
ATOM 1594 O O . ALA A 1 206 ? 49.586 4.977 -81.161 1.00 81.81 206 ALA A O 1
ATOM 1595 N N . GLN A 1 207 ? 49.859 4.015 -83.167 1.00 81.88 207 GLN A N 1
ATOM 1596 C CA . GLN A 1 207 ? 48.887 2.940 -82.924 1.00 81.88 207 GLN A CA 1
ATOM 1597 C C . GLN A 1 207 ? 49.302 2.011 -81.774 1.00 81.88 207 GLN A C 1
ATOM 1599 O O . GLN A 1 207 ? 48.502 1.754 -80.874 1.00 81.88 207 GLN A O 1
ATOM 1604 N N . ILE A 1 208 ? 50.553 1.537 -81.760 1.00 83.88 208 ILE A N 1
ATOM 1605 C CA . ILE A 1 208 ? 51.054 0.660 -80.688 1.00 83.88 208 ILE A CA 1
ATOM 1606 C C . ILE A 1 208 ? 51.016 1.385 -79.338 1.00 83.88 208 ILE A C 1
ATOM 1608 O O . ILE A 1 208 ? 50.522 0.825 -78.359 1.00 83.88 208 ILE A O 1
ATOM 1612 N N . ALA A 1 209 ? 51.480 2.637 -79.284 1.00 82.38 209 ALA A N 1
ATOM 1613 C CA . ALA A 1 209 ? 51.432 3.447 -78.069 1.00 82.38 209 ALA A CA 1
ATOM 1614 C C . ALA A 1 209 ? 49.990 3.641 -77.564 1.00 82.38 209 ALA A C 1
ATOM 1616 O O . ALA A 1 209 ? 49.741 3.544 -76.363 1.00 82.38 209 ALA A O 1
ATOM 1617 N N . THR A 1 210 ? 49.029 3.825 -78.476 1.00 84.56 210 THR A N 1
ATOM 1618 C CA . THR A 1 210 ? 47.600 3.931 -78.141 1.00 84.56 210 THR A CA 1
ATOM 1619 C C . THR A 1 210 ? 47.061 2.634 -77.537 1.00 84.56 210 THR A C 1
ATOM 1621 O O . THR A 1 210 ? 46.412 2.674 -76.493 1.00 84.56 210 THR A O 1
ATOM 1624 N N . TYR A 1 211 ? 47.351 1.475 -78.139 1.00 86.31 211 TYR A N 1
ATOM 1625 C CA . TYR A 1 211 ? 46.891 0.186 -77.612 1.00 86.31 211 TYR A CA 1
ATOM 1626 C C . TYR A 1 211 ? 47.502 -0.145 -76.248 1.00 86.31 211 TYR A C 1
ATOM 1628 O O . TYR A 1 211 ? 46.783 -0.563 -75.340 1.00 86.31 211 TYR A O 1
ATOM 1636 N N . VAL A 1 212 ? 48.807 0.088 -76.072 1.00 87.06 212 VAL A N 1
ATOM 1637 C CA . VAL A 1 212 ? 49.487 -0.109 -74.782 1.00 87.06 212 VAL A CA 1
ATOM 1638 C C . VAL A 1 212 ? 48.929 0.846 -73.725 1.00 87.06 212 VAL A C 1
ATOM 1640 O O . VAL A 1 212 ? 48.649 0.427 -72.603 1.00 87.06 212 VAL A O 1
ATOM 1643 N N . GLY A 1 213 ? 48.705 2.110 -74.085 1.00 85.12 213 GLY A N 1
ATOM 1644 C CA . GLY A 1 213 ? 48.108 3.104 -73.201 1.00 85.12 213 GLY A CA 1
ATOM 1645 C C . GLY A 1 213 ? 46.692 2.749 -72.756 1.00 85.12 213 GLY A C 1
ATOM 1646 O O . GLY A 1 213 ? 46.392 2.810 -71.565 1.00 85.12 213 GLY A O 1
ATOM 1647 N N . LEU A 1 214 ? 45.836 2.312 -73.685 1.00 85.62 214 LEU A N 1
ATOM 1648 C CA . LEU A 1 214 ? 44.483 1.839 -73.373 1.00 85.62 214 LEU A CA 1
ATOM 1649 C C . LEU A 1 214 ? 44.508 0.621 -72.444 1.00 85.62 214 LEU A C 1
ATOM 1651 O O . LEU A 1 214 ? 43.780 0.596 -71.451 1.00 85.62 214 LEU A O 1
ATOM 1655 N N . ALA A 1 215 ? 45.373 -0.360 -72.718 1.00 86.31 215 ALA A N 1
ATOM 1656 C CA . ALA A 1 215 ? 45.535 -1.522 -71.850 1.00 86.31 215 ALA A CA 1
ATOM 1657 C C . ALA A 1 215 ? 45.969 -1.111 -70.431 1.00 86.31 215 ALA A C 1
ATOM 1659 O O . ALA A 1 215 ? 45.409 -1.600 -69.449 1.00 86.31 215 ALA A O 1
ATOM 1660 N N . LEU A 1 216 ? 46.905 -0.164 -70.307 1.00 86.81 216 LEU A N 1
ATOM 1661 C CA . LEU A 1 216 ? 47.371 0.346 -69.016 1.00 86.81 216 LEU A CA 1
ATOM 1662 C C . LEU A 1 216 ? 46.256 1.064 -68.238 1.00 86.81 216 LEU A C 1
ATOM 1664 O O . LEU A 1 216 ? 46.095 0.823 -67.042 1.00 86.81 216 LEU A O 1
ATOM 1668 N N . VAL A 1 217 ? 45.459 1.903 -68.909 1.00 88.12 217 VAL A N 1
ATOM 1669 C CA . VAL A 1 217 ? 44.301 2.593 -68.309 1.00 88.12 217 VAL A CA 1
ATOM 1670 C C . VAL A 1 217 ? 43.280 1.584 -67.777 1.00 88.12 217 VAL A C 1
ATOM 1672 O O . VAL A 1 217 ? 42.807 1.735 -66.650 1.00 88.12 217 VAL A O 1
ATOM 1675 N N . ILE A 1 218 ? 42.987 0.520 -68.533 1.00 87.50 218 ILE A N 1
ATOM 1676 C CA . ILE A 1 218 ? 42.071 -0.548 -68.101 1.00 87.50 218 ILE A CA 1
ATOM 1677 C C . ILE A 1 218 ? 42.627 -1.280 -66.874 1.00 87.50 218 ILE A C 1
ATOM 1679 O O . ILE A 1 218 ? 41.914 -1.442 -65.883 1.00 87.50 218 ILE A O 1
ATOM 1683 N N . VAL A 1 219 ? 43.899 -1.689 -66.899 1.00 87.81 219 VAL A N 1
ATOM 1684 C CA . VAL A 1 219 ? 44.537 -2.400 -65.777 1.00 87.81 219 VAL A CA 1
ATOM 1685 C C . VAL A 1 219 ? 44.534 -1.545 -64.510 1.00 87.81 219 VAL A C 1
ATOM 1687 O O . VAL A 1 219 ? 44.137 -2.023 -63.446 1.00 87.81 219 VAL A O 1
ATOM 1690 N N . LEU A 1 220 ? 44.914 -0.269 -64.609 1.00 86.50 220 LEU A N 1
ATOM 1691 C CA . LEU A 1 220 ? 44.893 0.652 -63.470 1.00 86.50 220 LEU A CA 1
ATOM 1692 C C . LEU A 1 220 ? 43.468 0.927 -62.975 1.00 86.50 220 LEU A C 1
ATOM 1694 O O . LEU A 1 220 ? 43.262 1.044 -61.764 1.00 86.50 220 LEU A O 1
ATOM 1698 N N . GLY A 1 221 ? 42.479 0.961 -63.872 1.00 85.25 221 GLY A N 1
ATOM 1699 C CA . GLY A 1 221 ? 41.063 1.048 -63.516 1.00 85.25 221 GLY A CA 1
ATOM 1700 C C . GLY A 1 221 ? 40.597 -0.158 -62.696 1.00 85.25 221 GLY A C 1
ATOM 1701 O O . GLY A 1 221 ? 40.013 0.011 -61.623 1.00 85.25 221 GLY A O 1
ATOM 1702 N N . VAL A 1 222 ? 40.926 -1.377 -63.136 1.00 87.62 222 VAL A N 1
ATOM 1703 C CA . VAL A 1 222 ? 40.602 -2.619 -62.411 1.00 87.62 222 VAL A CA 1
ATOM 1704 C C . VAL A 1 222 ? 41.305 -2.664 -61.053 1.00 87.62 222 VAL A C 1
ATOM 1706 O O . VAL A 1 222 ? 40.660 -2.943 -60.042 1.00 87.62 222 VAL A O 1
ATOM 1709 N N . LEU A 1 223 ? 42.599 -2.338 -60.990 1.00 86.19 223 LEU A N 1
ATOM 1710 C CA . LEU A 1 223 ? 43.349 -2.297 -59.729 1.00 86.19 223 LEU A CA 1
ATOM 1711 C C . LEU A 1 223 ? 42.774 -1.266 -58.749 1.00 86.19 223 LEU A C 1
ATOM 1713 O O . LEU A 1 223 ? 42.607 -1.575 -57.568 1.00 86.19 223 LEU A O 1
ATOM 1717 N N . SER A 1 224 ? 42.412 -0.074 -59.232 1.00 84.12 224 SER A N 1
ATOM 1718 C CA . SER A 1 224 ? 41.758 0.963 -58.421 1.00 84.12 224 SER A CA 1
ATOM 1719 C C . SER A 1 224 ? 40.399 0.494 -57.897 1.00 84.12 224 SER A C 1
ATOM 1721 O O . SER A 1 224 ? 40.095 0.686 -56.720 1.00 84.12 224 SER A O 1
ATOM 1723 N N . SER A 1 225 ? 39.611 -0.188 -58.735 1.00 84.19 225 SER A N 1
ATOM 1724 C CA . SER A 1 225 ? 38.321 -0.773 -58.347 1.00 84.19 225 SER A CA 1
ATOM 1725 C C . SER A 1 225 ? 38.480 -1.842 -57.260 1.00 84.19 225 SER A C 1
ATOM 1727 O O . SER A 1 225 ? 37.809 -1.783 -56.229 1.00 84.19 225 SER A O 1
ATOM 1729 N N . LEU A 1 226 ? 39.417 -2.782 -57.429 1.00 86.19 226 LEU A N 1
ATOM 1730 C CA . LEU A 1 226 ? 39.709 -3.818 -56.430 1.00 86.19 226 LEU A CA 1
ATOM 1731 C C . LEU A 1 226 ? 40.232 -3.222 -55.115 1.00 86.19 226 LEU A C 1
ATOM 1733 O O . LEU A 1 226 ? 39.895 -3.702 -54.028 1.00 86.19 226 LEU A O 1
ATOM 1737 N N . PHE A 1 227 ? 41.033 -2.158 -55.200 1.00 83.00 227 PHE A N 1
ATOM 1738 C CA . PHE A 1 227 ? 41.523 -1.425 -54.038 1.00 83.00 227 PHE A CA 1
ATOM 1739 C C . PHE A 1 227 ? 40.378 -0.752 -53.269 1.00 83.00 227 PHE A C 1
ATOM 1741 O O . PHE A 1 227 ? 40.294 -0.912 -52.051 1.00 83.00 227 PHE A O 1
ATOM 1748 N N . ILE A 1 228 ? 39.462 -0.064 -53.961 1.00 83.31 228 ILE A N 1
ATOM 1749 C CA . ILE A 1 228 ? 38.270 0.554 -53.354 1.00 83.31 228 ILE A CA 1
ATOM 1750 C C . ILE A 1 228 ? 37.372 -0.516 -52.722 1.00 83.31 228 ILE A C 1
ATOM 1752 O O . ILE A 1 228 ? 36.974 -0.373 -51.564 1.00 83.31 228 ILE A O 1
ATOM 1756 N N . GLN A 1 229 ? 37.120 -1.621 -53.430 1.00 82.69 229 GLN A N 1
ATOM 1757 C CA . GLN A 1 229 ? 36.286 -2.719 -52.942 1.00 82.69 229 GLN A CA 1
ATOM 1758 C C . GLN A 1 229 ? 36.823 -3.306 -51.629 1.00 82.69 229 GLN A C 1
ATOM 1760 O O . GLN A 1 229 ? 36.083 -3.439 -50.652 1.00 82.69 229 GLN A O 1
ATOM 1765 N N . ARG A 1 230 ? 38.125 -3.610 -51.563 1.00 82.50 230 ARG A N 1
ATOM 1766 C CA . ARG A 1 230 ? 38.751 -4.145 -50.343 1.00 82.50 230 ARG A CA 1
ATOM 1767 C C . ARG A 1 230 ? 38.900 -3.103 -49.235 1.00 82.50 230 ARG A C 1
ATOM 1769 O O . ARG A 1 230 ? 38.767 -3.452 -48.066 1.00 82.50 230 ARG A O 1
ATOM 1776 N N . SER A 1 231 ? 39.183 -1.848 -49.578 1.00 79.69 231 SER A N 1
ATOM 1777 C CA . SER A 1 231 ? 39.468 -0.786 -48.606 1.00 79.69 231 SER A CA 1
ATOM 1778 C C . SER A 1 231 ? 38.219 -0.152 -47.994 1.00 79.69 231 SER A C 1
ATOM 1780 O O . SER A 1 231 ? 38.333 0.423 -46.911 1.00 79.69 231 SER A O 1
ATOM 1782 N N . ILE A 1 232 ? 37.085 -0.147 -48.698 1.00 82.31 232 ILE A N 1
ATOM 1783 C CA . ILE A 1 232 ? 35.898 0.639 -48.326 1.00 82.31 232 ILE A CA 1
ATOM 1784 C C . ILE A 1 232 ? 34.653 -0.250 -48.318 1.00 82.31 232 ILE A C 1
ATOM 1786 O O . ILE A 1 232 ? 34.023 -0.400 -47.272 1.00 82.31 232 ILE A O 1
ATOM 1790 N N . THR A 1 233 ? 34.323 -0.881 -49.448 1.00 83.69 233 THR A N 1
ATOM 1791 C CA . THR A 1 233 ? 33.062 -1.624 -49.614 1.00 83.69 233 THR A CA 1
ATOM 1792 C C . THR A 1 233 ? 32.958 -2.822 -48.670 1.00 83.69 233 THR A C 1
ATOM 1794 O O . THR A 1 233 ? 31.941 -2.984 -47.999 1.00 83.69 233 THR A O 1
ATOM 1797 N N . ASN A 1 234 ? 34.015 -3.632 -48.552 1.00 84.25 234 ASN A N 1
ATOM 1798 C CA . ASN A 1 234 ? 34.007 -4.806 -47.673 1.00 84.25 234 ASN A CA 1
ATOM 1799 C C . ASN A 1 234 ? 33.863 -4.433 -46.177 1.00 84.25 234 ASN A C 1
ATOM 1801 O O . ASN A 1 234 ? 32.981 -4.991 -45.522 1.00 84.25 234 ASN A O 1
ATOM 1805 N N . PRO A 1 235 ? 34.651 -3.487 -45.615 1.00 84.56 235 PRO A N 1
ATOM 1806 C CA . PRO A 1 235 ? 34.438 -3.005 -44.248 1.00 84.56 235 PRO A CA 1
ATOM 1807 C C . PRO A 1 235 ? 33.041 -2.422 -44.000 1.00 84.56 235 PRO A C 1
ATOM 1809 O O . PRO A 1 235 ? 32.449 -2.704 -42.962 1.00 84.56 235 PRO A O 1
ATOM 1812 N N . LEU A 1 236 ? 32.490 -1.652 -44.947 1.00 85.81 236 LEU A N 1
ATOM 1813 C CA . LEU A 1 236 ? 31.126 -1.126 -44.832 1.00 85.81 236 LEU A CA 1
ATOM 1814 C C . LEU A 1 236 ? 30.084 -2.249 -44.786 1.00 85.81 236 LEU A C 1
ATOM 1816 O O . LEU A 1 236 ? 29.185 -2.200 -43.952 1.00 85.81 236 LEU A O 1
ATOM 1820 N N . GLY A 1 237 ? 30.238 -3.292 -45.607 1.00 85.56 237 GLY A N 1
ATOM 1821 C CA . GLY A 1 237 ? 29.400 -4.493 -45.538 1.00 85.56 237 GLY A CA 1
ATOM 1822 C C . GLY A 1 237 ? 29.445 -5.172 -44.167 1.00 85.56 237 GLY A C 1
ATOM 1823 O O . GLY A 1 237 ? 28.407 -5.545 -43.623 1.00 85.56 237 GLY A O 1
ATOM 1824 N N . ALA A 1 238 ? 30.633 -5.266 -43.563 1.00 86.44 238 ALA A N 1
ATOM 1825 C CA . ALA A 1 238 ? 30.790 -5.822 -42.221 1.00 86.44 238 ALA A CA 1
ATOM 1826 C C . ALA A 1 238 ? 30.119 -4.956 -41.139 1.00 86.44 238 ALA A C 1
ATOM 1828 O O . ALA A 1 238 ? 29.505 -5.506 -40.224 1.00 86.44 238 ALA A O 1
ATOM 1829 N N . PHE A 1 239 ? 30.183 -3.622 -41.252 1.00 89.50 239 PHE A N 1
ATOM 1830 C CA . PHE A 1 239 ? 29.459 -2.719 -40.352 1.00 89.50 239 PHE A CA 1
ATOM 1831 C C . PHE A 1 239 ? 27.942 -2.823 -40.518 1.00 89.50 239 PHE A C 1
ATOM 1833 O O . PHE A 1 239 ? 27.242 -2.896 -39.513 1.00 89.50 239 PHE A O 1
ATOM 1840 N N . MET A 1 240 ? 27.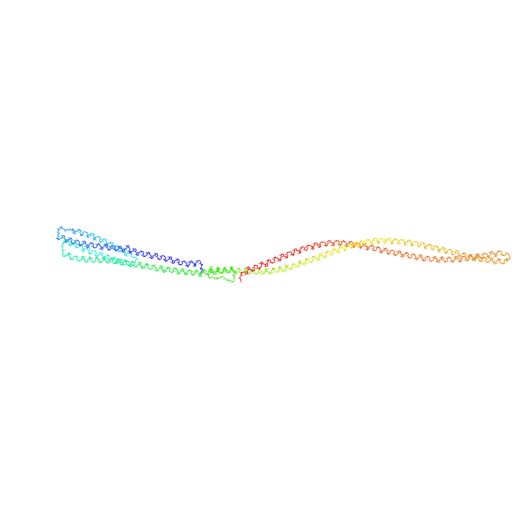426 -2.906 -41.748 1.00 88.00 240 MET A N 1
ATOM 1841 C CA . MET A 1 240 ? 25.990 -3.111 -41.981 1.00 88.00 240 MET A CA 1
ATOM 1842 C C . MET A 1 240 ? 25.503 -4.420 -41.350 1.00 88.00 240 MET A C 1
ATOM 1844 O O . MET A 1 240 ? 24.523 -4.416 -40.611 1.00 88.00 240 MET A O 1
ATOM 1848 N N . GLY A 1 241 ? 26.235 -5.522 -41.547 1.00 89.00 241 GLY A N 1
ATOM 1849 C CA . GLY A 1 241 ? 25.901 -6.804 -40.920 1.00 89.00 241 GLY A CA 1
ATOM 1850 C C . GLY A 1 241 ? 26.088 -6.827 -39.395 1.00 89.00 241 GLY A C 1
ATOM 1851 O O . GLY A 1 241 ? 25.518 -7.683 -38.718 1.00 89.00 241 GLY A O 1
ATOM 1852 N N . PHE A 1 242 ? 26.895 -5.926 -38.830 1.00 91.00 242 PHE A N 1
ATOM 1853 C CA . PHE A 1 242 ? 26.973 -5.713 -37.382 1.00 91.00 242 PHE A CA 1
ATOM 1854 C C . PHE A 1 242 ? 25.740 -4.959 -36.873 1.00 91.00 242 PHE A C 1
ATOM 1856 O O . PHE A 1 242 ? 25.090 -5.425 -35.944 1.00 91.00 242 PHE A O 1
ATOM 1863 N N . VAL A 1 243 ? 25.370 -3.849 -37.519 1.00 91.75 243 VAL A N 1
ATOM 1864 C CA . VAL A 1 243 ? 24.184 -3.054 -37.160 1.00 91.75 243 VAL A CA 1
ATOM 1865 C C . VAL A 1 243 ? 22.902 -3.878 -37.282 1.00 91.75 243 VAL A C 1
ATOM 1867 O O . VAL A 1 243 ? 22.055 -3.806 -36.398 1.00 91.75 243 VAL A O 1
ATOM 1870 N N . GLU A 1 244 ? 22.770 -4.716 -38.313 1.00 91.06 244 GLU A N 1
ATOM 1871 C CA . GLU A 1 244 ? 21.622 -5.622 -38.457 1.00 91.06 244 GLU A CA 1
ATOM 1872 C C . GLU A 1 244 ? 21.516 -6.610 -37.282 1.00 91.06 244 GLU A C 1
ATOM 1874 O O . GLU A 1 244 ? 20.422 -6.884 -36.791 1.00 91.06 244 GLU A O 1
ATOM 1879 N N . ARG A 1 245 ? 22.651 -7.125 -36.792 1.00 88.94 245 ARG A N 1
ATOM 1880 C CA . ARG A 1 245 ? 22.694 -8.016 -35.623 1.00 88.94 245 ARG A CA 1
ATOM 1881 C C . ARG A 1 245 ? 22.343 -7.292 -34.329 1.00 88.94 245 ARG A C 1
ATOM 1883 O O . ARG A 1 245 ? 21.520 -7.802 -33.574 1.00 88.94 245 ARG A O 1
ATOM 1890 N N . VAL A 1 246 ? 22.888 -6.093 -34.122 1.00 91.94 246 VAL A N 1
ATOM 1891 C CA . VAL A 1 246 ? 22.524 -5.226 -32.990 1.00 91.94 246 VAL A CA 1
ATOM 1892 C C . VAL A 1 246 ? 21.026 -4.903 -33.019 1.00 91.94 246 VAL A C 1
ATOM 1894 O O . VAL A 1 246 ? 20.364 -4.992 -31.991 1.00 91.94 246 VAL A O 1
ATOM 1897 N N . GLY A 1 247 ? 20.458 -4.628 -34.198 1.00 87.88 247 GLY A N 1
ATOM 1898 C CA . GLY A 1 247 ? 19.018 -4.410 -34.382 1.00 87.88 247 GLY A CA 1
ATOM 1899 C C . GLY A 1 247 ? 18.151 -5.642 -34.092 1.00 87.88 247 GLY A C 1
ATOM 1900 O O . GLY A 1 247 ? 16.998 -5.495 -33.698 1.00 87.88 247 GLY A O 1
ATOM 1901 N N . LYS A 1 248 ? 18.703 -6.855 -34.231 1.00 89.50 248 LYS A N 1
ATOM 1902 C CA . LYS A 1 248 ? 18.071 -8.120 -33.806 1.00 89.50 248 LYS A CA 1
ATOM 1903 C C . LYS A 1 248 ? 18.322 -8.457 -32.330 1.00 89.50 248 LYS A C 1
ATOM 1905 O O . LYS A 1 248 ? 17.841 -9.487 -31.868 1.00 89.50 248 LYS A O 1
ATOM 1910 N N . GLY A 1 249 ? 19.055 -7.611 -31.605 1.00 88.75 249 GLY A N 1
ATOM 1911 C CA . GLY A 1 249 ? 19.311 -7.747 -30.175 1.00 88.75 249 GLY A CA 1
ATOM 1912 C C . GLY A 1 249 ? 20.648 -8.390 -29.792 1.00 88.75 249 GLY A C 1
ATOM 1913 O O . GLY A 1 249 ? 20.903 -8.526 -28.605 1.00 88.75 249 GLY A O 1
ATOM 1914 N N . ASP A 1 250 ? 21.535 -8.766 -30.720 1.00 91.25 250 ASP A N 1
ATOM 1915 C CA . ASP A 1 250 ? 22.858 -9.316 -30.361 1.00 91.25 250 ASP A CA 1
ATOM 1916 C C . ASP A 1 250 ? 23.840 -8.192 -29.984 1.00 91.25 250 ASP A C 1
ATOM 1918 O O . ASP A 1 250 ? 24.400 -7.524 -30.857 1.00 91.25 250 ASP A O 1
ATOM 1922 N N . LEU A 1 251 ? 24.061 -7.993 -28.678 1.00 90.88 251 LEU A N 1
ATOM 1923 C CA . LEU A 1 251 ? 25.014 -7.024 -28.115 1.00 90.88 251 LEU A CA 1
ATOM 1924 C C . LEU A 1 251 ? 26.317 -7.692 -27.633 1.00 90.88 251 LEU A C 1
ATOM 1926 O O . LEU A 1 251 ? 27.145 -7.055 -26.974 1.00 90.88 251 LEU A O 1
ATOM 1930 N N . THR A 1 252 ? 26.523 -8.978 -27.938 1.00 88.81 252 THR A N 1
ATOM 1931 C CA . THR A 1 252 ? 27.676 -9.752 -27.440 1.00 88.81 252 THR A CA 1
ATOM 1932 C C . THR A 1 252 ? 28.954 -9.505 -28.243 1.00 88.81 252 THR A C 1
ATOM 1934 O O . THR A 1 252 ? 30.065 -9.782 -27.780 1.00 88.81 252 THR A O 1
ATOM 1937 N N . ARG A 1 253 ? 28.815 -8.991 -29.468 1.00 86.44 253 ARG A N 1
ATOM 1938 C CA . ARG A 1 253 ? 29.907 -8.793 -30.425 1.00 86.44 253 ARG A CA 1
ATOM 1939 C C . ARG A 1 253 ? 30.367 -7.340 -30.470 1.00 86.44 253 ARG A C 1
ATOM 1941 O O . ARG A 1 253 ? 29.643 -6.421 -30.112 1.00 86.44 253 ARG A O 1
ATOM 1948 N N . GLN A 1 254 ? 31.579 -7.145 -30.979 1.00 87.00 254 GLN A N 1
ATOM 1949 C CA . GLN A 1 254 ? 32.137 -5.825 -31.261 1.00 87.00 254 GLN A CA 1
ATOM 1950 C C . GLN A 1 254 ? 32.233 -5.610 -32.773 1.00 87.00 254 GLN A C 1
ATOM 1952 O O . GLN A 1 254 ? 32.547 -6.536 -33.529 1.00 87.00 254 GLN A O 1
ATOM 1957 N N . ALA A 1 255 ? 31.977 -4.380 -33.207 1.00 86.62 255 ALA A N 1
ATOM 1958 C CA . ALA A 1 255 ? 32.182 -3.941 -34.572 1.00 86.62 255 ALA A CA 1
ATOM 1959 C C . ALA A 1 255 ? 33.673 -4.076 -34.944 1.00 86.62 255 ALA A C 1
ATOM 1961 O O . ALA A 1 255 ? 34.547 -3.732 -34.137 1.00 86.62 255 ALA A O 1
ATOM 1962 N N . PRO A 1 256 ? 33.990 -4.552 -36.161 1.00 79.38 256 PRO A N 1
ATOM 1963 C CA . PRO A 1 256 ? 35.369 -4.712 -36.601 1.00 79.38 256 PRO A CA 1
ATOM 1964 C C . PRO A 1 256 ? 36.078 -3.354 -36.662 1.00 79.38 256 PRO A C 1
ATOM 1966 O O . PRO A 1 256 ? 35.657 -2.446 -37.375 1.00 79.38 256 PRO A O 1
ATOM 1969 N N . VAL A 1 257 ? 37.185 -3.209 -35.931 1.00 73.44 257 VAL A N 1
ATOM 1970 C CA . VAL A 1 257 ? 37.968 -1.966 -35.926 1.00 73.44 257 VAL A CA 1
ATOM 1971 C C . VAL A 1 257 ? 38.870 -1.940 -37.160 1.00 73.44 257 VAL A C 1
ATOM 1973 O O . VAL A 1 257 ? 39.898 -2.615 -37.225 1.00 73.44 257 VAL A O 1
ATOM 1976 N N . SER A 1 258 ? 38.473 -1.165 -38.170 1.00 70.06 258 SER A N 1
ATOM 1977 C CA . SER A 1 258 ? 39.317 -0.901 -39.337 1.00 70.06 258 SER A CA 1
ATOM 1978 C C . SER A 1 258 ? 40.461 0.039 -38.951 1.00 70.06 258 SER A C 1
ATOM 1980 O O . SER A 1 258 ? 40.242 1.014 -38.246 1.00 70.06 258 SER A O 1
ATOM 1982 N N . LYS A 1 259 ? 41.682 -0.185 -39.455 1.00 67.25 259 LYS A N 1
ATOM 1983 C CA . LYS A 1 259 ? 42.842 0.716 -39.233 1.00 67.25 259 LYS A CA 1
ATOM 1984 C C . LYS A 1 259 ? 42.794 1.997 -40.085 1.00 67.25 259 LYS A C 1
ATOM 1986 O O . LYS A 1 259 ? 43.804 2.684 -40.259 1.00 67.25 259 LYS A O 1
ATOM 1991 N N . VAL A 1 260 ? 41.652 2.274 -40.711 1.00 63.59 260 VAL A N 1
ATOM 1992 C CA . VAL A 1 260 ? 41.498 3.297 -41.745 1.00 63.59 260 VAL A CA 1
ATOM 1993 C C . VAL A 1 260 ? 40.619 4.426 -41.224 1.00 63.59 260 VAL A C 1
ATOM 1995 O O . VAL A 1 260 ? 39.402 4.289 -41.214 1.00 63.59 260 VAL A O 1
ATOM 1998 N N . GLY A 1 261 ? 41.259 5.539 -40.853 1.00 74.19 261 GLY A N 1
ATOM 1999 C CA . GLY A 1 261 ? 40.662 6.873 -40.689 1.00 74.19 261 GLY A CA 1
ATOM 2000 C C . GLY A 1 261 ? 39.208 6.890 -40.209 1.00 74.19 261 GLY A C 1
ATOM 2001 O O . GLY A 1 261 ? 38.915 6.586 -39.059 1.00 74.19 261 GLY A O 1
ATOM 2002 N N . GLU A 1 262 ? 38.298 7.254 -41.105 1.00 82.06 262 GLU A N 1
ATOM 2003 C CA . GLU A 1 262 ? 36.874 7.437 -40.816 1.00 82.06 262 GLU A CA 1
ATOM 2004 C C . GLU A 1 262 ? 36.148 6.129 -40.463 1.00 82.06 262 GLU A C 1
ATOM 2006 O O . GLU A 1 262 ? 35.228 6.135 -39.650 1.00 82.06 262 GLU A O 1
ATOM 2011 N N . LEU A 1 263 ? 36.584 4.990 -41.012 1.00 83.31 263 LEU A N 1
ATOM 2012 C CA . LEU A 1 263 ? 36.016 3.674 -40.692 1.00 83.31 263 LEU A CA 1
ATOM 2013 C C . LEU A 1 263 ? 36.426 3.189 -39.294 1.00 83.31 263 LEU A C 1
ATOM 2015 O O . LEU A 1 263 ? 35.686 2.444 -38.659 1.00 83.31 263 LEU A O 1
ATOM 2019 N N . GLU A 1 264 ? 37.593 3.613 -38.807 1.00 84.56 264 GLU A N 1
ATOM 2020 C CA . GLU A 1 264 ? 38.027 3.382 -37.424 1.00 84.56 264 GLU A CA 1
ATOM 2021 C C . GLU A 1 264 ? 37.101 4.107 -36.442 1.00 84.56 264 GLU A C 1
ATOM 2023 O O . GLU A 1 264 ? 36.597 3.502 -35.497 1.00 84.56 264 GLU A O 1
ATOM 2028 N N . SER A 1 265 ? 36.821 5.386 -36.718 1.00 85.06 265 SER A N 1
ATOM 2029 C CA . SER A 1 265 ? 35.908 6.210 -35.919 1.00 85.06 265 SER A CA 1
ATOM 2030 C C . SER A 1 265 ? 34.471 5.675 -35.951 1.00 85.06 265 SER A C 1
ATOM 2032 O O . SER A 1 265 ? 33.822 5.618 -34.905 1.00 85.06 265 SER A O 1
ATOM 2034 N N . LEU A 1 266 ? 33.996 5.198 -37.110 1.00 87.69 266 LEU A N 1
ATOM 2035 C CA . LEU A 1 266 ? 32.700 4.522 -37.223 1.00 87.69 266 LEU A CA 1
ATOM 2036 C C . LEU A 1 266 ? 32.646 3.260 -36.349 1.00 87.69 266 LEU A C 1
ATOM 2038 O O . LEU A 1 266 ? 31.709 3.098 -35.572 1.00 87.69 266 LEU A O 1
ATOM 2042 N N . GLY A 1 267 ? 33.660 2.392 -36.426 1.00 89.06 267 GLY A N 1
ATOM 2043 C CA . GLY A 1 267 ? 33.724 1.180 -35.606 1.00 89.06 267 GLY A CA 1
ATOM 2044 C C . GLY A 1 267 ? 33.750 1.475 -34.103 1.00 89.06 267 GLY A C 1
ATOM 2045 O O . GLY A 1 267 ? 33.032 0.832 -33.341 1.00 89.06 267 GLY A O 1
ATOM 2046 N N . GLN A 1 268 ? 34.521 2.479 -33.672 1.00 89.62 268 GLN A N 1
ATOM 2047 C CA . GLN A 1 268 ? 34.547 2.927 -32.274 1.00 89.62 268 GLN A CA 1
ATOM 2048 C C . GLN A 1 268 ? 33.185 3.466 -31.817 1.00 89.62 268 GLN A C 1
ATOM 2050 O O . GLN A 1 268 ? 32.704 3.068 -30.759 1.00 89.62 268 GLN A O 1
ATOM 2055 N N . SER A 1 269 ? 32.533 4.297 -32.634 1.00 90.38 269 SER A N 1
ATOM 2056 C CA . SER A 1 269 ? 31.212 4.862 -32.323 1.00 90.38 269 SER A CA 1
ATOM 2057 C C . SER A 1 269 ? 30.137 3.773 -32.221 1.00 90.38 269 SER A C 1
ATOM 2059 O O . SER A 1 269 ? 29.328 3.784 -31.296 1.00 90.38 269 SER A O 1
ATOM 2061 N N . LEU A 1 270 ? 30.163 2.779 -33.119 1.00 92.12 270 LEU A N 1
ATOM 2062 C CA . LEU A 1 270 ? 29.265 1.619 -33.070 1.00 92.12 270 LEU A CA 1
ATOM 2063 C C . LEU A 1 270 ? 29.505 0.749 -31.827 1.00 92.12 270 LEU A C 1
ATOM 2065 O O . LEU A 1 270 ? 28.548 0.282 -31.207 1.00 92.12 270 LEU A O 1
ATOM 2069 N N . ASN A 1 271 ? 30.765 0.557 -31.430 1.00 91.19 271 ASN A N 1
ATOM 2070 C CA . ASN A 1 271 ? 31.102 -0.153 -30.195 1.00 91.19 271 ASN A CA 1
ATOM 2071 C C . ASN A 1 271 ? 30.627 0.605 -28.952 1.00 91.19 271 ASN A C 1
ATOM 2073 O O . ASN A 1 271 ? 30.071 -0.011 -28.047 1.00 91.19 271 ASN A O 1
ATOM 2077 N N . GLN A 1 272 ? 30.784 1.930 -28.921 1.00 92.19 272 GLN A N 1
ATOM 2078 C CA . GLN A 1 272 ? 30.304 2.764 -27.819 1.00 92.19 272 GLN A CA 1
ATOM 2079 C C . GLN A 1 272 ? 28.771 2.755 -27.721 1.00 92.19 272 GLN A C 1
ATOM 2081 O O . GLN A 1 272 ? 28.232 2.620 -26.626 1.00 92.19 272 GLN A O 1
ATOM 2086 N N . MET A 1 273 ? 28.067 2.808 -28.857 1.00 92.69 273 MET A N 1
ATOM 2087 C CA . MET A 1 273 ? 26.611 2.633 -28.914 1.00 92.69 273 MET A CA 1
ATOM 2088 C C . MET A 1 273 ? 26.190 1.267 -28.356 1.00 92.69 273 MET A C 1
ATOM 2090 O O . MET A 1 273 ? 25.289 1.191 -27.528 1.00 92.69 273 MET A O 1
ATOM 2094 N N . THR A 1 274 ? 26.870 0.191 -28.763 1.00 93.56 274 THR A N 1
ATOM 2095 C CA . THR A 1 274 ? 26.571 -1.176 -28.298 1.00 93.56 274 THR A CA 1
ATOM 2096 C C . THR A 1 274 ? 26.838 -1.332 -26.801 1.00 93.56 274 THR A C 1
ATOM 2098 O O . THR A 1 274 ? 26.033 -1.942 -26.104 1.00 93.56 274 THR A O 1
ATOM 2101 N N . ALA A 1 275 ? 27.917 -0.736 -26.282 1.00 92.00 275 ALA A N 1
ATOM 2102 C CA . ALA A 1 275 ? 28.200 -0.693 -24.849 1.00 92.00 275 ALA A CA 1
ATOM 2103 C C . ALA A 1 275 ? 27.099 0.053 -24.074 1.00 92.00 275 ALA A C 1
ATOM 2105 O O . ALA A 1 275 ? 26.593 -0.471 -23.087 1.00 92.00 275 ALA A O 1
ATOM 2106 N N . GLY A 1 276 ? 26.655 1.213 -24.572 1.00 92.12 276 GLY A N 1
ATOM 2107 C CA . GLY A 1 276 ? 25.547 1.962 -23.974 1.00 92.12 276 GLY A CA 1
ATOM 2108 C C . GLY A 1 276 ? 24.226 1.184 -23.967 1.00 92.12 276 GLY A C 1
ATOM 2109 O O . GLY A 1 276 ? 23.534 1.161 -22.952 1.00 92.12 276 GLY A O 1
ATOM 2110 N N . LEU A 1 277 ? 23.894 0.489 -25.062 1.00 92.00 277 LEU A N 1
ATOM 2111 C CA . LEU A 1 277 ? 22.717 -0.390 -25.133 1.00 92.00 277 LEU A CA 1
ATOM 2112 C C . LEU A 1 277 ? 22.820 -1.566 -24.152 1.00 92.00 277 LEU A C 1
ATOM 2114 O O . LEU A 1 277 ? 21.841 -1.916 -23.498 1.00 92.00 277 LEU A O 1
ATOM 2118 N N . LYS A 1 278 ? 24.011 -2.156 -24.023 1.00 90.88 278 LYS A N 1
ATOM 2119 C CA . LYS A 1 278 ? 24.306 -3.258 -23.100 1.00 90.88 278 LYS A CA 1
ATOM 2120 C C . LYS A 1 278 ? 24.145 -2.841 -21.641 1.00 90.88 278 LYS A C 1
ATOM 2122 O O . LYS A 1 278 ? 23.523 -3.570 -20.868 1.00 90.88 278 LYS A O 1
ATOM 2127 N N . ASP A 1 279 ? 24.658 -1.674 -21.270 1.00 92.38 279 ASP A N 1
ATOM 2128 C CA . ASP A 1 279 ? 24.510 -1.142 -19.915 1.00 92.38 279 ASP A CA 1
ATOM 2129 C C . ASP A 1 279 ? 23.053 -0.768 -19.616 1.00 92.38 279 ASP A C 1
ATOM 2131 O O . ASP A 1 279 ? 22.541 -1.121 -18.555 1.00 92.38 279 ASP A O 1
ATOM 2135 N N . MET A 1 280 ? 22.342 -0.172 -20.580 1.00 91.25 280 MET A N 1
ATOM 2136 C CA . MET A 1 280 ? 20.909 0.113 -20.459 1.00 91.25 280 MET A CA 1
ATOM 2137 C C . MET A 1 280 ? 20.087 -1.167 -20.261 1.00 91.25 280 MET A C 1
ATOM 2139 O O . MET A 1 280 ? 19.257 -1.232 -19.356 1.00 91.25 280 MET A O 1
ATOM 2143 N N . ALA A 1 281 ? 20.343 -2.213 -21.051 1.00 90.75 281 ALA A N 1
ATOM 2144 C CA . ALA A 1 281 ? 19.651 -3.491 -20.920 1.00 90.75 281 ALA A CA 1
ATOM 2145 C C . ALA A 1 281 ? 19.935 -4.161 -19.559 1.00 90.75 281 ALA A C 1
ATOM 2147 O O . ALA A 1 281 ? 19.010 -4.654 -18.913 1.00 90.75 281 ALA A O 1
ATOM 2148 N N . ARG A 1 282 ? 21.181 -4.106 -19.060 1.00 90.81 282 ARG A N 1
ATOM 2149 C CA . ARG A 1 282 ? 21.532 -4.576 -17.703 1.00 90.81 282 ARG A CA 1
ATOM 2150 C C . ARG A 1 282 ? 20.810 -3.798 -16.613 1.00 90.81 282 ARG A C 1
ATOM 2152 O O . ARG A 1 282 ? 20.289 -4.409 -15.683 1.00 90.81 282 ARG A O 1
ATOM 2159 N N . GLN A 1 283 ? 20.768 -2.474 -16.732 1.00 91.75 283 GLN A N 1
ATOM 2160 C CA . GLN A 1 283 ? 20.092 -1.617 -15.768 1.00 91.75 283 GLN A CA 1
ATOM 2161 C C . GLN A 1 283 ? 18.587 -1.902 -15.739 1.00 91.75 283 GLN A C 1
ATOM 2163 O O . GLN A 1 283 ? 18.022 -2.013 -14.655 1.00 91.75 283 GLN A O 1
ATOM 2168 N N . ILE A 1 284 ? 17.948 -2.111 -16.898 1.00 91.62 284 ILE A N 1
ATOM 2169 C CA . ILE A 1 284 ? 16.535 -2.516 -16.962 1.00 91.62 284 ILE A CA 1
ATOM 2170 C C . ILE A 1 284 ? 16.334 -3.853 -16.243 1.00 91.62 284 ILE A C 1
ATOM 2172 O O . ILE A 1 284 ? 15.438 -3.952 -15.408 1.00 91.62 284 ILE A O 1
ATOM 2176 N N . VAL A 1 285 ? 17.179 -4.862 -16.492 1.00 89.50 285 VAL A N 1
ATOM 2177 C CA . VAL A 1 285 ? 17.081 -6.164 -15.804 1.00 89.50 285 VAL A CA 1
ATOM 2178 C C . VAL A 1 285 ? 17.216 -6.012 -14.284 1.00 89.50 285 VAL A C 1
ATOM 2180 O O . VAL A 1 285 ? 16.412 -6.585 -13.550 1.00 89.50 285 VAL A O 1
ATOM 2183 N N . GLN A 1 286 ? 18.176 -5.220 -13.801 1.00 91.38 286 GLN A N 1
ATOM 2184 C CA . GLN A 1 286 ? 18.363 -4.969 -12.366 1.00 91.38 286 GLN A CA 1
ATOM 2185 C C . GLN A 1 286 ? 17.172 -4.230 -11.744 1.00 91.38 286 GLN A C 1
ATOM 2187 O O . GLN A 1 286 ? 16.642 -4.665 -10.724 1.00 91.38 286 GLN A O 1
ATOM 2192 N N . VAL A 1 287 ? 16.702 -3.147 -12.370 1.00 91.31 287 VAL A N 1
ATOM 2193 C CA . VAL A 1 287 ? 15.528 -2.389 -11.900 1.00 91.31 287 VAL A CA 1
ATOM 2194 C C . VAL A 1 287 ? 14.289 -3.281 -11.863 1.00 91.31 287 VAL A C 1
ATOM 2196 O O . VAL A 1 287 ? 13.529 -3.233 -10.902 1.00 91.31 287 VAL A O 1
ATOM 2199 N N . THR A 1 288 ? 14.124 -4.156 -12.853 1.00 92.50 288 THR A N 1
ATOM 2200 C CA . THR A 1 288 ? 13.021 -5.125 -12.913 1.00 92.50 288 THR A CA 1
ATOM 2201 C C . THR A 1 288 ? 13.102 -6.157 -11.780 1.00 92.50 288 THR A C 1
ATOM 2203 O O . THR A 1 288 ? 12.088 -6.515 -11.183 1.00 92.50 288 THR A O 1
ATOM 2206 N N . GLN A 1 289 ? 14.305 -6.617 -11.415 1.00 89.88 289 GLN A N 1
ATOM 2207 C CA . GLN A 1 289 ? 14.497 -7.493 -10.251 1.00 89.88 289 GLN A CA 1
ATOM 2208 C C . GLN A 1 289 ? 14.122 -6.792 -8.939 1.00 89.88 289 GLN A C 1
ATOM 2210 O O . GLN A 1 289 ? 13.408 -7.377 -8.125 1.00 89.88 289 GLN A O 1
ATOM 2215 N N . HIS A 1 290 ? 14.546 -5.538 -8.752 1.00 91.44 290 HIS A N 1
ATOM 2216 C CA . HIS A 1 290 ? 14.159 -4.740 -7.586 1.00 91.44 290 HIS A CA 1
ATOM 2217 C C . HIS A 1 290 ? 12.650 -4.472 -7.544 1.00 91.44 290 HIS A C 1
ATOM 2219 O O . HIS A 1 290 ? 12.043 -4.591 -6.482 1.00 91.44 290 HIS A O 1
ATOM 2225 N N . LEU A 1 291 ? 12.031 -4.183 -8.693 1.00 93.06 291 LEU A N 1
ATOM 2226 C CA . LEU A 1 291 ? 10.588 -3.979 -8.809 1.00 93.06 291 LEU A CA 1
ATOM 2227 C C . LEU A 1 291 ? 9.801 -5.240 -8.428 1.00 93.06 291 LEU A C 1
ATOM 2229 O O . LEU A 1 291 ? 8.806 -5.137 -7.714 1.00 93.06 291 LEU A O 1
ATOM 2233 N N . ASN A 1 292 ? 10.259 -6.423 -8.847 1.00 90.75 292 ASN A N 1
ATOM 2234 C CA . ASN A 1 292 ? 9.653 -7.698 -8.451 1.00 90.75 29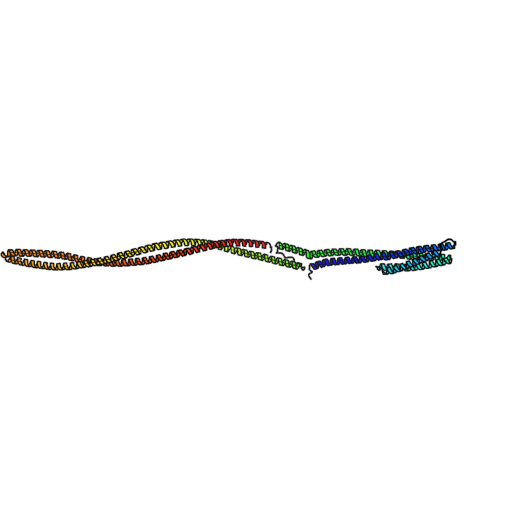2 ASN A CA 1
ATOM 2235 C C . ASN A 1 292 ? 9.767 -7.951 -6.946 1.00 90.75 292 ASN A C 1
ATOM 2237 O O . ASN A 1 292 ? 8.785 -8.345 -6.323 1.00 90.75 292 ASN A O 1
ATOM 2241 N N . ALA A 1 293 ? 10.943 -7.711 -6.356 1.00 92.19 293 ALA A N 1
ATOM 2242 C CA . ALA A 1 293 ? 11.143 -7.879 -4.918 1.00 92.19 293 ALA A CA 1
ATOM 2243 C C . ALA A 1 293 ? 10.235 -6.937 -4.110 1.00 92.19 293 ALA A C 1
ATOM 2245 O O . ALA A 1 293 ? 9.511 -7.396 -3.231 1.00 92.19 293 ALA A O 1
ATOM 2246 N N . ALA A 1 294 ? 10.197 -5.651 -4.474 1.00 93.00 294 ALA A N 1
ATOM 2247 C CA . ALA A 1 294 ? 9.323 -4.668 -3.838 1.00 93.00 294 ALA A CA 1
ATOM 2248 C C . ALA A 1 294 ? 7.836 -5.013 -4.023 1.00 93.00 294 ALA A C 1
ATOM 2250 O O . ALA A 1 294 ? 7.052 -4.903 -3.089 1.00 93.00 294 ALA A O 1
ATOM 2251 N N . SER A 1 295 ? 7.435 -5.485 -5.208 1.00 94.19 295 SER A N 1
ATOM 2252 C CA . SER A 1 295 ? 6.054 -5.917 -5.463 1.00 94.19 295 SER A CA 1
ATOM 2253 C C . SER A 1 295 ? 5.667 -7.124 -4.604 1.00 94.19 295 SER A C 1
ATOM 2255 O O . SER A 1 295 ? 4.554 -7.173 -4.087 1.00 94.19 295 SER A O 1
ATOM 2257 N N . ALA A 1 296 ? 6.573 -8.088 -4.416 1.00 91.38 296 ALA A N 1
ATOM 2258 C CA . ALA A 1 296 ? 6.339 -9.235 -3.542 1.00 91.38 296 ALA A CA 1
ATOM 2259 C C . ALA A 1 296 ? 6.207 -8.823 -2.066 1.00 91.38 296 ALA A C 1
ATOM 2261 O O . ALA A 1 296 ? 5.322 -9.322 -1.373 1.00 91.38 296 ALA A O 1
ATOM 2262 N N . GLU A 1 297 ? 7.036 -7.885 -1.604 1.00 94.94 297 GLU A N 1
ATOM 2263 C CA . GLU A 1 297 ? 6.954 -7.324 -0.251 1.00 94.94 297 GLU A CA 1
ATOM 2264 C C . GLU A 1 297 ? 5.631 -6.576 -0.033 1.00 94.94 297 GLU A C 1
ATOM 2266 O O . GLU A 1 297 ? 4.914 -6.866 0.923 1.00 94.94 297 GLU A O 1
ATOM 2271 N N . ILE A 1 298 ? 5.233 -5.708 -0.975 1.00 94.75 298 ILE A N 1
ATOM 2272 C CA . ILE A 1 298 ? 3.939 -5.013 -0.916 1.00 94.75 298 ILE A CA 1
ATOM 2273 C C . ILE A 1 298 ? 2.787 -6.024 -0.915 1.00 94.75 298 ILE A C 1
ATOM 2275 O O . ILE A 1 298 ? 1.834 -5.842 -0.160 1.00 94.75 298 ILE A O 1
ATOM 2279 N N . MET A 1 299 ? 2.852 -7.098 -1.713 1.00 93.38 299 MET A N 1
ATOM 2280 C CA . MET A 1 299 ? 1.826 -8.149 -1.705 1.00 93.38 299 MET A CA 1
ATOM 2281 C C . MET A 1 299 ? 1.712 -8.813 -0.329 1.00 93.38 299 MET A C 1
ATOM 2283 O O . MET A 1 299 ? 0.602 -8.974 0.172 1.00 93.38 299 MET A O 1
ATOM 2287 N N . ALA A 1 300 ? 2.840 -9.161 0.295 1.00 94.06 300 ALA A N 1
ATOM 2288 C CA . ALA A 1 300 ? 2.854 -9.771 1.622 1.00 94.06 300 ALA A CA 1
ATOM 2289 C C . ALA A 1 300 ? 2.234 -8.837 2.675 1.00 94.06 300 ALA A C 1
ATOM 2291 O O . ALA A 1 300 ? 1.320 -9.245 3.389 1.00 94.06 300 ALA A O 1
ATOM 2292 N N . SER A 1 301 ? 2.640 -7.562 2.703 1.00 94.94 301 SER A N 1
ATOM 2293 C CA . SER A 1 301 ? 2.050 -6.560 3.603 1.00 94.94 301 SER A CA 1
ATOM 2294 C C . SER A 1 301 ? 0.564 -6.318 3.323 1.00 94.94 301 SER A C 1
ATOM 2296 O O . SER A 1 301 ? -0.217 -6.095 4.242 1.00 94.94 301 SER A O 1
ATOM 2298 N N . THR A 1 302 ? 0.143 -6.388 2.059 1.00 94.75 302 THR A N 1
ATOM 2299 C CA . THR A 1 302 ? -1.267 -6.235 1.669 1.00 94.75 302 THR A CA 1
ATOM 2300 C C . THR A 1 302 ? -2.106 -7.417 2.169 1.00 94.75 302 THR A C 1
ATOM 2302 O O . THR A 1 302 ? -3.203 -7.211 2.686 1.00 94.75 302 THR A O 1
ATOM 2305 N N . GLN A 1 303 ? -1.583 -8.644 2.089 1.00 93.00 303 GLN A N 1
ATOM 2306 C CA . GLN A 1 303 ? -2.238 -9.840 2.632 1.00 93.00 303 GLN A CA 1
ATOM 2307 C C . GLN A 1 303 ? -2.339 -9.802 4.160 1.00 93.00 303 GLN A C 1
ATOM 2309 O O . GLN A 1 303 ? -3.387 -10.143 4.712 1.00 93.00 303 GLN A O 1
ATOM 2314 N N . GLU A 1 304 ? -1.282 -9.354 4.840 1.00 95.12 304 GLU A N 1
ATOM 2315 C CA . GLU A 1 304 ? -1.292 -9.135 6.289 1.00 95.12 304 GLU A CA 1
ATOM 2316 C C . GLU A 1 304 ? -2.350 -8.093 6.672 1.00 95.12 304 GLU A C 1
ATOM 2318 O O . GLU A 1 304 ? -3.225 -8.373 7.491 1.00 95.12 304 GLU A O 1
ATOM 2323 N N . GLN A 1 305 ? -2.377 -6.949 5.981 1.00 95.31 305 GLN A N 1
ATOM 2324 C CA . GLN A 1 305 ? -3.386 -5.909 6.184 1.00 95.31 305 GLN A CA 1
ATOM 2325 C C . GLN A 1 305 ? -4.812 -6.433 5.957 1.00 95.31 305 GLN A C 1
ATOM 2327 O O . GLN A 1 305 ? -5.731 -6.075 6.698 1.00 95.31 305 GLN A O 1
ATOM 2332 N N . ALA A 1 306 ? -5.023 -7.290 4.951 1.00 93.25 306 ALA A N 1
ATOM 2333 C CA . ALA A 1 306 ? -6.319 -7.918 4.697 1.00 93.25 306 ALA A CA 1
ATOM 2334 C C . ALA A 1 306 ? -6.754 -8.816 5.866 1.00 93.25 306 ALA A C 1
ATOM 2336 O O . ALA A 1 306 ? -7.925 -8.796 6.255 1.00 93.25 306 ALA A O 1
ATOM 2337 N N . ALA A 1 307 ? -5.824 -9.592 6.429 1.00 93.69 307 ALA A N 1
ATOM 2338 C CA . ALA A 1 307 ? -6.078 -10.438 7.590 1.00 93.69 307 ALA A CA 1
ATOM 2339 C C . ALA A 1 307 ? -6.401 -9.595 8.833 1.00 93.69 307 ALA A C 1
ATOM 2341 O O . ALA A 1 307 ? -7.447 -9.811 9.447 1.00 93.69 307 ALA A O 1
ATOM 2342 N N . SER A 1 308 ? -5.589 -8.577 9.134 1.00 95.62 308 SER A N 1
ATOM 2343 C CA . SER A 1 308 ? -5.823 -7.662 10.259 1.00 95.62 308 SER A CA 1
ATOM 2344 C C . SER A 1 308 ? -7.150 -6.916 10.134 1.00 95.62 308 SER A C 1
ATOM 2346 O O . SER A 1 308 ? -7.865 -6.755 11.116 1.00 95.62 308 SER A O 1
ATOM 2348 N N . THR A 1 309 ? -7.539 -6.514 8.921 1.00 95.12 309 THR A N 1
ATOM 2349 C CA . THR A 1 309 ? -8.830 -5.846 8.687 1.00 95.12 309 THR A CA 1
ATOM 2350 C C . THR A 1 309 ? -10.011 -6.783 8.965 1.00 95.12 309 THR A C 1
ATOM 2352 O O . THR A 1 309 ? -11.019 -6.360 9.533 1.00 95.12 309 THR A O 1
ATOM 2355 N N . LYS A 1 310 ? -9.901 -8.071 8.604 1.00 91.00 310 LYS A N 1
ATOM 2356 C CA . LYS A 1 310 ? -10.926 -9.079 8.928 1.00 91.00 310 LYS A CA 1
ATOM 2357 C C . LYS A 1 310 ? -11.023 -9.334 10.428 1.00 91.00 310 LYS A C 1
ATOM 2359 O O . LYS A 1 310 ? -12.131 -9.424 10.949 1.00 91.00 310 LYS A O 1
ATOM 2364 N N . GLU A 1 311 ? -9.885 -9.440 11.106 1.00 94.06 311 GLU A N 1
ATOM 2365 C CA . GLU A 1 311 ? -9.835 -9.590 12.561 1.00 94.06 311 GLU A CA 1
ATOM 2366 C C . GLU A 1 311 ? -10.461 -8.375 13.253 1.00 94.06 311 GLU A C 1
ATOM 2368 O O . GLU A 1 311 ? -11.345 -8.528 14.089 1.00 94.06 311 GLU A O 1
ATOM 2373 N N . GLN A 1 312 ? -10.114 -7.162 12.817 1.00 93.06 312 GLN A N 1
ATOM 2374 C CA . GLN A 1 312 ? -10.704 -5.929 13.328 1.00 93.06 312 GLN A CA 1
ATOM 2375 C C . GLN A 1 312 ? -12.227 -5.900 13.142 1.00 93.06 312 GLN A C 1
ATOM 2377 O O . GLN A 1 312 ? -12.944 -5.512 14.062 1.00 93.06 312 GLN A O 1
ATOM 2382 N N . ALA A 1 313 ? -12.741 -6.340 11.990 1.00 91.06 313 ALA A N 1
ATOM 2383 C CA . ALA A 1 313 ? -14.182 -6.431 11.760 1.00 91.06 313 ALA A CA 1
ATOM 2384 C C . ALA A 1 313 ? -14.868 -7.422 12.720 1.00 91.06 313 ALA A C 1
ATOM 2386 O O . ALA A 1 313 ? -15.946 -7.120 13.237 1.00 91.06 313 ALA A O 1
ATOM 2387 N N . ALA A 1 314 ? -14.240 -8.570 12.997 1.00 92.38 314 ALA A N 1
ATOM 2388 C CA . ALA A 1 314 ? -14.747 -9.543 13.964 1.00 92.38 314 ALA A CA 1
ATOM 2389 C C . ALA A 1 314 ? -14.757 -8.970 15.391 1.00 92.38 314 ALA A C 1
ATOM 2391 O O . ALA A 1 314 ? -15.786 -9.024 16.064 1.00 92.38 314 ALA A O 1
ATOM 2392 N N . THR A 1 315 ? -13.664 -8.332 15.812 1.00 94.50 315 THR A N 1
ATOM 2393 C CA . THR A 1 315 ? -13.550 -7.691 17.129 1.00 94.50 315 THR A CA 1
ATOM 2394 C C . THR A 1 315 ? -14.578 -6.574 17.307 1.00 94.50 315 THR A C 1
ATOM 2396 O O . THR A 1 315 ? -15.208 -6.466 18.355 1.00 94.50 315 THR A O 1
ATOM 2399 N N . VAL A 1 316 ? -14.817 -5.755 16.277 1.00 95.31 316 VAL A N 1
ATOM 2400 C CA . VAL A 1 316 ? -15.857 -4.713 16.321 1.00 95.31 316 VAL A CA 1
ATOM 2401 C C . VAL A 1 316 ? -17.249 -5.326 16.490 1.00 95.31 316 VAL A C 1
ATOM 2403 O O . VAL A 1 316 ? -18.059 -4.801 17.256 1.00 95.31 316 VAL A O 1
ATOM 2406 N N . GLN A 1 317 ? -17.539 -6.441 15.815 1.00 91.56 317 GLN A N 1
ATOM 2407 C CA . GLN A 1 317 ? -18.814 -7.146 15.963 1.00 91.56 317 GLN A CA 1
ATOM 2408 C C . GLN A 1 317 ? -18.991 -7.722 17.379 1.00 91.56 317 GLN A C 1
ATOM 2410 O O . GLN A 1 317 ? -20.077 -7.618 17.955 1.00 91.56 317 GLN A O 1
ATOM 2415 N N . GLU A 1 318 ? -17.933 -8.291 17.955 1.00 94.19 318 GLU A N 1
ATOM 2416 C CA . GLU A 1 318 ? -17.932 -8.814 19.325 1.00 94.19 318 GLU A CA 1
ATOM 2417 C C . GLU A 1 318 ? -18.141 -7.698 20.358 1.00 94.19 318 GLU A C 1
ATOM 2419 O O . GLU A 1 318 ? -19.015 -7.807 21.222 1.00 94.19 318 GLU A O 1
ATOM 2424 N N . ILE A 1 319 ? -17.425 -6.576 20.219 1.00 93.94 319 ILE A N 1
ATOM 2425 C CA . ILE A 1 319 ? -17.595 -5.403 21.089 1.00 93.94 319 ILE A CA 1
ATOM 2426 C C . ILE A 1 319 ? -19.010 -4.842 20.962 1.00 93.94 319 ILE A C 1
ATOM 2428 O O . ILE A 1 319 ? -19.626 -4.523 21.974 1.00 93.94 319 ILE A O 1
ATOM 2432 N N . THR A 1 320 ? -19.551 -4.745 19.745 1.00 91.38 320 THR A N 1
ATOM 2433 C CA . THR A 1 320 ? -20.921 -4.254 19.524 1.00 91.38 320 THR A CA 1
ATOM 2434 C C . THR A 1 320 ? -21.939 -5.134 20.249 1.00 91.38 320 THR A C 1
ATOM 2436 O O . THR A 1 320 ? -22.802 -4.620 20.953 1.00 91.38 320 THR A O 1
ATOM 2439 N N . THR A 1 321 ? -21.792 -6.457 20.142 1.00 91.81 321 THR A N 1
ATOM 2440 C CA . THR A 1 321 ? -22.665 -7.426 20.827 1.00 91.81 321 THR A CA 1
ATOM 2441 C C . THR A 1 321 ? -22.552 -7.294 22.346 1.00 91.81 321 THR A C 1
ATOM 2443 O O . THR A 1 321 ? -23.560 -7.191 23.040 1.00 91.81 321 THR A O 1
ATOM 2446 N N . THR A 1 322 ? -21.324 -7.200 22.861 1.00 92.31 322 THR A N 1
ATOM 2447 C CA . THR A 1 322 ? -21.059 -7.000 24.293 1.00 92.31 322 THR A CA 1
ATOM 2448 C C . THR A 1 322 ? -21.676 -5.693 24.798 1.00 92.31 322 THR A C 1
ATOM 2450 O O . THR A 1 322 ? -22.258 -5.653 25.878 1.00 92.31 322 THR A O 1
ATOM 2453 N N . MET A 1 323 ? -21.595 -4.611 24.021 1.00 91.50 323 MET A N 1
ATOM 2454 C CA . MET A 1 323 ? -22.201 -3.325 24.378 1.00 91.50 323 MET A CA 1
ATOM 2455 C C . MET A 1 323 ? -23.728 -3.409 24.442 1.00 91.50 323 MET A C 1
ATOM 2457 O O . MET A 1 323 ? -24.324 -2.815 25.337 1.00 91.50 323 MET A O 1
ATOM 2461 N N . GLU A 1 324 ? -24.360 -4.172 23.549 1.00 88.12 324 GLU A N 1
ATOM 2462 C CA . GLU A 1 324 ? -25.803 -4.436 23.583 1.00 88.12 324 GLU A CA 1
ATOM 2463 C C . GLU A 1 324 ? -26.206 -5.147 24.892 1.00 88.12 324 GLU A C 1
ATOM 2465 O O . GLU A 1 324 ? -27.128 -4.712 25.588 1.00 88.12 324 GLU A O 1
ATOM 2470 N N . GLU A 1 325 ? -25.463 -6.190 25.282 1.00 91.06 325 GLU A N 1
ATOM 2471 C CA . GLU A 1 325 ? -25.691 -6.947 26.522 1.00 91.06 325 GLU A CA 1
ATOM 2472 C C . GLU A 1 325 ? -25.471 -6.094 27.781 1.00 91.06 325 GLU A C 1
ATOM 2474 O O . GLU A 1 325 ? -26.257 -6.146 28.738 1.00 91.06 325 GLU A O 1
ATOM 2479 N N . VAL A 1 326 ? -24.420 -5.269 27.790 1.00 89.94 326 VAL A N 1
ATOM 2480 C CA . VAL A 1 326 ? -24.128 -4.360 28.905 1.00 89.94 326 VAL A CA 1
ATOM 2481 C C . VAL A 1 326 ? -25.191 -3.264 28.998 1.00 89.94 326 VAL A C 1
ATOM 2483 O O . VAL A 1 326 ? -25.635 -2.946 30.102 1.00 89.94 326 VAL A O 1
ATOM 2486 N N . ASN A 1 327 ? -25.663 -2.727 27.871 1.00 88.94 327 ASN A N 1
ATOM 2487 C CA . ASN A 1 327 ? -26.742 -1.741 27.849 1.00 88.94 327 ASN A CA 1
ATOM 2488 C C . ASN A 1 327 ? -28.051 -2.333 28.403 1.00 88.94 327 ASN A C 1
ATOM 2490 O O . ASN A 1 327 ? -28.708 -1.726 29.254 1.00 88.94 327 ASN A O 1
ATOM 2494 N N . GLN A 1 328 ? -28.393 -3.563 28.006 1.00 90.38 328 GLN A N 1
ATOM 2495 C CA . GLN A 1 328 ? -29.540 -4.286 28.559 1.00 90.38 328 GLN A CA 1
ATOM 2496 C C . GLN A 1 328 ? -29.396 -4.509 30.073 1.00 90.38 328 GLN A C 1
ATOM 2498 O O . GLN A 1 328 ? -30.348 -4.289 30.828 1.00 90.38 328 GLN A O 1
ATOM 2503 N N . SER A 1 329 ? -28.205 -4.901 30.527 1.00 90.19 329 SER A N 1
ATOM 2504 C CA . SER A 1 329 ? -27.903 -5.089 31.950 1.00 90.19 329 SER A CA 1
ATOM 2505 C C . SER A 1 329 ? -28.019 -3.776 32.734 1.00 90.19 329 SER A C 1
ATOM 2507 O O . SER A 1 329 ? -28.618 -3.748 33.809 1.00 90.19 329 SER A O 1
ATOM 2509 N N . GLY A 1 330 ? -27.532 -2.664 32.178 1.00 89.50 330 GLY A N 1
ATOM 2510 C CA . GLY A 1 330 ? -27.674 -1.327 32.758 1.00 89.50 330 GLY A CA 1
ATOM 2511 C C . GLY A 1 330 ? -29.138 -0.906 32.909 1.00 89.50 330 GLY A C 1
ATOM 2512 O O . GLY A 1 330 ? -29.550 -0.444 33.977 1.00 89.50 330 GLY A O 1
ATOM 2513 N N . ALA A 1 331 ? -29.962 -1.154 31.885 1.00 88.56 331 ALA A N 1
ATOM 2514 C CA . ALA A 1 331 ? -31.400 -0.899 31.942 1.00 88.56 331 ALA A CA 1
ATOM 2515 C C . ALA A 1 331 ? -32.093 -1.735 33.036 1.00 88.56 331 ALA A C 1
ATOM 2517 O O . ALA A 1 331 ? -32.932 -1.217 33.781 1.00 88.56 331 ALA A O 1
ATOM 2518 N N . GLN A 1 332 ? -31.713 -3.009 33.186 1.00 91.50 332 GLN A N 1
ATOM 2519 C CA . GLN A 1 332 ? -32.218 -3.872 34.259 1.00 91.50 332 GLN A CA 1
ATOM 2520 C C . GLN A 1 332 ? -31.805 -3.374 35.649 1.00 91.50 332 GLN A C 1
ATOM 2522 O O . GLN A 1 332 ? -32.647 -3.341 36.550 1.00 91.50 332 GLN A O 1
ATOM 2527 N N . ILE A 1 333 ? -30.551 -2.946 35.829 1.00 91.06 333 ILE A N 1
ATOM 2528 C CA . ILE A 1 333 ? -30.058 -2.373 37.091 1.00 91.06 333 ILE A CA 1
ATOM 2529 C C . ILE A 1 333 ? -30.846 -1.110 37.447 1.00 91.06 333 ILE A C 1
ATOM 2531 O O . ILE A 1 333 ? -31.315 -0.989 38.577 1.00 91.06 333 ILE A O 1
ATOM 2535 N N . SER A 1 334 ? -31.069 -0.206 36.488 1.00 90.56 334 SER A N 1
ATOM 2536 C CA . SER A 1 334 ? -31.857 1.016 36.703 1.00 90.56 334 SER A CA 1
ATOM 2537 C C . SER A 1 334 ? -33.309 0.699 37.095 1.00 90.56 334 SER A C 1
ATOM 2539 O O . SER A 1 334 ? -33.846 1.269 38.049 1.00 90.56 334 SER A O 1
ATOM 2541 N N . ALA A 1 335 ? -33.941 -0.275 36.432 1.00 91.44 335 ALA A N 1
ATOM 2542 C CA . ALA A 1 335 ? -35.285 -0.732 36.787 1.00 91.44 335 ALA A CA 1
ATOM 2543 C C . ALA A 1 335 ? -35.340 -1.353 38.195 1.00 91.44 335 ALA A C 1
ATOM 2545 O O . ALA A 1 335 ? -36.265 -1.072 38.961 1.00 91.44 335 ALA A O 1
ATOM 2546 N N . LYS A 1 336 ? -34.341 -2.163 38.563 1.00 93.38 336 LYS A N 1
ATOM 2547 C CA . LYS A 1 336 ? -34.235 -2.756 39.902 1.00 93.38 336 LYS A CA 1
ATOM 2548 C C . LYS A 1 336 ? -33.993 -1.703 40.976 1.00 93.38 336 LYS A C 1
ATOM 2550 O O . LYS A 1 336 ? -34.666 -1.743 41.999 1.00 93.38 336 LYS A O 1
ATOM 2555 N N . ALA A 1 337 ? -33.120 -0.731 40.730 1.00 93.25 337 ALA A N 1
ATOM 2556 C CA . ALA A 1 337 ? -32.883 0.377 41.647 1.00 93.25 337 ALA A CA 1
ATOM 2557 C C . ALA A 1 337 ? -34.169 1.182 41.906 1.00 93.25 337 ALA A C 1
ATOM 2559 O O . ALA A 1 337 ? -34.489 1.452 43.061 1.00 93.25 337 ALA A O 1
ATOM 2560 N N . LYS A 1 338 ? -34.974 1.459 40.866 1.00 92.12 338 LYS A N 1
ATOM 2561 C CA . LYS A 1 338 ? -36.302 2.089 41.017 1.00 92.12 338 LYS A CA 1
ATOM 2562 C C . LYS A 1 338 ? -37.249 1.264 41.889 1.00 92.12 338 LYS A C 1
ATOM 2564 O O . LYS A 1 338 ? -37.925 1.820 42.749 1.00 92.12 338 LYS A O 1
ATOM 2569 N N . GLN A 1 339 ? -37.293 -0.055 41.688 1.00 94.25 339 GLN A N 1
ATOM 2570 C CA . GLN A 1 339 ? -38.123 -0.946 42.508 1.00 94.25 339 GLN A CA 1
ATOM 2571 C C . GLN A 1 339 ? -37.701 -0.928 43.981 1.00 94.25 339 GLN A C 1
ATOM 2573 O O . GLN A 1 339 ? -38.561 -0.869 44.859 1.00 94.25 339 GLN A O 1
ATOM 2578 N N . VAL A 1 340 ? -36.395 -0.959 44.263 1.00 93.44 340 VAL A N 1
ATOM 2579 C CA . VAL A 1 340 ? -35.900 -0.947 45.646 1.00 93.44 340 VAL A CA 1
ATOM 2580 C C . VAL A 1 340 ? -36.104 0.418 46.305 1.00 93.44 340 VAL A C 1
ATOM 2582 O O . VAL A 1 340 ? -36.520 0.456 47.459 1.00 93.44 340 VAL A O 1
ATOM 2585 N N . ALA A 1 341 ? -35.908 1.526 45.582 1.00 91.38 341 ALA A N 1
ATOM 2586 C CA . ALA A 1 341 ? -36.204 2.869 46.086 1.00 91.38 341 ALA A CA 1
ATOM 2587 C C . ALA A 1 341 ? -37.678 3.004 46.512 1.00 91.38 341 ALA A C 1
ATOM 2589 O O . ALA A 1 341 ? -37.953 3.434 47.629 1.00 91.38 341 ALA A O 1
ATOM 2590 N N . ALA A 1 342 ? -38.617 2.534 45.681 1.00 91.56 342 ALA A N 1
ATOM 2591 C CA . ALA A 1 342 ? -40.044 2.538 46.013 1.00 91.56 342 ALA A CA 1
ATOM 2592 C C . ALA A 1 342 ? -40.374 1.655 47.235 1.00 91.56 342 ALA A C 1
ATOM 2594 O O . ALA A 1 342 ? -41.174 2.033 48.090 1.00 91.56 342 ALA A O 1
ATOM 2595 N N . ALA A 1 343 ? -39.745 0.479 47.351 1.00 93.75 343 ALA A N 1
ATOM 2596 C CA . ALA A 1 343 ? -39.926 -0.402 48.508 1.00 93.75 343 ALA A CA 1
ATOM 2597 C C . ALA A 1 343 ? -39.357 0.206 49.805 1.00 93.75 343 ALA A C 1
ATOM 2599 O O . ALA A 1 343 ? -39.956 0.075 50.877 1.00 93.75 343 ALA A O 1
ATOM 2600 N N . ALA A 1 344 ? -38.217 0.891 49.714 1.00 92.56 344 ALA A N 1
ATOM 2601 C CA . ALA A 1 344 ? -37.620 1.612 50.829 1.00 92.56 344 ALA A CA 1
ATOM 2602 C C . ALA A 1 344 ? -38.502 2.800 51.255 1.00 92.56 344 ALA A C 1
ATOM 2604 O O . ALA A 1 344 ? -38.766 2.970 52.442 1.00 92.56 344 ALA A O 1
ATOM 2605 N N . GLU A 1 345 ? -39.062 3.560 50.314 1.00 89.94 345 GLU A N 1
ATOM 2606 C CA . GLU A 1 345 ? -40.015 4.633 50.623 1.00 89.94 345 GLU A CA 1
ATOM 2607 C C . GLU A 1 345 ? -41.258 4.102 51.360 1.00 89.94 345 GLU A C 1
ATOM 2609 O O . GLU A 1 345 ? -41.618 4.613 52.423 1.00 89.94 345 GLU A O 1
ATOM 2614 N N . ALA A 1 346 ? -41.848 3.001 50.883 1.00 92.00 346 ALA A N 1
ATOM 2615 C CA . ALA A 1 346 ? -42.957 2.336 51.572 1.00 92.00 346 ALA A CA 1
ATOM 2616 C C . ALA A 1 346 ? -42.578 1.866 52.992 1.00 92.00 346 ALA A C 1
ATOM 2618 O O . ALA A 1 346 ? -43.369 1.993 53.930 1.00 92.00 346 ALA A O 1
ATOM 2619 N N . THR A 1 347 ? -41.350 1.372 53.176 1.00 93.25 347 THR A N 1
ATOM 2620 C CA . THR A 1 347 ? -40.817 0.972 54.490 1.00 93.25 347 THR A CA 1
ATOM 2621 C C . THR A 1 347 ? -40.629 2.175 55.419 1.00 93.25 347 THR A C 1
ATOM 2623 O O . THR A 1 347 ? -40.885 2.072 56.620 1.00 93.25 347 THR A O 1
ATOM 2626 N N . SER A 1 348 ? -40.236 3.335 54.885 1.00 90.81 348 SER A N 1
ATOM 2627 C CA . SER A 1 348 ? -40.137 4.589 55.641 1.00 90.81 348 SER A CA 1
ATOM 2628 C C . SER A 1 348 ? -41.509 5.049 56.145 1.00 90.81 348 SER A C 1
ATOM 2630 O O . SER A 1 348 ? -41.663 5.354 57.330 1.00 90.81 348 SER A O 1
ATOM 2632 N N . VAL A 1 349 ? -42.537 4.993 55.289 1.00 91.38 349 VAL A N 1
ATOM 2633 C CA . VAL A 1 349 ? -43.930 5.280 55.675 1.00 91.38 349 VAL A CA 1
ATOM 2634 C C . VAL A 1 349 ? -44.401 4.326 56.778 1.00 91.38 349 VAL A C 1
ATOM 2636 O O . VAL A 1 349 ? -44.897 4.782 57.808 1.00 91.38 349 VAL A O 1
ATOM 2639 N N . ALA A 1 350 ? -44.182 3.017 56.614 1.00 93.06 350 ALA A N 1
ATOM 2640 C CA . ALA A 1 350 ? -44.554 2.020 57.618 1.00 93.06 350 ALA A CA 1
ATOM 2641 C C . ALA A 1 350 ? -43.815 2.225 58.953 1.00 93.06 350 ALA A C 1
ATOM 2643 O O . ALA A 1 350 ? -44.411 2.080 60.020 1.00 93.06 350 ALA A O 1
ATOM 2644 N N . SER A 1 351 ? -42.538 2.618 58.906 1.00 94.25 351 SER A N 1
ATOM 2645 C CA . SER A 1 351 ? -41.742 2.931 60.098 1.00 94.25 351 SER A CA 1
ATOM 2646 C C . SER A 1 351 ? -42.290 4.150 60.845 1.00 94.25 351 SER A C 1
ATOM 2648 O O . SER A 1 351 ? -42.379 4.120 62.069 1.00 94.25 351 SER A O 1
ATOM 2650 N N . ASN A 1 352 ? -42.727 5.195 60.134 1.00 91.31 352 ASN A N 1
ATOM 2651 C CA . ASN A 1 352 ? -43.373 6.358 60.754 1.00 91.31 352 ASN A CA 1
ATOM 2652 C C . ASN A 1 352 ? -44.688 5.982 61.451 1.00 91.31 352 ASN A C 1
ATOM 2654 O O . ASN A 1 352 ? -44.916 6.393 62.589 1.00 91.31 352 ASN A O 1
ATOM 2658 N N . SER A 1 353 ? -45.520 5.148 60.819 1.00 93.62 353 SER A N 1
ATOM 2659 C CA . SER A 1 353 ? -46.719 4.600 61.469 1.00 93.62 353 SER A CA 1
ATOM 2660 C C . SER A 1 353 ? -46.372 3.732 62.686 1.00 93.62 353 SER A C 1
ATOM 2662 O O . SER A 1 353 ? -47.051 3.807 63.708 1.00 93.62 353 SER A O 1
ATOM 2664 N N . GLY A 1 354 ? -45.290 2.949 62.614 1.00 95.06 354 GLY A N 1
ATOM 2665 C CA . GLY A 1 354 ? -44.781 2.154 63.733 1.00 95.06 354 GLY A CA 1
ATOM 2666 C C . GLY A 1 354 ? -44.324 3.008 64.919 1.00 95.06 354 GLY A C 1
ATOM 2667 O O . GLY A 1 354 ? -44.675 2.702 66.056 1.00 95.06 354 GLY A O 1
ATOM 2668 N N . ILE A 1 355 ? -43.611 4.113 64.666 1.00 94.81 355 ILE A N 1
ATOM 2669 C CA . ILE A 1 355 ? -43.227 5.090 65.701 1.00 94.81 355 ILE A CA 1
ATOM 2670 C C . ILE A 1 355 ? -44.473 5.633 66.400 1.00 94.81 355 ILE A C 1
ATOM 2672 O O . ILE A 1 355 ? -44.512 5.664 67.627 1.00 94.81 355 ILE A O 1
ATOM 2676 N N . GLN A 1 356 ? -45.503 6.014 65.640 1.00 94.69 356 GLN A N 1
ATOM 2677 C CA . GLN A 1 356 ? -46.743 6.539 66.212 1.00 94.69 356 GLN A CA 1
ATOM 2678 C C . GLN A 1 356 ? -47.440 5.506 67.115 1.00 94.69 356 GLN A C 1
ATOM 2680 O O . GLN A 1 356 ? -47.808 5.827 68.242 1.00 94.69 356 GLN A O 1
ATOM 2685 N N . ALA A 1 357 ? -47.541 4.248 66.675 1.00 94.88 357 ALA A N 1
ATOM 2686 C CA . ALA A 1 357 ? -48.139 3.175 67.474 1.00 94.88 357 ALA A CA 1
ATOM 2687 C C . ALA A 1 357 ? -47.366 2.894 68.781 1.00 94.88 357 ALA A C 1
ATOM 2689 O O . ALA A 1 357 ? -47.963 2.623 69.828 1.00 94.88 357 ALA A O 1
ATOM 2690 N N . VAL A 1 358 ? -46.032 2.976 68.746 1.00 95.75 358 VAL A N 1
ATOM 2691 C CA . VAL A 1 358 ? -45.197 2.831 69.947 1.00 95.75 358 VAL A CA 1
ATOM 2692 C C . VAL A 1 358 ? -45.378 4.022 70.890 1.00 95.75 358 VAL A C 1
ATOM 2694 O O . VAL A 1 358 ? -45.530 3.815 72.090 1.00 95.75 358 VAL A O 1
ATOM 2697 N N . GLN A 1 359 ? -45.460 5.250 70.372 1.00 93.81 359 GLN A N 1
ATOM 2698 C CA . GLN A 1 359 ? -45.738 6.441 71.185 1.00 93.81 359 GLN A CA 1
ATOM 2699 C C . GLN A 1 359 ? -47.099 6.358 71.890 1.00 93.81 359 GLN A C 1
ATOM 2701 O O . GLN A 1 359 ? -47.205 6.689 73.075 1.00 93.81 359 GLN A O 1
ATOM 2706 N N . ASP A 1 360 ? -48.123 5.852 71.201 1.00 94.38 360 ASP A N 1
ATOM 2707 C CA . ASP A 1 360 ? -49.437 5.586 71.794 1.00 94.38 360 ASP A CA 1
ATOM 2708 C C . ASP A 1 360 ? -49.355 4.508 72.890 1.00 94.38 360 ASP A C 1
ATOM 2710 O O . ASP A 1 360 ? -49.985 4.629 73.947 1.00 94.38 360 ASP A O 1
ATOM 2714 N N . THR A 1 361 ? -48.515 3.487 72.693 1.00 93.31 361 THR A N 1
ATOM 2715 C CA . THR A 1 361 ? -48.239 2.456 73.707 1.00 93.31 361 THR A CA 1
ATOM 2716 C C . THR A 1 361 ? -47.549 3.054 74.936 1.00 93.31 361 THR A C 1
ATOM 2718 O O . THR A 1 361 ? -47.979 2.797 76.061 1.00 93.31 361 THR A O 1
ATOM 2721 N N . THR A 1 362 ? -46.537 3.907 74.752 1.00 93.12 362 THR A N 1
ATOM 2722 C CA . THR A 1 362 ? -45.846 4.614 75.844 1.00 93.12 362 THR A CA 1
ATOM 2723 C C . THR A 1 362 ? -46.807 5.508 76.629 1.00 93.12 362 THR A C 1
ATOM 2725 O O . THR A 1 362 ? -46.795 5.495 77.863 1.00 93.12 362 THR A O 1
ATOM 2728 N N . ARG A 1 363 ? -47.700 6.235 75.941 1.00 93.69 363 ARG A N 1
ATOM 2729 C CA . ARG A 1 363 ? -48.756 7.035 76.582 1.00 93.69 363 ARG A CA 1
ATOM 2730 C C . ARG A 1 363 ? -49.724 6.161 77.381 1.00 93.69 363 ARG A C 1
ATOM 2732 O O . ARG A 1 363 ? -50.089 6.521 78.496 1.00 93.69 363 ARG A O 1
ATOM 2739 N N . THR A 1 364 ? -50.103 5.007 76.839 1.00 94.75 364 THR A N 1
ATOM 2740 C CA . THR A 1 364 ? -50.988 4.053 77.520 1.00 94.75 364 THR A CA 1
ATOM 2741 C C . THR A 1 364 ? -50.325 3.470 78.769 1.00 94.75 364 THR A C 1
ATOM 2743 O O . THR A 1 364 ? -50.956 3.409 79.818 1.00 94.75 364 THR A O 1
ATOM 2746 N N . MET A 1 365 ? -49.038 3.113 78.707 1.00 93.81 365 MET A N 1
ATOM 2747 C CA . MET A 1 365 ? -48.280 2.648 79.878 1.00 93.81 365 MET A CA 1
ATOM 2748 C C . MET A 1 365 ? -48.182 3.725 80.961 1.00 93.81 365 MET A C 1
ATOM 2750 O O . MET A 1 365 ? -48.338 3.416 82.139 1.00 93.81 365 MET A O 1
ATOM 2754 N N . ALA A 1 366 ? -47.986 4.992 80.582 1.00 92.00 366 ALA A N 1
ATOM 2755 C CA . ALA A 1 366 ? -48.005 6.101 81.534 1.00 92.00 366 ALA A CA 1
ATOM 2756 C C . ALA A 1 366 ? -49.370 6.240 82.237 1.00 92.00 366 ALA A C 1
ATOM 2758 O O . ALA A 1 366 ? -49.406 6.391 83.455 1.00 92.00 366 ALA A O 1
ATOM 2759 N N . ALA A 1 367 ? -50.476 6.109 81.498 1.00 93.88 367 ALA A N 1
ATOM 2760 C CA . ALA A 1 367 ? -51.822 6.142 82.074 1.00 93.88 367 ALA A CA 1
ATOM 2761 C C . ALA A 1 367 ? -52.100 4.939 82.998 1.00 93.88 367 ALA A C 1
ATOM 2763 O O . ALA A 1 367 ? -52.660 5.104 84.078 1.00 93.88 367 ALA A O 1
ATOM 2764 N N . ILE A 1 368 ? -51.663 3.730 82.616 1.00 93.81 368 ILE A N 1
ATOM 2765 C CA . ILE A 1 368 ? -51.785 2.537 83.473 1.00 93.81 368 ILE A CA 1
ATOM 2766 C C . ILE A 1 368 ? -50.990 2.733 84.766 1.00 93.81 368 ILE A C 1
ATOM 2768 O O . ILE A 1 368 ? -51.469 2.368 85.836 1.00 93.81 368 ILE A O 1
ATOM 2772 N N . ARG A 1 369 ? -49.789 3.319 84.690 1.00 92.44 369 ARG A N 1
ATOM 2773 C CA . ARG A 1 369 ? -48.978 3.613 85.875 1.00 92.44 369 ARG A CA 1
ATOM 2774 C C . ARG A 1 369 ? -49.719 4.529 86.848 1.00 92.44 369 ARG A C 1
ATOM 2776 O O . ARG A 1 369 ? -49.799 4.188 88.022 1.00 92.44 369 ARG A O 1
ATOM 2783 N N . GLU A 1 370 ? -50.270 5.638 86.357 1.00 93.50 370 GLU A N 1
ATOM 2784 C CA . GLU A 1 370 ? -51.054 6.582 87.167 1.00 93.50 370 GLU A CA 1
ATOM 2785 C C . GLU A 1 370 ? -52.234 5.876 87.853 1.00 93.50 370 GLU A C 1
ATOM 2787 O O . GLU A 1 370 ? -52.425 6.003 89.062 1.00 93.50 370 GLU A O 1
ATOM 2792 N N . GLN A 1 371 ? -52.962 5.035 87.113 1.00 93.38 371 GLN A N 1
ATOM 2793 C CA . GLN A 1 371 ? -54.093 4.283 87.653 1.00 93.38 371 GLN A CA 1
ATOM 2794 C C . GLN A 1 371 ? -53.674 3.243 88.709 1.00 93.38 371 GLN A C 1
ATOM 2796 O O . GLN A 1 371 ? -54.375 3.043 89.700 1.00 93.38 371 GLN A O 1
ATOM 2801 N N . VAL A 1 372 ? -52.528 2.578 88.533 1.00 92.94 372 VAL A N 1
ATOM 2802 C CA . VAL A 1 372 ? -51.990 1.636 89.529 1.00 92.94 372 VAL A CA 1
ATOM 2803 C C . VAL A 1 372 ? -51.517 2.372 90.786 1.00 92.94 372 VAL A C 1
ATOM 2805 O O . VAL A 1 372 ? -51.754 1.881 91.890 1.00 92.94 372 VAL A O 1
ATOM 2808 N N . GLU A 1 373 ? -50.889 3.543 90.643 1.00 91.38 373 GLU A N 1
ATOM 2809 C CA . GLU A 1 373 ? -50.490 4.400 91.769 1.00 91.38 373 GLU A CA 1
ATOM 2810 C C . GLU A 1 373 ? -51.724 4.880 92.567 1.00 91.38 373 GLU A C 1
ATOM 2812 O O . GLU A 1 373 ? -51.711 4.834 93.799 1.00 91.38 373 GLU A O 1
ATOM 2817 N N . GLU A 1 374 ? -52.828 5.233 91.894 1.00 93.88 374 GLU A N 1
ATOM 2818 C CA . GLU A 1 374 ? -54.107 5.566 92.543 1.00 93.88 374 GLU A CA 1
ATOM 2819 C C . GLU A 1 374 ? -54.694 4.371 93.319 1.00 93.88 374 GLU A C 1
ATOM 2821 O O . GLU A 1 374 ? -55.100 4.501 94.479 1.00 93.88 374 GLU A O 1
ATOM 2826 N N . VAL A 1 375 ? -54.704 3.176 92.713 1.00 93.44 375 VAL A N 1
ATOM 2827 C CA . VAL A 1 375 ? -55.168 1.941 93.370 1.00 93.44 375 VAL A CA 1
ATOM 2828 C C . VAL A 1 375 ? -54.308 1.612 94.593 1.00 93.44 375 VAL A C 1
ATOM 2830 O O . VAL A 1 375 ? -54.857 1.276 95.644 1.00 93.44 375 VAL A O 1
ATOM 2833 N N . ALA A 1 376 ? -52.984 1.752 94.493 1.00 91.06 376 ALA A N 1
ATOM 2834 C CA . ALA A 1 376 ? -52.073 1.559 95.618 1.00 91.06 376 ALA A CA 1
ATOM 2835 C C . ALA A 1 376 ? -52.393 2.528 96.771 1.00 91.06 376 ALA A C 1
ATOM 2837 O O . ALA A 1 376 ? -52.497 2.096 97.920 1.00 91.06 376 ALA A O 1
ATOM 2838 N N . GLY A 1 377 ? -52.647 3.808 96.470 1.00 91.44 377 GLY A N 1
ATOM 2839 C CA . GLY A 1 377 ? -53.078 4.802 97.461 1.00 91.44 377 GLY A CA 1
ATOM 2840 C C . GLY A 1 377 ? -54.388 4.425 98.164 1.00 91.44 377 GLY A C 1
ATOM 2841 O O . GLY A 1 377 ? -54.484 4.496 99.391 1.00 91.44 377 GLY A O 1
ATOM 2842 N N . ASN A 1 378 ? -55.379 3.938 97.411 1.00 92.62 378 ASN A N 1
ATOM 2843 C CA . ASN A 1 378 ? -56.651 3.466 97.967 1.00 92.62 378 ASN A CA 1
ATOM 2844 C C . ASN A 1 378 ? -56.483 2.232 98.873 1.00 92.62 378 ASN A C 1
ATOM 2846 O O . ASN A 1 378 ? -57.150 2.133 99.906 1.00 92.62 378 ASN A O 1
ATOM 2850 N N . ILE A 1 379 ? -55.582 1.307 98.525 1.00 93.38 379 ILE A N 1
ATOM 2851 C CA . ILE A 1 379 ? -55.265 0.131 99.351 1.00 93.38 379 ILE A CA 1
ATOM 2852 C C . ILE A 1 379 ? -54.596 0.553 100.665 1.00 93.38 379 ILE A C 1
ATOM 2854 O O . ILE A 1 379 ? -54.960 0.035 101.723 1.00 93.38 379 ILE A O 1
ATOM 2858 N N . VAL A 1 380 ? -53.665 1.512 100.625 1.00 90.38 380 VAL A N 1
ATOM 2859 C CA . VAL A 1 380 ? -53.027 2.062 101.833 1.00 90.38 380 VAL A CA 1
ATOM 2860 C C . VAL A 1 380 ? -54.073 2.697 102.752 1.00 90.38 380 VAL A C 1
ATOM 2862 O O . VAL A 1 380 ? -54.147 2.339 103.927 1.00 90.38 380 VAL A O 1
ATOM 2865 N N . ALA A 1 381 ? -54.962 3.536 102.213 1.00 91.88 381 ALA A N 1
ATOM 2866 C CA . ALA A 1 381 ? -56.050 4.137 102.987 1.00 91.88 381 ALA A CA 1
ATOM 2867 C C . ALA A 1 381 ? -57.017 3.086 103.577 1.00 91.88 381 ALA A C 1
ATOM 2869 O O . ALA A 1 381 ? -57.529 3.248 104.688 1.00 91.88 381 ALA A O 1
ATOM 2870 N N . LEU A 1 382 ? -57.278 1.987 102.857 1.00 92.62 382 LEU A N 1
ATOM 2871 C CA . LEU A 1 382 ? -58.079 0.870 103.366 1.00 92.62 382 LEU A CA 1
ATOM 2872 C C . LEU A 1 382 ? -57.361 0.120 104.501 1.00 92.62 382 LEU A C 1
ATOM 2874 O O . LEU A 1 382 ? -58.017 -0.284 105.462 1.00 92.62 382 LEU A O 1
ATOM 2878 N N . SER A 1 383 ? -56.035 -0.030 104.423 1.00 92.56 383 SER A N 1
ATOM 2879 C CA . SER A 1 383 ? -55.195 -0.616 105.481 1.00 92.56 383 SER A CA 1
ATOM 2880 C C . SER A 1 383 ? -55.287 0.177 106.782 1.00 92.56 383 SER A C 1
ATOM 2882 O O . SER A 1 383 ? -55.542 -0.391 107.847 1.00 92.56 383 SER A O 1
ATOM 2884 N N . GLU A 1 384 ? -55.168 1.503 106.692 1.00 91.38 384 GLU A N 1
ATOM 2885 C CA . GLU A 1 384 ? -55.295 2.411 107.836 1.00 91.38 384 GLU A CA 1
ATOM 2886 C C . GLU A 1 384 ? -56.680 2.307 108.487 1.00 91.38 384 GLU A C 1
ATOM 2888 O O . GLU A 1 384 ? -56.792 2.130 109.702 1.00 91.38 384 GLU A O 1
ATOM 2893 N N . LYS A 1 385 ? -57.752 2.330 107.680 1.00 91.75 385 LYS A N 1
ATOM 2894 C CA . LYS A 1 385 ? -59.128 2.171 108.181 1.00 91.75 385 LYS A CA 1
ATOM 2895 C C . LYS A 1 385 ? -59.359 0.803 108.821 1.00 91.75 385 LYS A C 1
ATOM 2897 O O . LYS A 1 385 ? -59.993 0.730 109.869 1.00 91.75 385 LYS A O 1
ATOM 2902 N N . THR A 1 386 ? -58.844 -0.270 108.222 1.00 93.25 386 THR A N 1
ATOM 2903 C CA . THR A 1 386 ? -58.964 -1.638 108.760 1.00 93.25 386 THR A CA 1
ATOM 2904 C C . THR A 1 386 ? -58.250 -1.756 110.108 1.00 93.25 386 THR A C 1
ATOM 2906 O O . THR A 1 386 ? -58.796 -2.341 111.043 1.00 93.25 386 THR A O 1
ATOM 2909 N N . THR A 1 387 ? -57.079 -1.125 110.239 1.00 90.25 387 THR A N 1
ATOM 2910 C CA . THR A 1 387 ? -56.311 -1.062 111.492 1.00 90.25 387 THR A CA 1
ATOM 2911 C C . THR A 1 387 ? -57.081 -0.301 112.574 1.00 90.25 387 THR A C 1
ATOM 2913 O O . THR A 1 387 ? -57.271 -0.829 113.669 1.00 90.25 387 THR A O 1
ATOM 2916 N N . ALA A 1 388 ? -57.627 0.878 112.249 1.00 91.06 388 ALA A N 1
ATOM 2917 C CA . ALA A 1 388 ? -58.453 1.664 113.168 1.00 91.06 388 ALA A CA 1
ATOM 2918 C C . ALA A 1 388 ? -59.706 0.898 113.637 1.00 91.06 388 ALA A C 1
ATOM 2920 O O . ALA A 1 388 ? -60.054 0.920 114.818 1.00 91.06 388 ALA A O 1
ATOM 2921 N N . VAL A 1 389 ? -60.374 0.159 112.741 1.00 91.88 389 VAL A N 1
ATOM 2922 C CA . VAL A 1 389 ? -61.497 -0.720 113.121 1.00 91.88 389 VAL A CA 1
ATOM 2923 C C . VAL A 1 389 ? -61.019 -1.851 114.039 1.00 91.88 389 VAL A C 1
ATOM 2925 O O . VAL A 1 389 ? -61.706 -2.181 115.005 1.00 91.88 389 VAL A O 1
ATOM 2928 N N . GLY A 1 390 ? -59.832 -2.414 113.799 1.00 92.00 390 GLY A N 1
ATOM 2929 C CA . GLY A 1 390 ? -59.211 -3.404 114.682 1.00 92.00 390 GLY A CA 1
ATOM 2930 C C . GLY A 1 390 ? -59.003 -2.902 116.114 1.00 92.00 390 GLY A C 1
ATOM 2931 O O . GLY A 1 390 ? -59.337 -3.618 117.060 1.00 92.00 390 GLY A O 1
ATOM 2932 N N . GLU A 1 391 ? -58.528 -1.665 116.282 1.00 91.06 391 GLU A N 1
ATOM 2933 C CA . GLU A 1 391 ? -58.363 -1.013 117.592 1.00 91.06 391 GLU A CA 1
ATOM 2934 C C . GLU A 1 391 ? -59.706 -0.789 118.304 1.00 91.06 391 GLU A C 1
ATOM 2936 O O . GLU A 1 391 ? -59.845 -1.062 119.503 1.00 91.06 391 GLU A O 1
ATOM 2941 N N . ILE A 1 392 ? -60.732 -0.362 117.558 1.00 91.44 392 ILE A N 1
ATOM 2942 C CA . ILE A 1 392 ? -62.095 -0.213 118.087 1.00 91.44 392 ILE A CA 1
ATOM 2943 C C . ILE A 1 392 ? -62.618 -1.569 118.572 1.00 91.44 392 ILE A C 1
ATOM 2945 O O . ILE A 1 392 ? -63.112 -1.671 119.693 1.00 91.44 392 ILE A O 1
ATOM 2949 N N . ILE A 1 393 ? -62.473 -2.629 117.775 1.00 92.31 393 ILE A N 1
ATOM 2950 C CA . ILE A 1 393 ? -62.943 -3.975 118.133 1.00 92.31 393 ILE A CA 1
ATOM 2951 C C . ILE A 1 393 ? -62.170 -4.551 119.324 1.00 92.31 393 ILE A C 1
ATOM 2953 O O . ILE A 1 393 ? -62.765 -5.243 120.150 1.00 92.31 393 ILE A O 1
ATOM 2957 N N . ALA A 1 394 ? -60.878 -4.241 119.469 1.00 89.75 394 ALA A N 1
ATOM 2958 C CA . ALA A 1 394 ? -60.126 -4.572 120.678 1.00 89.75 394 ALA A CA 1
ATOM 2959 C C . ALA A 1 394 ? -60.723 -3.885 121.917 1.00 89.75 394 ALA A C 1
ATOM 2961 O O . ALA A 1 394 ? -60.988 -4.551 122.914 1.00 89.75 394 ALA A O 1
ATOM 2962 N N . THR A 1 395 ? -61.050 -2.597 121.810 1.00 91.44 395 THR A N 1
ATOM 2963 C CA . THR A 1 395 ? -61.704 -1.844 122.891 1.00 91.44 395 THR A CA 1
ATOM 2964 C C . THR A 1 395 ? -63.090 -2.408 123.226 1.00 91.44 395 THR A C 1
ATOM 2966 O O . THR A 1 395 ? -63.431 -2.559 124.397 1.00 91.44 395 THR A O 1
ATOM 2969 N N . VAL A 1 396 ? -63.895 -2.771 122.220 1.00 90.25 396 VAL A N 1
ATOM 2970 C CA . VAL A 1 396 ? -65.217 -3.396 122.426 1.00 90.25 396 VAL A CA 1
ATOM 2971 C C . VAL A 1 396 ? -65.079 -4.759 123.102 1.00 90.25 396 VAL A C 1
ATOM 2973 O O . VAL A 1 396 ? -65.862 -5.070 123.996 1.00 90.25 396 VAL A O 1
ATOM 2976 N N . ASN A 1 397 ? -64.074 -5.553 122.726 1.00 90.88 397 ASN A N 1
ATOM 2977 C CA . ASN A 1 397 ? -63.780 -6.824 123.382 1.00 90.88 397 ASN A CA 1
ATOM 2978 C C . ASN A 1 397 ? -63.424 -6.624 124.864 1.00 90.88 397 ASN A C 1
ATOM 2980 O O . ASN A 1 397 ? -63.932 -7.351 125.713 1.00 90.88 397 ASN A O 1
ATOM 2984 N N . ASP A 1 398 ? -62.609 -5.616 125.180 1.00 90.38 398 ASP A N 1
ATOM 2985 C CA . ASP A 1 398 ? -62.252 -5.277 126.560 1.00 90.38 398 ASP A CA 1
ATOM 2986 C C . ASP A 1 398 ? -63.471 -4.803 127.365 1.00 90.38 398 ASP A C 1
ATOM 2988 O O . ASP A 1 398 ? -63.623 -5.155 128.537 1.00 90.38 398 ASP A O 1
ATOM 2992 N N . ILE A 1 399 ? -64.371 -4.031 126.744 1.00 89.06 399 ILE A N 1
ATOM 2993 C CA . ILE A 1 399 ? -65.647 -3.636 127.355 1.00 89.06 399 ILE A CA 1
ATOM 2994 C C . ILE A 1 399 ? -66.513 -4.871 127.603 1.00 89.06 399 ILE A C 1
ATOM 2996 O O . ILE A 1 399 ? -67.005 -5.029 128.715 1.00 89.06 399 ILE A O 1
ATOM 3000 N N . ALA A 1 400 ? -66.664 -5.763 126.621 1.00 90.12 400 ALA A N 1
ATOM 3001 C CA . ALA A 1 400 ? -67.428 -6.999 126.767 1.00 90.12 400 ALA A CA 1
ATOM 3002 C C . ALA A 1 400 ? -66.859 -7.883 127.889 1.00 90.12 400 ALA A C 1
ATOM 3004 O O . ALA A 1 400 ? -67.613 -8.402 128.705 1.00 90.12 400 ALA A O 1
ATOM 3005 N N . GLU A 1 401 ? -65.536 -7.992 128.008 1.00 88.19 401 GLU A N 1
ATOM 3006 C CA . GLU A 1 401 ? -64.872 -8.736 129.083 1.00 88.19 401 GLU A CA 1
ATOM 3007 C C . GLU A 1 401 ? -65.106 -8.103 130.463 1.00 88.19 401 GLU A C 1
ATOM 3009 O O . GLU A 1 401 ? -65.460 -8.800 131.417 1.00 88.19 401 GLU A O 1
ATOM 3014 N N . ARG A 1 402 ? -65.011 -6.771 130.571 1.00 88.44 402 ARG A N 1
ATOM 3015 C CA . ARG A 1 402 ? -65.356 -6.041 131.803 1.00 88.44 402 ARG A CA 1
ATOM 3016 C C . ARG A 1 402 ? -66.835 -6.179 132.154 1.00 88.44 402 ARG A C 1
ATOM 3018 O O . ARG A 1 402 ? -67.157 -6.378 133.321 1.00 88.44 402 ARG A O 1
ATOM 3025 N N . SER A 1 403 ? -67.726 -6.102 131.168 1.00 88.94 403 SER A N 1
ATOM 3026 C CA . SER A 1 403 ? -69.166 -6.304 131.338 1.00 88.94 403 SER A CA 1
ATOM 3027 C C . SER A 1 403 ? -69.485 -7.731 131.777 1.00 88.94 403 SER A C 1
ATOM 3029 O O . SER A 1 403 ? -70.319 -7.906 132.658 1.00 88.94 403 SER A O 1
ATOM 3031 N N . ASN A 1 404 ? -68.786 -8.736 131.244 1.00 88.00 404 ASN A N 1
ATOM 3032 C CA . ASN A 1 404 ? -68.920 -10.133 131.655 1.00 88.00 404 ASN A CA 1
ATOM 3033 C C . ASN A 1 404 ? -68.495 -10.327 133.119 1.00 88.00 404 ASN A C 1
ATOM 3035 O O . ASN A 1 404 ? -69.214 -10.943 133.903 1.00 88.00 404 ASN A O 1
ATOM 3039 N N . LEU A 1 405 ? -67.365 -9.734 133.519 1.00 87.62 405 LEU A N 1
ATOM 3040 C CA . LEU A 1 405 ? -66.894 -9.756 134.908 1.00 87.62 405 LEU A CA 1
ATOM 3041 C C . LEU A 1 405 ? -67.844 -9.012 135.859 1.00 87.62 405 LEU A C 1
ATOM 3043 O O . LEU A 1 405 ? -68.141 -9.510 136.943 1.00 87.62 405 LEU A O 1
ATOM 3047 N N . LEU A 1 406 ? -68.360 -7.848 135.455 1.00 86.62 406 LEU A N 1
ATOM 3048 C CA . LEU A 1 406 ? -69.360 -7.095 136.220 1.00 86.62 406 LEU A CA 1
ATOM 3049 C C . LEU A 1 406 ? -70.660 -7.889 136.381 1.00 86.62 406 LEU A C 1
ATOM 3051 O O . LEU A 1 406 ? -71.201 -7.956 137.482 1.00 86.62 406 LEU A O 1
ATOM 3055 N N . ALA A 1 407 ? -71.136 -8.517 135.307 1.00 87.69 407 ALA A N 1
ATOM 3056 C CA . ALA A 1 407 ? -72.327 -9.353 135.315 1.00 87.69 407 ALA A CA 1
ATOM 3057 C C . ALA A 1 407 ? -72.140 -10.612 136.176 1.00 87.69 407 ALA A C 1
ATOM 3059 O O . ALA A 1 407 ? -73.042 -10.985 136.924 1.00 87.69 407 ALA A O 1
ATOM 3060 N N . LEU A 1 408 ? -70.955 -11.230 136.145 1.00 84.38 408 LEU A N 1
ATOM 3061 C CA . LEU A 1 408 ? -70.604 -12.347 137.020 1.00 84.38 408 LEU A CA 1
ATOM 3062 C C . LEU A 1 408 ? -70.614 -11.926 138.494 1.00 84.38 408 LEU A C 1
ATOM 3064 O O . LEU A 1 408 ? -71.252 -12.594 139.306 1.00 84.38 408 LEU A O 1
ATOM 3068 N N . ASN A 1 409 ? -69.977 -10.800 138.829 1.00 83.00 409 ASN A N 1
ATOM 3069 C CA . ASN A 1 409 ? -69.973 -10.258 140.189 1.00 83.00 409 ASN A CA 1
ATOM 3070 C C . ASN A 1 409 ? -71.397 -9.931 140.666 1.00 83.00 409 ASN A C 1
ATOM 3072 O O . ASN A 1 409 ? -71.773 -10.302 141.774 1.00 83.00 409 ASN A O 1
ATOM 3076 N N . ALA A 1 410 ? -72.218 -9.314 139.811 1.00 83.69 410 ALA A N 1
ATOM 3077 C CA . ALA A 1 410 ? -73.619 -9.030 140.110 1.00 83.69 410 ALA A CA 1
ATOM 3078 C C . ALA A 1 410 ? -74.453 -10.311 140.297 1.00 83.69 410 ALA A C 1
ATOM 3080 O O . ALA A 1 410 ? -75.318 -10.356 141.168 1.00 83.69 410 ALA A O 1
ATOM 3081 N N . SER A 1 411 ? -74.187 -11.368 139.522 1.00 83.00 411 SER A N 1
ATOM 3082 C CA . SER A 1 411 ? -74.871 -12.658 139.672 1.00 83.00 411 SER A CA 1
ATOM 3083 C C . SER A 1 411 ? -74.481 -13.374 140.966 1.00 83.00 411 SER A C 1
ATOM 3085 O O . SER A 1 411 ? -75.334 -14.029 141.564 1.00 83.00 411 SER A O 1
ATOM 3087 N N . ILE A 1 412 ? -73.218 -13.266 141.395 1.00 80.88 412 ILE A N 1
ATOM 3088 C CA . ILE A 1 412 ? -72.742 -13.809 142.676 1.00 80.88 412 ILE A CA 1
ATOM 3089 C C . ILE A 1 412 ? -73.418 -13.072 143.838 1.00 80.88 412 ILE A C 1
ATOM 3091 O O . ILE A 1 412 ? -73.986 -13.717 144.717 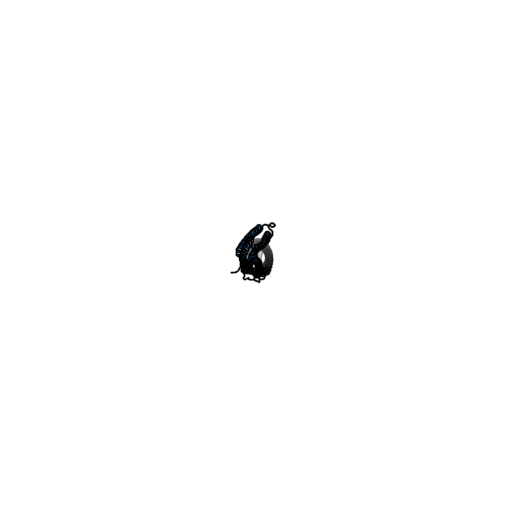1.00 80.88 412 ILE A O 1
ATOM 3095 N N . GLU A 1 413 ? -73.436 -11.737 143.808 1.00 81.62 413 GLU A N 1
ATOM 3096 C CA . GLU A 1 413 ? -74.058 -10.920 144.859 1.00 81.62 413 GLU A CA 1
ATOM 3097 C C . GLU A 1 413 ? -75.580 -11.147 144.933 1.00 81.62 413 GLU A C 1
ATOM 3099 O O . GLU A 1 413 ? -76.159 -11.277 146.011 1.00 81.62 413 GLU A O 1
ATOM 3104 N N . ALA A 1 414 ? -76.240 -11.293 143.779 1.00 80.56 414 ALA A N 1
ATOM 3105 C CA . ALA A 1 414 ? -77.659 -11.629 143.710 1.00 80.56 414 ALA A CA 1
ATOM 3106 C C . ALA A 1 414 ? -77.969 -13.037 144.254 1.00 80.56 414 ALA A C 1
ATOM 3108 O O . ALA A 1 414 ? -79.026 -13.233 144.850 1.00 80.56 414 ALA A O 1
ATOM 3109 N N . ALA A 1 415 ? -77.063 -14.008 144.088 1.00 75.62 415 ALA A N 1
ATOM 3110 C CA . ALA A 1 415 ? -77.191 -15.331 144.700 1.00 75.62 415 ALA A CA 1
ATOM 3111 C C . ALA A 1 415 ? -76.963 -15.286 146.225 1.00 75.62 415 ALA A C 1
ATOM 3113 O O . ALA A 1 415 ? -77.638 -16.001 146.965 1.00 75.62 415 ALA A O 1
ATOM 3114 N N . ALA A 1 416 ? -76.066 -14.414 146.702 1.00 75.25 416 ALA A N 1
ATOM 3115 C CA . ALA A 1 416 ? -75.810 -14.199 148.127 1.00 75.25 416 ALA A CA 1
ATOM 3116 C C . ALA A 1 416 ? -77.007 -13.563 148.867 1.00 75.25 416 ALA A C 1
ATOM 3118 O O . ALA A 1 416 ? -77.235 -13.861 150.038 1.00 75.25 416 ALA A O 1
ATOM 3119 N N . ALA A 1 417 ? -77.814 -12.743 148.183 1.00 76.94 417 ALA A N 1
ATOM 3120 C CA . ALA A 1 417 ? -79.010 -12.094 148.735 1.00 76.94 417 ALA A CA 1
ATOM 3121 C C . ALA A 1 417 ? -80.259 -13.007 148.860 1.00 76.94 417 ALA A C 1
ATOM 3123 O O . ALA A 1 417 ? -81.317 -12.543 149.299 1.00 76.94 417 ALA A O 1
ATOM 3124 N N . GLY A 1 418 ? -80.172 -14.291 148.484 1.00 72.50 418 GLY A N 1
ATOM 3125 C CA . GLY A 1 418 ? -81.263 -15.269 148.626 1.00 72.50 418 GLY A CA 1
ATOM 3126 C C . GLY A 1 418 ? -82.538 -14.903 147.846 1.00 72.50 418 GLY A C 1
ATOM 3127 O O . GLY A 1 418 ? -82.465 -14.382 146.733 1.00 72.50 418 GLY A O 1
ATOM 3128 N N . ASP A 1 419 ? -83.724 -15.148 148.426 1.00 68.44 419 ASP A N 1
ATOM 3129 C CA . ASP A 1 419 ? -85.031 -14.958 147.756 1.00 68.44 419 ASP A CA 1
ATOM 3130 C C . ASP A 1 419 ? -85.252 -13.534 147.206 1.00 68.44 419 ASP A C 1
ATOM 3132 O O . ASP A 1 419 ? -85.887 -13.362 146.158 1.00 68.44 419 ASP A O 1
ATOM 3136 N N . GLN A 1 420 ? -84.680 -12.510 147.857 1.00 68.19 420 GLN A N 1
ATOM 3137 C CA . GLN A 1 420 ? -84.781 -11.108 147.423 1.00 68.19 420 GLN A CA 1
ATOM 3138 C C . GLN A 1 420 ? -83.908 -10.790 146.196 1.00 68.19 420 GLN A C 1
ATOM 3140 O O . GLN A 1 420 ? -84.211 -9.858 145.448 1.00 68.19 420 GLN A O 1
ATOM 3145 N N . GLY A 1 421 ? -82.849 -11.570 145.951 1.00 75.19 421 GLY A N 1
ATOM 3146 C CA . GLY A 1 421 ? -81.926 -11.395 144.827 1.00 75.19 421 GLY A CA 1
ATOM 3147 C C . GLY A 1 421 ? -82.335 -12.124 143.543 1.00 75.19 421 GLY A C 1
ATOM 3148 O O . GLY A 1 421 ? -81.755 -11.872 142.485 1.00 75.19 421 GLY A O 1
ATOM 3149 N N . SER A 1 422 ? -83.364 -12.980 143.588 1.00 69.25 422 SER A N 1
ATOM 3150 C CA . SER A 1 422 ? -83.745 -13.861 142.469 1.00 69.25 422 SER A CA 1
ATOM 3151 C C . SER A 1 422 ? -84.009 -13.115 141.150 1.00 69.25 422 SER A C 1
ATOM 3153 O O . SER A 1 422 ? -83.503 -13.518 140.104 1.00 69.25 422 SER A O 1
ATOM 3155 N N . ARG A 1 423 ? -84.718 -11.975 141.183 1.00 76.69 423 ARG A N 1
ATOM 3156 C CA . ARG A 1 423 ? -84.974 -11.148 139.984 1.00 76.69 423 ARG A CA 1
ATOM 3157 C C . ARG A 1 423 ? -83.718 -10.446 139.455 1.00 76.69 423 ARG A C 1
ATOM 3159 O O . ARG A 1 423 ? -83.584 -10.298 138.243 1.00 76.69 423 ARG A O 1
ATOM 3166 N N . PHE A 1 424 ? -82.789 -10.054 140.329 1.00 79.81 424 PHE A N 1
ATOM 3167 C CA . PHE A 1 424 ? -81.511 -9.452 139.927 1.00 79.81 424 PHE A CA 1
ATOM 3168 C C . PHE A 1 424 ? -80.545 -10.484 139.332 1.00 79.81 424 PHE A C 1
ATOM 3170 O O . PHE A 1 424 ? -79.851 -10.173 138.368 1.00 79.81 424 PHE A O 1
ATOM 3177 N N . SER A 1 425 ? -80.551 -11.721 139.837 1.00 81.19 425 SER A N 1
ATOM 3178 C CA . SER A 1 425 ? -79.730 -12.815 139.301 1.00 81.19 425 SER A CA 1
ATOM 3179 C C . SER A 1 425 ? -80.094 -13.146 137.849 1.00 81.19 425 SER A C 1
ATOM 3181 O O . SER A 1 425 ? -79.206 -13.382 137.031 1.00 81.19 425 SER A O 1
ATOM 3183 N N . VAL A 1 426 ? -81.383 -13.084 137.488 1.00 81.88 426 VAL A N 1
ATOM 3184 C CA . VAL A 1 426 ? -81.833 -13.276 136.097 1.00 81.88 426 VAL A CA 1
ATOM 3185 C C . VAL A 1 426 ? -81.273 -12.186 135.176 1.00 81.88 426 VAL A C 1
ATOM 3187 O O . VAL A 1 426 ? -80.736 -12.503 134.119 1.00 81.88 426 VAL A O 1
ATOM 3190 N N . VAL A 1 427 ? -81.330 -10.913 135.587 1.00 84.19 427 VAL A N 1
ATOM 3191 C CA . VAL A 1 427 ? -80.790 -9.791 134.793 1.00 84.19 427 VAL A CA 1
ATOM 3192 C C . VAL A 1 427 ? -79.266 -9.873 134.674 1.00 84.19 427 VAL A C 1
ATOM 3194 O O . VAL A 1 427 ? -78.724 -9.647 133.595 1.00 84.19 427 VAL A O 1
ATOM 3197 N N . ALA A 1 428 ? -78.569 -10.233 135.754 1.00 86.12 428 ALA A N 1
ATOM 3198 C CA . ALA A 1 428 ? -77.119 -10.403 135.747 1.00 86.12 428 ALA A CA 1
ATOM 3199 C C . ALA A 1 428 ? -76.680 -11.560 134.830 1.00 86.12 428 ALA A C 1
ATOM 3201 O O . ALA A 1 428 ? -75.748 -11.397 134.047 1.00 86.12 428 ALA A O 1
ATOM 3202 N N . ASN A 1 429 ? -77.385 -12.695 134.849 1.00 84.56 429 ASN A N 1
ATOM 3203 C CA . ASN A 1 429 ? -77.123 -13.804 133.928 1.00 84.56 429 ASN A CA 1
ATOM 3204 C C . ASN A 1 429 ? -77.414 -13.439 132.462 1.00 84.56 429 ASN A C 1
ATOM 3206 O O . ASN A 1 429 ? -76.661 -13.851 131.579 1.00 84.56 429 ASN A O 1
ATOM 3210 N N . GLU A 1 430 ? -78.443 -12.631 132.188 1.00 87.81 430 GLU A N 1
ATOM 3211 C CA . GLU A 1 430 ? -78.723 -12.152 130.828 1.00 87.81 430 GLU A CA 1
ATOM 3212 C C . GLU A 1 430 ? -77.659 -11.150 130.345 1.00 87.81 430 GLU A C 1
ATOM 3214 O O . GLU A 1 430 ? -77.182 -11.255 129.216 1.00 87.81 430 GLU A O 1
ATOM 3219 N N . MET A 1 431 ? -77.190 -10.237 131.210 1.00 88.31 431 MET A N 1
ATOM 3220 C CA . MET A 1 431 ? -76.051 -9.361 130.895 1.00 88.31 431 MET A CA 1
ATOM 3221 C C . MET A 1 431 ? -74.768 -10.152 130.638 1.00 88.31 431 MET A C 1
ATOM 3223 O O . MET A 1 431 ? -74.024 -9.821 129.717 1.00 88.31 431 MET A O 1
ATOM 3227 N N . LYS A 1 432 ? -74.519 -11.209 131.419 1.00 86.62 432 LYS A N 1
ATOM 3228 C CA . LYS A 1 432 ? -73.376 -12.107 131.229 1.00 86.62 432 LYS A CA 1
ATOM 3229 C C . LYS A 1 432 ? -73.435 -12.773 129.855 1.00 86.62 432 LYS A C 1
ATOM 3231 O O . LYS A 1 432 ? -72.467 -12.735 129.106 1.00 86.62 432 LYS A O 1
ATOM 3236 N N . LYS A 1 433 ? -74.603 -13.307 129.489 1.00 87.56 433 LYS A N 1
ATOM 3237 C CA . LYS A 1 433 ? -74.839 -13.941 128.189 1.00 87.56 433 LYS A CA 1
ATOM 3238 C C . LYS A 1 433 ? -74.658 -12.964 127.023 1.00 87.56 433 LYS A C 1
ATOM 3240 O O . LYS A 1 433 ? -74.021 -13.323 126.038 1.00 87.56 433 LYS A O 1
ATOM 3245 N N . LEU A 1 434 ? -75.158 -11.731 127.141 1.00 88.88 434 LEU A N 1
ATOM 3246 C CA . LEU A 1 434 ? -74.942 -10.676 126.143 1.00 88.88 434 LEU A CA 1
ATOM 3247 C C . LEU A 1 434 ? -73.463 -10.280 126.035 1.00 88.88 434 LEU A C 1
ATOM 3249 O O . LEU A 1 434 ? -72.975 -10.043 124.934 1.00 88.88 434 LEU A O 1
ATOM 3253 N N . ALA A 1 435 ? -72.740 -10.234 127.156 1.00 90.00 435 ALA A N 1
ATOM 3254 C CA . ALA A 1 435 ? -71.310 -9.947 127.179 1.00 90.00 435 ALA A CA 1
ATOM 3255 C C . ALA A 1 435 ? -70.476 -11.082 126.553 1.00 90.00 435 ALA A C 1
ATOM 3257 O O . ALA A 1 435 ? -69.568 -10.805 125.770 1.00 90.00 435 ALA A O 1
ATOM 3258 N N . ASP A 1 436 ? -70.819 -12.346 126.821 1.00 88.56 436 ASP A N 1
ATOM 3259 C CA . ASP A 1 436 ? -70.215 -13.516 126.171 1.00 88.56 436 ASP A CA 1
ATOM 3260 C C . ASP A 1 436 ? -70.504 -13.522 124.655 1.00 88.56 436 ASP A C 1
ATOM 3262 O O . ASP A 1 436 ? -69.588 -13.723 123.859 1.00 88.56 436 ASP A O 1
ATOM 3266 N N . GLN A 1 437 ? -71.736 -13.206 124.231 1.00 89.31 437 GLN A N 1
ATOM 3267 C CA . GLN A 1 437 ? -72.095 -13.058 122.810 1.00 89.31 437 GLN A CA 1
ATOM 3268 C C . GLN A 1 437 ? -71.368 -11.890 122.129 1.00 89.31 437 GLN A C 1
ATOM 3270 O O . GLN A 1 437 ? -70.936 -12.011 120.979 1.00 89.31 437 GLN A O 1
ATOM 3275 N N . ALA A 1 438 ? -71.211 -10.759 122.823 1.00 90.31 438 ALA A N 1
ATOM 3276 C CA . ALA A 1 438 ? -70.442 -9.622 122.330 1.00 90.31 438 ALA A CA 1
ATOM 3277 C C . ALA A 1 438 ? -68.963 -9.995 122.159 1.00 90.31 438 ALA A C 1
ATOM 3279 O O . ALA A 1 438 ? -68.384 -9.682 121.121 1.00 90.31 438 ALA A O 1
ATOM 3280 N N . LYS A 1 439 ? -68.383 -10.728 123.121 1.00 89.19 439 LYS A N 1
ATOM 3281 C CA . LYS A 1 439 ? -67.010 -11.252 123.059 1.00 89.19 439 LYS A CA 1
ATOM 3282 C C . LYS A 1 439 ? -66.820 -12.254 121.915 1.00 89.19 439 LYS A C 1
ATOM 3284 O O . LYS A 1 439 ? -65.819 -12.211 121.205 1.00 89.19 439 LYS A O 1
ATOM 3289 N N . GLU A 1 440 ? -67.774 -13.154 121.701 1.00 91.06 440 GLU A N 1
ATOM 3290 C CA . GLU A 1 440 ? -67.734 -14.086 120.570 1.00 91.06 440 GLU A CA 1
ATOM 3291 C C . GLU A 1 440 ? -67.795 -13.335 119.229 1.00 91.06 440 GLU A C 1
ATOM 3293 O O . GLU A 1 440 ? -66.996 -13.591 118.325 1.00 91.06 440 GLU A O 1
ATOM 3298 N N . SER A 1 441 ? -68.677 -12.337 119.128 1.00 91.75 441 SER A N 1
ATOM 3299 C CA . SER A 1 441 ? -68.823 -11.502 117.930 1.00 91.75 441 SER A CA 1
ATOM 3300 C C . SER A 1 441 ? -67.565 -10.674 117.643 1.00 91.75 441 SER A C 1
ATOM 3302 O O . SER A 1 441 ? -67.140 -10.585 116.491 1.00 91.75 441 SER A O 1
ATOM 3304 N N . THR A 1 442 ? -66.911 -10.101 118.662 1.00 91.69 442 THR A N 1
ATOM 3305 C CA . THR A 1 442 ? -65.647 -9.363 118.481 1.00 91.69 442 THR A CA 1
ATOM 3306 C C . THR A 1 442 ? -64.509 -10.272 118.030 1.00 91.69 442 THR A C 1
ATOM 3308 O O . THR A 1 442 ? -63.689 -9.848 117.216 1.00 91.69 442 THR A O 1
ATOM 3311 N N . VAL A 1 443 ? -64.461 -11.527 118.496 1.00 89.69 443 VAL A N 1
ATOM 3312 C CA . VAL A 1 443 ? -63.500 -12.528 118.003 1.00 89.69 443 VAL A CA 1
ATOM 3313 C C . VAL A 1 443 ? -63.744 -12.837 116.524 1.00 89.69 443 VAL A C 1
ATOM 3315 O O . VAL A 1 443 ? -62.792 -12.822 115.745 1.00 89.69 443 VAL A O 1
ATOM 3318 N N . GLN A 1 444 ? -64.998 -13.040 116.110 1.00 90.62 444 GLN A N 1
ATOM 3319 C CA . GLN A 1 444 ? -65.339 -13.263 114.699 1.00 90.62 444 GLN A CA 1
ATOM 3320 C C . GLN A 1 444 ? -64.963 -12.062 113.816 1.00 90.62 444 GLN A C 1
ATOM 3322 O O . GLN A 1 444 ? -64.327 -12.239 112.776 1.00 90.62 444 GLN A O 1
ATOM 3327 N N . VAL A 1 445 ? -65.279 -10.834 114.248 1.00 92.56 445 VAL A N 1
ATOM 3328 C CA . VAL A 1 445 ? -64.888 -9.610 113.526 1.00 92.56 445 VAL A CA 1
ATOM 3329 C C . VAL A 1 445 ? -63.366 -9.480 113.447 1.00 92.56 445 VAL A C 1
ATOM 3331 O O . VAL A 1 445 ? -62.843 -9.138 112.391 1.00 92.56 445 VAL A O 1
ATOM 3334 N N . ARG A 1 446 ? -62.629 -9.806 114.517 1.00 89.88 446 ARG A N 1
ATOM 3335 C CA . ARG A 1 446 ? -61.158 -9.800 114.507 1.00 89.88 446 ARG A CA 1
ATOM 3336 C C . ARG A 1 446 ? -60.589 -10.790 113.486 1.00 89.88 446 ARG A C 1
ATOM 3338 O O . ARG A 1 446 ? -59.631 -10.441 112.801 1.00 89.88 446 ARG A O 1
ATOM 3345 N N . THR A 1 447 ? -61.175 -11.980 113.347 1.00 92.19 447 THR A N 1
ATOM 3346 C CA . THR A 1 447 ? -60.784 -12.938 112.298 1.00 92.19 447 THR A CA 1
ATOM 3347 C C . THR A 1 447 ? -61.021 -12.362 110.901 1.00 92.19 447 THR A C 1
ATOM 3349 O O . THR A 1 447 ? -60.105 -12.386 110.082 1.00 92.19 447 THR A O 1
ATOM 3352 N N . ILE A 1 448 ? -62.191 -11.759 110.652 1.00 92.81 448 ILE A N 1
ATOM 3353 C CA . ILE A 1 448 ? -62.508 -11.105 109.370 1.00 92.81 448 ILE A CA 1
ATOM 3354 C C . ILE A 1 448 ? -61.514 -9.977 109.065 1.00 92.81 448 ILE A C 1
ATOM 3356 O O . ILE A 1 448 ? -60.987 -9.906 107.959 1.00 92.81 448 ILE A O 1
ATOM 3360 N N . LEU A 1 449 ? -61.209 -9.117 110.042 1.00 92.88 449 LEU A N 1
ATOM 3361 C CA . LEU A 1 449 ? -60.215 -8.050 109.885 1.00 92.88 449 LEU A CA 1
ATOM 3362 C C . LEU A 1 449 ? -58.818 -8.610 109.593 1.00 92.88 449 LEU A C 1
ATOM 3364 O O . LEU A 1 449 ? -58.101 -8.048 108.773 1.00 92.88 449 LEU A O 1
ATOM 3368 N N . GLY A 1 450 ? -58.445 -9.735 110.210 1.00 91.38 450 GLY A N 1
ATOM 3369 C CA . GLY A 1 450 ? -57.196 -10.435 109.914 1.00 91.38 450 GLY A CA 1
ATOM 3370 C C . GLY A 1 450 ? -57.116 -10.928 108.466 1.00 91.38 450 GLY A C 1
ATOM 3371 O O . GLY A 1 450 ? -56.074 -10.787 107.825 1.00 91.38 450 GLY A O 1
ATOM 3372 N N . ASP A 1 451 ? -58.212 -11.460 107.925 1.00 92.94 451 ASP A N 1
ATOM 3373 C CA . ASP A 1 451 ? -58.279 -11.893 106.526 1.00 92.94 451 ASP A CA 1
ATOM 3374 C C . ASP A 1 451 ? -58.311 -10.706 105.549 1.00 92.94 451 ASP A C 1
ATOM 3376 O O . ASP A 1 451 ? -57.626 -10.745 104.524 1.00 92.94 451 ASP A O 1
ATOM 3380 N N . ILE A 1 452 ? -58.998 -9.609 105.895 1.00 93.19 452 ILE A N 1
ATOM 3381 C CA . ILE A 1 452 ? -58.941 -8.344 105.143 1.00 93.19 452 ILE A CA 1
ATOM 3382 C C . ILE A 1 452 ? -57.502 -7.815 105.111 1.00 93.19 452 ILE A C 1
ATOM 3384 O O . ILE A 1 452 ? -57.000 -7.490 104.038 1.00 93.19 452 ILE A O 1
ATOM 3388 N N . GLN A 1 453 ? -56.800 -7.793 106.248 1.00 89.38 453 GLN A N 1
ATOM 3389 C CA . GLN A 1 453 ? -55.414 -7.321 106.331 1.00 89.38 453 GLN A CA 1
ATOM 3390 C C . GLN A 1 453 ? -54.464 -8.170 105.471 1.00 89.38 453 GLN A C 1
ATOM 3392 O O . GLN A 1 453 ? -53.592 -7.629 104.788 1.00 89.38 453 GLN A O 1
ATOM 3397 N N . LYS A 1 454 ? -54.646 -9.499 105.443 1.00 92.19 454 LYS A N 1
ATOM 3398 C CA . LYS A 1 454 ? -53.910 -10.381 104.519 1.00 92.19 454 LYS A CA 1
ATOM 3399 C C . LYS A 1 454 ? -54.209 -10.042 103.057 1.00 92.19 454 LYS A C 1
ATOM 3401 O O . LYS A 1 454 ? -53.279 -9.968 102.255 1.00 92.19 454 LYS A O 1
ATOM 3406 N N . GLY A 1 455 ? -55.479 -9.813 102.716 1.00 92.94 455 GLY A N 1
ATOM 3407 C CA . GLY A 1 455 ? -55.899 -9.402 101.374 1.00 92.94 455 GLY A CA 1
ATOM 3408 C C . GLY A 1 455 ? -55.295 -8.062 100.944 1.00 92.94 455 GLY A C 1
ATOM 3409 O O . GLY A 1 455 ? -54.816 -7.935 99.817 1.00 92.94 455 GLY A O 1
ATOM 3410 N N . ILE A 1 456 ? -55.231 -7.091 101.858 1.00 93.88 456 ILE A N 1
ATOM 3411 C CA . ILE A 1 456 ? -54.580 -5.789 101.662 1.00 93.88 456 ILE A CA 1
ATOM 3412 C C . ILE A 1 456 ? -53.086 -5.970 101.391 1.00 93.88 456 ILE A C 1
ATOM 3414 O O . ILE A 1 456 ? -52.603 -5.488 100.371 1.00 93.88 456 ILE A O 1
ATOM 3418 N N . ASN A 1 457 ? -52.367 -6.724 102.230 1.00 90.31 457 ASN A N 1
ATOM 3419 C CA . ASN A 1 457 ? -50.934 -6.982 102.035 1.00 90.31 457 ASN A CA 1
ATOM 3420 C C . ASN A 1 457 ? -50.647 -7.661 100.685 1.00 90.31 457 ASN A C 1
ATOM 3422 O O . ASN A 1 457 ? -49.706 -7.288 99.986 1.00 90.31 457 ASN A O 1
ATOM 3426 N N . SER A 1 458 ? -51.483 -8.626 100.285 1.00 93.44 458 SER A N 1
ATOM 3427 C CA . SER A 1 458 ? -51.377 -9.252 98.963 1.00 93.44 458 SER A CA 1
ATOM 3428 C C . SER A 1 458 ? -51.646 -8.257 97.831 1.00 93.44 458 SER A C 1
ATOM 3430 O O . SER A 1 458 ? -50.980 -8.315 96.800 1.00 93.44 458 SER A O 1
ATOM 3432 N N . SER A 1 459 ? -52.607 -7.349 98.009 1.00 93.75 459 SER A N 1
ATOM 3433 C CA . SER A 1 459 ? -52.951 -6.334 97.008 1.00 93.75 459 SER A CA 1
ATOM 3434 C C . SER A 1 459 ? -51.825 -5.312 96.833 1.00 93.75 459 SER A C 1
ATOM 3436 O O . SER A 1 459 ? -51.502 -4.983 95.697 1.00 93.75 459 SER A O 1
ATOM 3438 N N . VAL A 1 460 ? -51.166 -4.893 97.924 1.00 91.00 460 VAL A N 1
ATOM 3439 C CA . VAL A 1 460 ? -49.967 -4.032 97.880 1.00 91.00 460 VAL A CA 1
ATOM 3440 C C . VAL A 1 460 ? -48.865 -4.685 97.044 1.00 91.00 460 VAL A C 1
ATOM 3442 O O . VAL A 1 460 ? -48.364 -4.072 96.101 1.00 91.00 460 VAL A O 1
ATOM 3445 N N . MET A 1 461 ? -48.550 -5.954 97.317 1.00 91.56 461 MET A N 1
ATOM 3446 C CA . MET A 1 461 ? -47.540 -6.700 96.558 1.00 91.56 461 MET A CA 1
ATOM 3447 C C . MET A 1 461 ? -47.886 -6.777 95.060 1.00 91.56 461 MET A C 1
ATOM 3449 O O . MET A 1 461 ? -47.018 -6.556 94.215 1.00 91.56 461 MET A O 1
ATOM 3453 N N . PHE A 1 462 ? -49.152 -7.038 94.711 1.00 92.88 462 PHE A N 1
ATOM 3454 C CA . PHE A 1 462 ? -49.584 -7.049 93.309 1.00 92.88 462 PHE A CA 1
ATOM 3455 C C . PHE A 1 462 ? -49.492 -5.670 92.649 1.00 92.88 462 PHE A C 1
ATOM 3457 O O . PHE A 1 462 ? -49.115 -5.594 91.479 1.00 92.88 462 PHE A O 1
ATOM 3464 N N . THR A 1 463 ? -49.795 -4.586 93.370 1.00 92.81 463 THR A N 1
ATOM 3465 C CA . THR A 1 463 ? -49.637 -3.225 92.838 1.00 92.81 463 THR A CA 1
ATOM 3466 C C . THR A 1 463 ? -48.173 -2.844 92.629 1.00 92.81 463 THR A C 1
ATOM 3468 O O . THR A 1 463 ? -47.848 -2.300 91.577 1.00 92.81 463 THR A O 1
ATOM 3471 N N . GLU A 1 464 ? -47.262 -3.196 93.542 1.00 91.06 464 GLU A N 1
ATOM 3472 C CA . GLU A 1 464 ? -45.819 -2.974 93.352 1.00 91.06 464 GLU A CA 1
ATOM 3473 C C . GLU A 1 464 ? -45.284 -3.749 92.138 1.00 91.06 464 GLU A C 1
ATOM 3475 O O . GLU A 1 464 ? -44.546 -3.209 91.307 1.00 91.06 464 GLU A O 1
ATOM 3480 N N . GLU A 1 465 ? -45.700 -5.011 91.988 1.00 93.62 465 GLU A N 1
ATOM 3481 C CA . GLU A 1 465 ? -45.345 -5.825 90.826 1.00 93.62 465 GLU A CA 1
ATOM 3482 C C . GLU A 1 465 ? -45.923 -5.236 89.527 1.00 93.62 465 GLU A C 1
ATOM 3484 O O . GLU A 1 465 ? -45.248 -5.226 88.494 1.00 93.62 465 GLU A O 1
ATOM 3489 N N . ALA A 1 466 ? -47.150 -4.706 89.566 1.00 93.50 466 ALA A N 1
ATOM 3490 C CA . ALA A 1 466 ? -47.773 -4.031 88.432 1.00 93.50 466 ALA A CA 1
ATOM 3491 C C . ALA A 1 466 ? -47.006 -2.762 88.026 1.00 93.50 466 ALA A C 1
ATOM 3493 O O . ALA A 1 466 ? -46.696 -2.619 86.844 1.00 93.50 466 ALA A O 1
ATOM 3494 N N . VAL A 1 467 ? -46.604 -1.901 88.973 1.00 91.94 467 VAL A N 1
ATOM 3495 C CA . VAL A 1 467 ? -45.766 -0.717 88.688 1.00 91.94 467 VAL A CA 1
ATOM 3496 C C . VAL A 1 467 ? -44.459 -1.130 88.009 1.00 91.94 467 VAL A C 1
ATOM 3498 O O . VAL A 1 467 ? -44.085 -0.565 86.980 1.00 91.94 467 VAL A O 1
ATOM 3501 N N . LYS A 1 468 ? -43.786 -2.169 88.523 1.00 93.50 468 LYS A N 1
ATOM 3502 C CA . LYS A 1 468 ? -42.540 -2.677 87.931 1.00 93.50 468 LYS A CA 1
ATOM 3503 C C . LYS A 1 468 ? -42.745 -3.216 86.511 1.00 93.50 468 LYS A C 1
ATOM 3505 O O . LYS A 1 468 ? -41.912 -2.969 85.633 1.00 93.50 468 LYS A O 1
ATOM 3510 N N . ARG A 1 469 ? -43.841 -3.945 86.266 1.00 93.69 469 ARG A N 1
ATOM 3511 C CA . ARG A 1 469 ? -44.196 -4.450 84.928 1.00 93.69 469 ARG A CA 1
ATOM 3512 C C . ARG A 1 469 ? -44.478 -3.314 83.947 1.00 93.69 469 ARG A C 1
ATOM 3514 O O . ARG A 1 469 ? -44.005 -3.380 82.816 1.00 93.69 469 ARG A O 1
ATOM 3521 N N . VAL A 1 470 ? -45.182 -2.270 84.378 1.00 95.06 470 VAL A N 1
ATOM 3522 C CA . VAL A 1 470 ? -45.478 -1.094 83.547 1.00 95.06 470 VAL A CA 1
ATOM 3523 C C . VAL A 1 470 ? -44.206 -0.317 83.206 1.00 95.06 470 VAL A C 1
ATOM 3525 O O . VAL A 1 470 ? -44.006 0.032 82.046 1.00 95.06 470 VAL A O 1
ATOM 3528 N N . GLU A 1 471 ? -43.303 -0.113 84.169 1.00 91.81 471 GLU A N 1
ATOM 3529 C CA . GLU A 1 471 ? -42.014 0.547 83.914 1.00 91.81 471 GLU A CA 1
ATOM 3530 C C . GLU A 1 471 ? -41.150 -0.258 82.931 1.00 91.81 471 GLU A C 1
ATOM 3532 O O . GLU A 1 471 ? -40.578 0.300 81.997 1.00 91.81 471 GLU A O 1
ATOM 3537 N N . THR A 1 472 ? -41.123 -1.587 83.074 1.00 94.31 472 THR A N 1
ATOM 3538 C CA . THR A 1 472 ? -40.435 -2.474 82.120 1.00 94.31 472 THR A CA 1
ATOM 3539 C C . THR A 1 472 ? -41.069 -2.385 80.725 1.00 94.31 472 THR A C 1
ATOM 3541 O O . THR A 1 472 ? -40.360 -2.308 79.722 1.00 94.31 472 THR A O 1
ATOM 3544 N N . GLY A 1 473 ? -42.404 -2.346 80.647 1.00 94.56 473 GLY A N 1
ATOM 3545 C CA . GLY A 1 473 ? -43.141 -2.176 79.392 1.00 94.56 473 GLY A CA 1
ATOM 3546 C C . GLY A 1 473 ? -42.839 -0.843 78.707 1.00 94.56 473 GLY A C 1
ATOM 3547 O O . GLY A 1 473 ? -42.616 -0.812 77.498 1.00 94.56 473 GLY A O 1
ATOM 3548 N N . LYS A 1 474 ? -42.750 0.243 79.481 1.00 93.38 474 LYS A N 1
ATOM 3549 C CA . LYS A 1 474 ? -42.339 1.563 78.993 1.00 93.38 474 LYS A CA 1
ATOM 3550 C C . LYS A 1 474 ? -40.911 1.545 78.441 1.00 93.38 474 LYS A C 1
ATOM 3552 O O . LYS A 1 474 ? -40.700 1.981 77.316 1.00 93.38 474 LYS A O 1
ATOM 3557 N N . GLN A 1 475 ? -39.947 1.001 79.186 1.00 93.81 475 GLN A N 1
ATOM 3558 C CA . GLN A 1 475 ? -38.556 0.900 78.721 1.00 93.81 475 GLN A CA 1
ATOM 3559 C C . GLN A 1 475 ? -38.448 0.112 77.409 1.00 93.81 475 GLN A C 1
ATOM 3561 O O . GLN A 1 475 ? -37.729 0.514 76.494 1.00 93.81 475 GLN A O 1
ATOM 3566 N N . GLN A 1 476 ? -39.195 -0.989 77.283 1.00 94.75 476 GLN A N 1
ATOM 3567 C CA . GLN A 1 476 ? -39.224 -1.779 76.054 1.00 94.75 476 GLN A CA 1
ATOM 3568 C C . GLN A 1 476 ? -39.852 -1.009 74.881 1.00 94.75 476 GLN A C 1
ATOM 3570 O O . GLN A 1 476 ? -39.373 -1.129 73.749 1.00 94.75 476 GLN A O 1
ATOM 3575 N N . ALA A 1 477 ? -40.894 -0.211 75.132 1.00 94.94 477 ALA A N 1
ATOM 3576 C CA . ALA A 1 477 ? -41.487 0.671 74.129 1.00 94.94 477 ALA A CA 1
ATOM 3577 C C . ALA A 1 477 ? -40.476 1.732 73.655 1.00 94.94 477 ALA A C 1
ATOM 3579 O O . ALA A 1 477 ? -40.266 1.862 72.451 1.00 94.94 477 ALA A O 1
ATOM 3580 N N . ASP A 1 478 ? -39.757 2.388 74.570 1.00 92.25 478 ASP A N 1
ATOM 3581 C CA . ASP A 1 478 ? -38.739 3.394 74.231 1.00 92.25 478 ASP A CA 1
ATOM 3582 C C . ASP A 1 478 ? -37.600 2.801 73.369 1.00 92.25 478 ASP A C 1
ATOM 3584 O O . ASP A 1 478 ? -37.207 3.384 72.354 1.00 92.25 478 ASP A O 1
ATOM 3588 N N . ILE A 1 479 ? -37.104 1.603 73.711 1.00 95.19 479 ILE A N 1
ATOM 3589 C CA . ILE A 1 479 ? -36.093 0.882 72.907 1.00 95.19 479 ILE A CA 1
ATOM 3590 C C . ILE A 1 479 ? -36.636 0.551 71.507 1.00 95.19 479 ILE A C 1
ATOM 3592 O O . ILE A 1 479 ? -35.923 0.665 70.501 1.00 95.19 479 ILE A O 1
ATOM 3596 N N . THR A 1 480 ? -37.905 0.148 71.427 1.00 95.44 480 THR A N 1
ATOM 3597 C CA . THR A 1 480 ? -38.567 -0.168 70.156 1.00 95.44 480 THR A CA 1
ATOM 3598 C C . THR A 1 480 ? -38.688 1.084 69.285 1.00 95.44 480 THR A C 1
ATOM 3600 O O . THR A 1 480 ? -38.346 1.031 68.104 1.00 95.44 480 THR A O 1
ATOM 3603 N N . GLU A 1 481 ? -39.071 2.231 69.857 1.00 95.38 481 GLU A N 1
ATOM 3604 C CA . GLU A 1 481 ? -39.126 3.511 69.138 1.00 95.38 481 GLU A CA 1
ATOM 3605 C C . GLU A 1 481 ? -37.754 3.892 68.565 1.00 95.38 481 GLU A C 1
ATOM 3607 O O . GLU A 1 481 ? -37.647 4.217 67.380 1.00 95.38 481 GLU A O 1
ATOM 3612 N N . GLN A 1 482 ? -36.692 3.818 69.376 1.00 95.06 482 GLN A N 1
ATOM 3613 C CA . GLN A 1 482 ? -35.327 4.121 68.928 1.00 95.06 482 GLN A CA 1
ATOM 3614 C C . GLN A 1 482 ? -34.888 3.217 67.770 1.00 95.06 482 GLN A C 1
ATOM 3616 O O . GLN A 1 482 ? -34.310 3.696 66.791 1.00 95.06 482 GLN A O 1
ATOM 3621 N N . THR A 1 483 ? -35.208 1.925 67.849 1.00 95.50 483 THR A N 1
ATOM 3622 C CA . THR A 1 483 ? -34.885 0.946 66.804 1.00 95.50 483 THR A CA 1
ATOM 3623 C C . THR A 1 483 ? -35.615 1.265 65.498 1.00 95.50 483 THR A C 1
ATOM 3625 O O . THR A 1 483 ? -34.990 1.291 64.436 1.00 95.50 483 THR A O 1
ATOM 3628 N N . ILE A 1 484 ? -36.913 1.587 65.562 1.00 95.50 484 ILE A N 1
ATOM 3629 C CA . ILE A 1 484 ? -37.696 1.959 64.372 1.00 95.50 484 ILE A CA 1
ATOM 3630 C C . ILE A 1 484 ? -37.187 3.280 63.776 1.00 95.50 484 ILE A C 1
ATOM 3632 O O . ILE A 1 484 ? -37.067 3.394 62.557 1.00 95.50 484 ILE A O 1
ATOM 3636 N N . ARG A 1 485 ? -36.814 4.268 64.601 1.00 94.31 485 ARG A N 1
ATOM 3637 C CA . ARG A 1 485 ? -36.200 5.521 64.120 1.00 94.31 485 ARG A CA 1
ATOM 3638 C C . ARG A 1 485 ? -34.888 5.272 63.384 1.00 94.31 485 ARG A C 1
ATOM 3640 O O . ARG A 1 485 ? -34.661 5.859 62.326 1.00 94.31 485 ARG A O 1
ATOM 3647 N N . GLN A 1 486 ? -34.041 4.395 63.917 1.00 93.75 486 GLN A N 1
ATOM 3648 C CA . GLN A 1 486 ? -32.790 4.029 63.261 1.00 93.75 486 GLN A CA 1
ATOM 3649 C C . GLN A 1 486 ? -33.047 3.299 61.934 1.00 93.75 486 GLN A C 1
ATOM 3651 O O . GLN A 1 486 ? -32.417 3.635 60.932 1.00 93.75 486 GLN A O 1
ATOM 3656 N N . MET A 1 487 ? -34.013 2.374 61.891 1.00 93.00 487 MET A N 1
ATOM 3657 C CA . MET A 1 487 ? -34.444 1.731 60.644 1.00 93.00 487 MET A CA 1
ATOM 3658 C C . MET A 1 487 ? -34.942 2.747 59.613 1.00 93.00 487 MET A C 1
ATOM 3660 O O . MET A 1 487 ? -34.521 2.692 58.457 1.00 93.00 487 MET A O 1
ATOM 3664 N N . ALA A 1 488 ? -35.795 3.694 60.014 1.00 91.69 488 ALA A N 1
ATOM 3665 C CA . ALA A 1 488 ? -36.322 4.729 59.126 1.00 91.69 488 ALA A CA 1
ATOM 3666 C C . ALA A 1 488 ? -35.195 5.578 58.520 1.00 91.69 488 ALA A C 1
ATOM 3668 O O . ALA A 1 488 ? -35.192 5.833 57.315 1.00 91.69 488 ALA A O 1
ATOM 3669 N N . LYS A 1 489 ? -34.199 5.954 59.336 1.00 92.38 489 LYS A N 1
ATOM 3670 C CA . LYS A 1 489 ? -33.013 6.688 58.881 1.00 92.38 489 LYS A CA 1
ATOM 3671 C C . LYS A 1 489 ? -32.213 5.896 57.840 1.00 92.38 489 LYS A C 1
ATOM 3673 O O . LYS A 1 489 ? -31.981 6.404 56.748 1.00 92.38 489 LYS A O 1
ATOM 3678 N N . THR A 1 490 ? -31.835 4.654 58.143 1.00 92.38 490 THR A N 1
ATOM 3679 C CA . THR A 1 490 ? -31.040 3.810 57.228 1.00 92.38 490 THR A CA 1
ATOM 3680 C C . THR A 1 490 ? -31.805 3.465 55.943 1.00 92.38 490 THR A C 1
ATOM 3682 O O . THR A 1 490 ? -31.224 3.348 54.863 1.00 92.38 490 THR A O 1
ATOM 3685 N N . THR A 1 491 ? -33.132 3.366 56.025 1.00 92.38 491 THR A N 1
ATOM 3686 C CA . THR A 1 491 ? -34.000 3.192 54.854 1.00 92.38 491 THR A CA 1
ATOM 3687 C C . THR A 1 491 ? -33.948 4.417 53.938 1.00 92.38 491 THR A C 1
ATOM 3689 O O . THR A 1 491 ? -33.852 4.273 52.722 1.00 92.38 491 THR A O 1
ATOM 3692 N N . LEU A 1 492 ? -33.951 5.624 54.505 1.00 89.88 492 LEU A N 1
ATOM 3693 C CA . LEU A 1 492 ? -33.888 6.872 53.742 1.00 89.88 492 LEU A CA 1
ATOM 3694 C C . LEU A 1 492 ? -32.511 7.082 53.089 1.00 89.88 492 LEU A C 1
ATOM 3696 O O . LEU A 1 492 ? -32.432 7.490 51.932 1.00 89.88 492 LEU A O 1
ATOM 3700 N N . GLU A 1 493 ? -31.432 6.714 53.785 1.00 92.31 493 GLU A N 1
ATOM 3701 C CA . GLU A 1 493 ? -30.080 6.643 53.207 1.00 92.31 493 GLU A CA 1
ATOM 3702 C C . GLU A 1 493 ? -30.030 5.660 52.020 1.00 92.31 493 GLU A C 1
ATOM 3704 O O . GLU A 1 493 ? -29.409 5.944 50.995 1.00 92.31 493 GLU A O 1
ATOM 3709 N N . SER A 1 494 ? -30.748 4.534 52.115 1.00 90.81 494 SER A N 1
ATOM 3710 C CA . SER A 1 494 ? -30.848 3.560 51.019 1.00 90.81 494 SER A CA 1
ATOM 3711 C C . SER A 1 494 ? -31.577 4.136 49.801 1.00 90.81 494 SER A C 1
ATOM 3713 O O . SER A 1 494 ? -31.112 3.937 48.680 1.00 90.81 494 SER A O 1
ATOM 3715 N N . VAL A 1 495 ? -32.673 4.885 49.992 1.00 90.69 495 VAL A N 1
ATOM 3716 C CA . VAL A 1 495 ? -33.384 5.573 48.892 1.00 90.69 495 VAL A CA 1
ATOM 3717 C C . VAL A 1 495 ? -32.423 6.473 48.113 1.00 90.69 495 VAL A C 1
ATOM 3719 O O . VAL A 1 495 ? -32.320 6.341 46.895 1.00 90.69 495 VAL A O 1
ATOM 3722 N N . GLN A 1 496 ? -31.657 7.315 48.813 1.00 91.31 496 GLN A N 1
ATOM 3723 C CA . GLN A 1 496 ? -30.686 8.216 48.181 1.00 91.31 496 GLN A CA 1
ATOM 3724 C C . GLN A 1 496 ? -29.608 7.455 47.396 1.00 91.31 496 GLN A C 1
ATOM 3726 O O . GLN A 1 496 ? -29.252 7.850 46.285 1.00 91.31 496 GLN A O 1
ATOM 3731 N N . ALA A 1 497 ? -29.103 6.342 47.937 1.00 92.81 497 ALA A N 1
ATOM 3732 C CA . ALA A 1 497 ? -28.132 5.504 47.237 1.00 92.81 497 ALA A CA 1
ATOM 3733 C C . ALA A 1 497 ? -28.711 4.912 45.937 1.00 92.81 497 ALA A C 1
ATOM 3735 O O . ALA A 1 497 ? -28.037 4.895 44.904 1.00 92.81 497 ALA A O 1
ATOM 3736 N N . PHE A 1 498 ? -29.974 4.472 45.947 1.00 92.69 498 PHE A N 1
ATOM 3737 C CA . PHE A 1 498 ? -30.630 3.958 44.742 1.00 92.69 498 PHE A CA 1
ATOM 3738 C C . PHE A 1 498 ? -30.931 5.047 43.709 1.00 92.69 498 PHE A C 1
ATOM 3740 O O . PHE A 1 498 ? -30.785 4.789 42.515 1.00 92.69 498 PHE A O 1
ATOM 3747 N N . GLU A 1 499 ? -31.270 6.268 44.125 1.00 91.06 499 GLU A N 1
ATOM 3748 C CA . GLU A 1 499 ? -31.390 7.411 43.208 1.00 91.06 499 GLU A CA 1
ATOM 3749 C C . GLU A 1 499 ? -30.066 7.719 42.497 1.00 91.06 499 GLU A C 1
ATOM 3751 O O . GLU A 1 499 ? -30.048 7.935 41.282 1.00 91.06 499 GLU A O 1
ATOM 3756 N N . GLN A 1 500 ? -28.942 7.656 43.219 1.00 92.81 500 GLN A N 1
ATOM 3757 C CA . GLN A 1 500 ? -27.614 7.800 42.619 1.00 92.81 500 GLN A CA 1
ATOM 3758 C C . GLN A 1 500 ? -27.310 6.681 41.614 1.00 92.81 500 GLN A C 1
ATOM 3760 O O . GLN A 1 500 ? -26.783 6.967 40.539 1.00 92.81 500 GLN A O 1
ATOM 3765 N N . ILE A 1 501 ? -27.684 5.429 41.911 1.00 92.31 501 ILE A N 1
ATOM 3766 C CA . ILE A 1 501 ? -27.540 4.301 40.972 1.00 92.31 501 ILE A CA 1
ATOM 3767 C C . ILE A 1 501 ? -28.365 4.535 39.701 1.00 92.31 501 ILE A C 1
ATOM 3769 O O . ILE A 1 501 ? -27.871 4.291 38.602 1.00 92.31 501 ILE A O 1
ATOM 3773 N N . ILE A 1 502 ? -29.597 5.038 39.820 1.00 91.31 502 ILE A N 1
ATOM 3774 C CA . ILE A 1 502 ? -30.441 5.373 38.661 1.00 91.31 502 ILE A CA 1
ATOM 3775 C C . ILE A 1 502 ? -29.775 6.464 37.812 1.00 91.31 502 ILE A C 1
ATOM 3777 O O . ILE A 1 502 ? -29.706 6.333 36.589 1.00 91.31 502 ILE A O 1
ATOM 3781 N N . GLY A 1 503 ? -29.256 7.518 38.451 1.00 90.00 503 GLY A N 1
ATOM 3782 C CA . GLY A 1 503 ? -28.526 8.588 37.770 1.00 90.00 503 GLY A CA 1
ATOM 3783 C C . GLY A 1 503 ? -27.281 8.078 37.037 1.00 90.00 503 GLY A C 1
ATOM 3784 O O . GLY A 1 503 ? -27.099 8.368 35.854 1.00 90.00 503 GLY A O 1
ATOM 3785 N N . ALA A 1 504 ? -26.465 7.262 37.708 1.00 90.38 504 ALA A N 1
ATOM 3786 C CA . ALA A 1 504 ? -25.282 6.636 37.120 1.00 90.38 504 ALA A CA 1
ATOM 3787 C C . ALA A 1 504 ? -25.637 5.695 35.956 1.00 90.38 504 ALA A C 1
ATOM 3789 O O . ALA A 1 504 ? -24.961 5.715 34.929 1.00 90.38 504 ALA A O 1
ATOM 3790 N N . GLY A 1 505 ? -26.722 4.924 36.079 1.00 89.56 505 GLY A N 1
ATOM 3791 C CA . GLY A 1 505 ? -27.218 4.044 35.019 1.00 89.56 505 GLY A CA 1
ATOM 3792 C C . GLY A 1 505 ? -27.649 4.812 33.766 1.00 89.56 505 GLY A C 1
ATOM 3793 O O . GLY A 1 505 ? -27.277 4.435 32.657 1.00 89.56 505 GLY A O 1
ATOM 3794 N N . ASN A 1 506 ? -28.356 5.936 33.928 1.00 87.56 506 ASN A N 1
ATOM 3795 C CA . ASN A 1 506 ? -28.719 6.802 32.799 1.00 87.56 506 ASN A CA 1
ATOM 3796 C C . ASN A 1 506 ? -27.474 7.398 32.116 1.00 87.56 506 ASN A C 1
ATOM 3798 O O . ASN A 1 506 ? -27.406 7.460 30.891 1.00 87.56 506 ASN A O 1
ATOM 3802 N N . GLN A 1 507 ? -26.466 7.809 32.895 1.00 89.81 507 GLN A N 1
ATOM 3803 C CA . GLN A 1 507 ? -25.213 8.332 32.345 1.00 89.81 507 GLN A CA 1
ATOM 3804 C C . GLN A 1 507 ? -24.422 7.253 31.588 1.00 89.81 507 GLN A C 1
ATOM 3806 O O . GLN A 1 507 ? -23.863 7.531 30.527 1.00 89.81 507 GLN A O 1
ATOM 3811 N N . GLN A 1 508 ? -24.388 6.021 32.106 1.00 88.56 508 GLN A N 1
ATOM 3812 C CA . GLN A 1 508 ? -23.785 4.882 31.411 1.00 88.56 508 GLN A CA 1
ATOM 3813 C C . GLN A 1 508 ? -24.461 4.614 30.066 1.00 88.56 508 GLN A C 1
ATOM 3815 O O . GLN A 1 508 ? -23.757 4.396 29.085 1.00 88.56 508 GLN A O 1
ATOM 3820 N N . GLN A 1 509 ? -25.792 4.694 29.995 1.00 87.56 509 GLN A N 1
ATOM 3821 C CA . GLN A 1 509 ? -26.537 4.504 28.749 1.00 87.56 509 GLN A CA 1
ATOM 3822 C C . GLN A 1 509 ? -26.105 5.499 27.659 1.00 87.56 509 GLN A C 1
ATOM 3824 O O . GLN A 1 509 ? -25.826 5.091 26.533 1.00 87.56 509 GLN A O 1
ATOM 3829 N N . ILE A 1 510 ? -25.941 6.780 28.010 1.00 88.81 510 ILE A N 1
ATOM 3830 C CA . ILE A 1 510 ? -25.410 7.805 27.092 1.00 88.81 510 ILE A CA 1
ATOM 3831 C C . ILE A 1 510 ? -23.982 7.448 26.642 1.00 88.81 510 ILE A C 1
ATOM 3833 O O . ILE A 1 510 ? -23.638 7.586 25.468 1.00 88.81 510 ILE A O 1
ATOM 3837 N N . GLY A 1 511 ? -23.145 6.965 27.565 1.00 90.19 511 GLY A N 1
ATOM 3838 C CA . GLY A 1 511 ? -21.795 6.497 27.247 1.00 90.19 511 GLY A CA 1
ATOM 3839 C C . GLY A 1 511 ? -21.793 5.326 26.260 1.00 90.19 511 GLY A C 1
ATOM 3840 O O . GLY A 1 511 ? -21.005 5.322 25.316 1.00 90.19 511 GLY A O 1
ATOM 3841 N N . PHE A 1 512 ? -22.701 4.362 26.421 1.00 89.75 512 PHE A N 1
ATOM 3842 C CA . PHE A 1 512 ? -22.821 3.227 25.504 1.00 89.75 512 PHE A CA 1
ATOM 3843 C C . PHE A 1 512 ? -23.296 3.639 24.113 1.00 89.75 512 PHE A C 1
ATOM 3845 O O . PHE A 1 512 ? -22.764 3.126 23.133 1.00 89.75 512 PHE A O 1
ATOM 3852 N N . GLU A 1 513 ? -24.214 4.602 23.995 1.00 87.62 513 GLU A N 1
ATOM 3853 C CA . GLU A 1 513 ? -24.613 5.152 22.691 1.00 87.62 513 GLU A CA 1
ATOM 3854 C C . GLU A 1 513 ? -23.423 5.781 21.947 1.00 87.62 513 GLU A C 1
ATOM 3856 O O . GLU A 1 513 ? -23.249 5.561 20.745 1.00 87.62 513 GLU A O 1
ATOM 3861 N N . GLN A 1 514 ? -22.551 6.503 22.659 1.00 91.62 514 GLN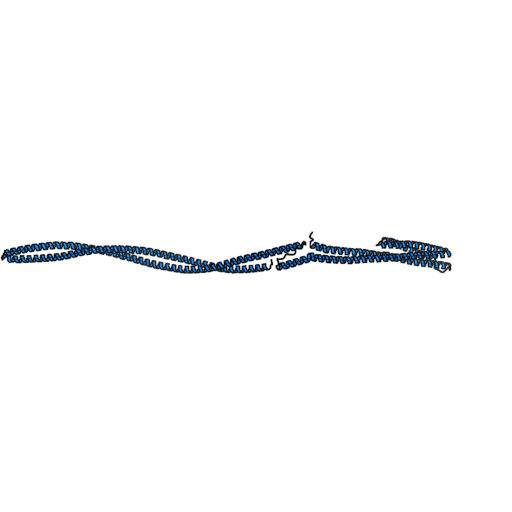 A N 1
ATOM 3862 C CA . GLN A 1 514 ? -21.328 7.066 22.077 1.00 91.62 514 GLN A CA 1
ATOM 3863 C C . GLN A 1 514 ? -20.344 5.979 21.635 1.00 91.62 514 GLN A C 1
ATOM 3865 O O . GLN A 1 514 ? -19.773 6.070 20.547 1.00 91.62 514 GLN A O 1
ATOM 3870 N N . VAL A 1 515 ? -20.160 4.931 22.444 1.00 92.75 515 VAL A N 1
ATOM 3871 C CA . VAL A 1 515 ? -19.291 3.801 22.081 1.00 92.75 515 VAL A CA 1
ATOM 3872 C C . VAL A 1 515 ? -19.856 3.035 20.884 1.00 92.75 515 VAL A C 1
ATOM 3874 O O . VAL A 1 515 ? -19.099 2.698 19.976 1.00 92.75 515 VAL A O 1
ATOM 3877 N N . ALA A 1 516 ? -21.170 2.814 20.827 1.00 88.75 516 ALA A N 1
ATOM 3878 C CA . ALA A 1 516 ? -21.833 2.169 19.697 1.00 88.75 516 ALA A CA 1
ATOM 3879 C C . ALA A 1 516 ? -21.643 2.967 18.396 1.00 88.75 516 ALA A C 1
ATOM 3881 O O . ALA A 1 516 ? -21.332 2.389 17.351 1.00 88.75 516 ALA A O 1
ATOM 3882 N N . GLN A 1 517 ? -21.749 4.299 18.460 1.00 92.19 517 GLN A N 1
ATOM 3883 C CA . GLN A 1 517 ? -21.436 5.159 17.319 1.00 92.19 517 GLN A CA 1
ATOM 3884 C C . GLN A 1 517 ? -19.954 5.049 16.921 1.00 92.19 517 GLN A C 1
ATOM 3886 O O . GLN A 1 517 ? -19.657 4.870 15.741 1.00 92.19 517 GLN A O 1
ATOM 3891 N N . GLY A 1 518 ? -19.031 5.048 17.887 1.00 94.44 518 GLY A N 1
ATOM 3892 C CA . GLY A 1 518 ? -17.606 4.831 17.623 1.00 94.44 518 GLY A CA 1
ATOM 3893 C C . GLY A 1 518 ? -17.313 3.479 16.961 1.00 94.44 518 GLY A C 1
ATOM 3894 O O . GLY A 1 518 ? -16.530 3.409 16.017 1.00 94.44 518 GLY A O 1
ATOM 3895 N N . MET A 1 519 ? -17.985 2.402 17.380 1.00 93.88 519 MET A N 1
ATOM 3896 C CA . MET A 1 519 ? -17.860 1.083 16.744 1.00 93.88 519 MET A CA 1
ATOM 3897 C C . MET A 1 519 ? -18.372 1.084 15.302 1.00 93.88 519 MET A C 1
ATOM 3899 O O . MET A 1 519 ? -17.759 0.466 14.429 1.00 93.88 519 MET A O 1
ATOM 3903 N N . LYS A 1 520 ? -19.457 1.813 15.018 1.00 91.75 520 LYS A N 1
ATOM 3904 C CA . LYS A 1 520 ? -19.968 1.990 13.653 1.00 91.75 520 LYS A CA 1
ATOM 3905 C C . LYS A 1 520 ? -18.952 2.703 12.757 1.00 91.75 520 LYS A C 1
ATOM 3907 O O . LYS A 1 520 ? -18.751 2.270 11.621 1.00 91.75 520 LYS A O 1
ATOM 3912 N N . ASP A 1 521 ? -18.293 3.735 13.274 1.00 95.12 521 ASP A N 1
ATOM 3913 C CA . ASP A 1 521 ? -17.264 4.482 12.546 1.00 95.12 521 ASP A CA 1
ATOM 3914 C C . ASP A 1 521 ? -16.022 3.608 12.287 1.00 95.12 521 ASP A C 1
ATOM 3916 O O . ASP A 1 521 ? -15.501 3.584 11.170 1.00 95.12 521 ASP A O 1
ATOM 3920 N N . ILE A 1 522 ? -15.593 2.808 13.274 1.00 94.69 522 ILE A N 1
ATOM 3921 C CA . ILE A 1 522 ? -14.488 1.847 13.104 1.00 94.69 522 ILE A CA 1
ATOM 3922 C C . ILE A 1 522 ? -14.847 0.781 12.065 1.00 94.69 522 ILE A C 1
ATOM 3924 O O . ILE A 1 522 ? -14.016 0.454 11.218 1.00 94.69 522 ILE A O 1
ATOM 3928 N N . ARG A 1 523 ? -16.080 0.259 12.076 1.00 92.50 523 ARG A N 1
ATOM 3929 C CA . ARG A 1 523 ? -16.543 -0.696 11.059 1.00 92.50 523 ARG A CA 1
ATOM 3930 C C . ARG A 1 523 ? -16.461 -0.097 9.656 1.00 92.50 523 ARG A C 1
ATOM 3932 O O . ARG A 1 523 ? -15.954 -0.746 8.746 1.00 92.50 523 ARG A O 1
ATOM 3939 N N . GLN A 1 524 ? -16.916 1.143 9.485 1.00 93.88 524 GLN A N 1
ATOM 3940 C CA . GLN A 1 524 ? -16.832 1.839 8.202 1.00 93.88 524 GLN A CA 1
ATOM 3941 C C . GLN A 1 524 ? -15.373 2.034 7.757 1.00 93.88 524 GLN A C 1
ATOM 3943 O O . GLN A 1 524 ? -15.049 1.808 6.590 1.00 93.88 524 GLN A O 1
ATOM 3948 N N . ALA A 1 525 ? -14.478 2.407 8.675 1.00 94.38 525 ALA A N 1
ATOM 3949 C CA . ALA A 1 525 ? -13.052 2.530 8.383 1.00 94.38 525 ALA A CA 1
ATOM 3950 C C . ALA A 1 525 ? -12.421 1.181 7.983 1.00 94.38 525 ALA A C 1
ATOM 3952 O O . ALA A 1 525 ? -11.609 1.128 7.057 1.00 94.38 525 ALA A O 1
ATOM 3953 N N . ALA A 1 526 ? -12.826 0.080 8.624 1.00 93.06 526 ALA A N 1
ATOM 3954 C CA . ALA A 1 526 ? -12.390 -1.267 8.264 1.00 93.06 526 ALA A CA 1
ATOM 3955 C C . ALA A 1 526 ? -12.881 -1.673 6.860 1.00 93.06 526 ALA A C 1
ATOM 3957 O O . ALA A 1 526 ? -12.097 -2.181 6.064 1.00 93.06 526 ALA A O 1
ATOM 3958 N N . GLU A 1 527 ? -14.135 -1.382 6.495 1.00 92.81 527 GLU A N 1
ATOM 3959 C CA . GLU A 1 527 ? -14.665 -1.631 5.140 1.00 92.81 527 GLU A CA 1
ATOM 3960 C C . GLU A 1 527 ? -13.924 -0.827 4.056 1.00 92.81 527 GLU A C 1
ATOM 3962 O O . GLU A 1 527 ? -13.596 -1.349 2.982 1.00 92.81 527 GLU A O 1
ATOM 3967 N N . GLN A 1 528 ? -13.615 0.442 4.339 1.00 94.94 528 GLN A N 1
ATOM 3968 C CA . GLN A 1 528 ? -12.808 1.284 3.454 1.00 94.94 528 GLN A CA 1
ATOM 3969 C C . GLN A 1 528 ? -11.387 0.735 3.305 1.00 94.94 528 GLN A C 1
ATOM 3971 O O . GLN A 1 528 ? -10.876 0.653 2.187 1.00 94.94 528 GLN A O 1
ATOM 3976 N N . THR A 1 529 ? -10.779 0.300 4.410 1.00 94.38 529 THR A N 1
ATOM 3977 C CA . THR A 1 529 ? -9.451 -0.324 4.414 1.00 94.38 529 THR A CA 1
ATOM 3978 C C . THR A 1 529 ? -9.458 -1.608 3.592 1.00 94.38 529 THR A C 1
ATOM 3980 O O . THR A 1 529 ? -8.622 -1.754 2.711 1.00 94.38 529 THR A O 1
ATOM 3983 N N . ALA A 1 530 ? -10.452 -2.484 3.766 1.00 92.69 530 ALA A N 1
ATOM 3984 C CA . ALA A 1 530 ? -10.590 -3.707 2.974 1.00 92.69 530 ALA A CA 1
ATOM 3985 C C . ALA A 1 530 ? -10.695 -3.414 1.467 1.00 92.69 530 ALA A C 1
ATOM 3987 O O . ALA A 1 530 ? -10.072 -4.090 0.644 1.00 92.69 530 ALA A O 1
ATOM 3988 N N . THR A 1 531 ? -11.448 -2.373 1.100 1.00 94.62 531 THR A N 1
ATOM 3989 C CA . THR A 1 531 ? -11.567 -1.925 -0.294 1.00 94.62 531 THR A CA 1
ATOM 3990 C C . THR A 1 531 ? -10.227 -1.421 -0.836 1.00 94.62 531 THR A C 1
ATOM 3992 O O . THR A 1 531 ? -9.829 -1.807 -1.936 1.00 94.62 531 THR A O 1
ATOM 3995 N N . ALA A 1 532 ? -9.512 -0.596 -0.066 1.00 94.94 532 ALA A N 1
ATOM 3996 C CA . ALA A 1 532 ? -8.197 -0.073 -0.436 1.00 94.94 532 ALA A CA 1
ATOM 3997 C C . ALA A 1 532 ? -7.151 -1.192 -0.573 1.00 94.94 532 ALA A C 1
ATOM 3999 O O . ALA A 1 532 ? -6.401 -1.222 -1.547 1.00 94.94 532 ALA A O 1
ATOM 4000 N N . THR A 1 533 ? -7.155 -2.161 0.342 1.00 94.88 533 THR A N 1
ATOM 4001 C CA . THR A 1 533 ? -6.309 -3.357 0.291 1.00 94.88 533 THR A CA 1
ATOM 4002 C C . THR A 1 533 ? -6.580 -4.169 -0.977 1.00 94.88 533 THR A C 1
ATOM 4004 O O . THR A 1 533 ? -5.644 -4.499 -1.697 1.00 94.88 533 THR A O 1
ATOM 4007 N N . SER A 1 534 ? -7.846 -4.398 -1.345 1.00 92.75 534 SER A N 1
ATOM 4008 C CA . SER A 1 534 ? -8.183 -5.086 -2.603 1.00 92.75 534 SER A CA 1
ATOM 4009 C C . SER A 1 534 ? -7.725 -4.317 -3.853 1.00 92.75 534 SER A C 1
ATOM 4011 O O . SER A 1 534 ? -7.323 -4.912 -4.857 1.00 92.75 534 SER A O 1
ATOM 4013 N N . GLN A 1 535 ? -7.767 -2.982 -3.824 1.00 94.31 535 GLN A N 1
ATOM 4014 C CA . GLN A 1 535 ? -7.224 -2.157 -4.909 1.00 94.31 535 GLN A CA 1
ATOM 4015 C C . GLN A 1 535 ? -5.695 -2.251 -4.989 1.00 94.31 535 GLN A C 1
ATOM 4017 O O . GLN A 1 535 ? -5.157 -2.344 -6.095 1.00 94.31 535 GLN A O 1
ATOM 4022 N N . LEU A 1 536 ? -5.005 -2.283 -3.845 1.00 94.56 536 LEU A N 1
ATOM 4023 C CA . LEU A 1 536 ? -3.560 -2.507 -3.771 1.00 94.56 536 LEU A CA 1
ATOM 4024 C C . LEU A 1 536 ? -3.168 -3.870 -4.344 1.00 94.56 536 LEU A C 1
ATOM 4026 O O . LEU A 1 536 ? -2.259 -3.922 -5.167 1.00 94.56 536 LEU A O 1
ATOM 4030 N N . GLU A 1 537 ? -3.889 -4.948 -4.018 1.00 92.31 537 GLU A N 1
ATOM 4031 C CA . GLU A 1 537 ? -3.635 -6.278 -4.601 1.00 92.31 537 GLU A CA 1
ATOM 4032 C C . GLU A 1 537 ? -3.667 -6.237 -6.137 1.00 92.31 537 GLU A C 1
ATOM 4034 O O . GLU A 1 537 ? -2.765 -6.752 -6.803 1.00 92.31 537 GLU A O 1
ATOM 4039 N N . LYS A 1 538 ? -4.671 -5.563 -6.720 1.00 93.81 538 LYS A N 1
ATOM 4040 C CA . LYS A 1 538 ? -4.779 -5.377 -8.178 1.00 93.81 538 LYS A CA 1
ATOM 4041 C C . LYS A 1 538 ? -3.631 -4.539 -8.740 1.00 93.81 538 LYS A C 1
ATOM 4043 O O . LYS A 1 538 ? -3.097 -4.865 -9.798 1.00 93.81 538 LYS A O 1
ATOM 4048 N N . ALA A 1 539 ? -3.243 -3.468 -8.050 1.00 93.62 539 ALA A N 1
ATOM 4049 C CA . ALA A 1 539 ? -2.133 -2.618 -8.472 1.00 93.62 539 ALA A CA 1
ATOM 4050 C C . ALA A 1 539 ? -0.804 -3.390 -8.477 1.00 93.62 539 ALA A C 1
ATOM 4052 O O . ALA A 1 539 ? -0.049 -3.303 -9.443 1.00 93.62 539 ALA A O 1
ATOM 4053 N N . VAL A 1 540 ? -0.548 -4.206 -7.453 1.00 94.25 540 VAL A N 1
ATOM 4054 C CA . VAL A 1 540 ? 0.647 -5.055 -7.373 1.00 94.25 540 VAL A CA 1
ATOM 4055 C C . VAL A 1 540 ? 0.632 -6.150 -8.441 1.00 94.25 540 VAL A C 1
ATOM 4057 O O . VAL A 1 540 ? 1.669 -6.439 -9.039 1.00 94.25 540 VAL A O 1
ATOM 4060 N N . ALA A 1 541 ? -0.530 -6.738 -8.741 1.00 90.44 541 ALA A N 1
ATOM 4061 C CA . ALA A 1 541 ? -0.663 -7.677 -9.855 1.00 90.44 541 ALA A CA 1
ATOM 4062 C C . ALA A 1 541 ? -0.290 -7.020 -11.199 1.00 90.44 541 ALA A C 1
ATOM 4064 O O . ALA A 1 541 ? 0.462 -7.602 -11.983 1.00 90.44 541 ALA A O 1
ATOM 4065 N N . ASN A 1 542 ? -0.731 -5.779 -11.430 1.00 92.50 542 ASN A N 1
ATOM 4066 C CA . ASN A 1 542 ? -0.359 -5.008 -12.618 1.00 92.50 542 ASN A CA 1
ATOM 4067 C C . ASN A 1 542 ? 1.140 -4.660 -12.650 1.00 92.50 542 ASN A C 1
ATOM 4069 O O . ASN A 1 542 ? 1.755 -4.741 -13.710 1.00 92.50 542 ASN A O 1
ATOM 4073 N N . LEU A 1 543 ? 1.747 -4.309 -11.508 1.00 93.00 543 LEU A N 1
ATOM 4074 C CA . LEU A 1 543 ? 3.193 -4.062 -11.417 1.00 93.00 543 LEU A CA 1
ATOM 4075 C C . LEU A 1 543 ? 4.005 -5.313 -11.760 1.00 93.00 543 LEU A C 1
ATOM 4077 O O . LEU A 1 543 ? 4.976 -5.217 -12.506 1.00 93.00 543 LEU A O 1
ATOM 4081 N N . ASN A 1 544 ? 3.585 -6.484 -11.276 1.00 90.25 544 ASN A N 1
ATOM 4082 C CA . ASN A 1 544 ? 4.212 -7.755 -11.637 1.00 90.25 544 ASN A CA 1
ATOM 4083 C C . ASN A 1 544 ? 4.096 -8.044 -13.141 1.00 90.25 544 ASN A C 1
ATOM 4085 O O . ASN A 1 544 ? 5.081 -8.450 -13.756 1.00 90.25 544 ASN A O 1
ATOM 4089 N N . ALA A 1 545 ? 2.930 -7.799 -13.749 1.00 90.62 545 ALA A N 1
ATOM 4090 C CA . ALA A 1 545 ? 2.749 -7.959 -15.193 1.00 90.62 545 ALA A CA 1
ATOM 4091 C C . ALA A 1 545 ? 3.669 -7.017 -15.992 1.00 90.62 545 ALA A C 1
ATOM 4093 O O . ALA A 1 545 ? 4.404 -7.470 -16.867 1.00 90.62 545 ALA A O 1
ATOM 4094 N N . LEU A 1 546 ? 3.714 -5.730 -15.631 1.00 91.38 546 LEU A N 1
ATOM 4095 C CA . LEU A 1 546 ? 4.579 -4.742 -16.284 1.00 91.38 546 LEU A CA 1
ATOM 4096 C C . LEU A 1 546 ? 6.068 -5.077 -16.112 1.00 91.38 546 LEU A C 1
ATOM 4098 O O . LEU A 1 546 ? 6.863 -4.932 -17.037 1.00 91.38 546 LEU A O 1
ATOM 4102 N N . SER A 1 547 ? 6.451 -5.550 -14.929 1.00 92.19 547 SER A N 1
ATOM 4103 C CA . SER A 1 547 ? 7.805 -6.018 -14.640 1.00 92.19 547 SER A CA 1
ATOM 4104 C C . SER A 1 547 ? 8.186 -7.212 -15.525 1.00 92.19 547 SER A C 1
ATOM 4106 O O . SER A 1 547 ? 9.277 -7.253 -16.095 1.00 92.19 547 SER A O 1
ATOM 4108 N N . GLN A 1 548 ? 7.268 -8.161 -15.722 1.00 88.69 548 GLN A N 1
ATOM 4109 C CA . GLN A 1 548 ? 7.474 -9.287 -16.631 1.00 88.69 548 GLN A CA 1
ATOM 4110 C C . GLN A 1 548 ? 7.611 -8.826 -18.094 1.00 88.69 548 GLN A C 1
ATOM 4112 O O . GLN A 1 548 ? 8.533 -9.269 -18.780 1.00 88.69 548 GLN A O 1
ATOM 4117 N N . GLU A 1 549 ? 6.787 -7.879 -18.551 1.00 90.88 549 GLU A N 1
ATOM 4118 C CA . GLU A 1 549 ? 6.912 -7.278 -19.889 1.00 90.88 549 GLU A CA 1
ATOM 4119 C C . GLU A 1 549 ? 8.258 -6.559 -20.081 1.00 90.88 549 GLU A C 1
ATOM 4121 O O . GLU A 1 549 ? 8.909 -6.719 -21.117 1.00 90.88 549 GLU A O 1
ATOM 4126 N N . LEU A 1 550 ? 8.730 -5.808 -19.077 1.00 90.25 550 LEU A N 1
ATOM 4127 C CA . LEU A 1 550 ? 10.047 -5.159 -19.099 1.00 90.25 550 LEU A CA 1
ATOM 4128 C C . LEU A 1 550 ? 11.183 -6.184 -19.159 1.00 90.25 550 LEU A C 1
ATOM 4130 O O . LEU A 1 550 ? 12.136 -6.007 -19.924 1.00 90.25 550 LEU A O 1
ATOM 4134 N N . LYS A 1 551 ? 11.068 -7.277 -18.396 1.00 87.69 551 LYS A N 1
ATOM 4135 C CA . LYS A 1 551 ? 12.028 -8.386 -18.417 1.00 87.69 551 LYS A CA 1
ATOM 4136 C C . LYS A 1 551 ? 12.107 -9.027 -19.798 1.00 87.69 551 LYS A C 1
ATOM 4138 O O . LYS A 1 551 ? 13.207 -9.277 -20.284 1.00 87.69 551 LYS A O 1
ATOM 4143 N N . GLU A 1 552 ? 10.969 -9.284 -20.434 1.00 88.06 552 GLU A N 1
ATOM 4144 C CA . GLU A 1 552 ? 10.904 -9.853 -21.783 1.00 88.06 552 GLU A CA 1
ATOM 4145 C C . GLU A 1 552 ? 11.442 -8.876 -22.832 1.00 88.06 552 GLU A C 1
ATOM 4147 O O . GLU A 1 552 ? 12.231 -9.259 -23.699 1.00 88.06 552 GLU A O 1
ATOM 4152 N N . ALA A 1 553 ? 11.093 -7.593 -22.718 1.00 87.06 553 ALA A N 1
ATOM 4153 C CA . ALA A 1 553 ? 11.585 -6.551 -23.607 1.00 87.06 553 ALA A CA 1
ATOM 4154 C C . ALA A 1 553 ? 13.111 -6.406 -23.539 1.00 87.06 553 ALA A C 1
ATOM 4156 O O . ALA A 1 553 ? 13.743 -6.292 -24.592 1.00 87.06 553 ALA A O 1
ATOM 4157 N N . ALA A 1 554 ? 13.692 -6.449 -22.336 1.00 86.12 554 ALA A N 1
ATOM 4158 C CA . ALA A 1 554 ? 15.137 -6.433 -22.124 1.00 86.12 554 ALA A CA 1
ATOM 4159 C C . ALA A 1 554 ? 15.800 -7.760 -22.521 1.00 86.12 554 ALA A C 1
ATOM 4161 O O . ALA A 1 554 ? 16.891 -7.745 -23.081 1.00 86.12 554 ALA A O 1
ATOM 4162 N N . GLY A 1 555 ? 15.126 -8.894 -22.305 1.00 83.62 555 GLY A N 1
ATOM 4163 C CA . GLY A 1 555 ? 15.600 -10.231 -22.672 1.00 83.62 555 GLY A CA 1
ATOM 4164 C C . GLY A 1 555 ? 15.736 -10.461 -24.180 1.00 83.62 555 GLY A C 1
ATOM 4165 O O . GLY A 1 555 ? 16.469 -11.356 -24.594 1.00 83.62 555 GLY A O 1
ATOM 4166 N N . ARG A 1 556 ? 15.094 -9.629 -25.016 1.00 84.44 556 ARG A N 1
ATOM 4167 C CA . ARG A 1 556 ? 15.357 -9.590 -26.467 1.00 84.44 556 ARG A CA 1
ATOM 4168 C C . ARG A 1 556 ? 16.793 -9.179 -26.794 1.00 84.44 556 ARG A C 1
ATOM 4170 O O . ARG A 1 556 ? 17.296 -9.572 -27.843 1.00 84.44 556 ARG A O 1
ATOM 4177 N N . TYR A 1 557 ? 17.446 -8.415 -25.918 1.00 85.50 557 TYR A N 1
ATOM 4178 C CA . TYR A 1 557 ? 18.855 -8.075 -26.055 1.00 85.50 557 TYR A CA 1
ATOM 4179 C C . TYR A 1 557 ? 19.718 -9.161 -25.406 1.00 85.50 557 TYR A C 1
ATOM 4181 O O . TYR A 1 557 ? 19.631 -9.418 -24.209 1.00 85.50 557 TYR A O 1
ATOM 4189 N N . GLN A 1 558 ? 20.570 -9.799 -26.201 1.00 82.00 558 GLN A N 1
ATOM 4190 C CA . GLN A 1 558 ? 21.586 -10.743 -25.749 1.00 82.00 558 GLN A CA 1
ATOM 4191 C C . GLN A 1 558 ? 22.807 -9.948 -25.295 1.00 82.00 558 GLN A C 1
ATOM 4193 O O . GLN A 1 558 ? 23.460 -9.290 -26.110 1.00 82.00 558 GLN A O 1
ATOM 4198 N N . ILE A 1 559 ? 23.086 -9.982 -23.993 1.00 82.00 559 ILE A N 1
ATOM 4199 C CA . ILE A 1 559 ? 24.062 -9.110 -23.332 1.00 82.00 559 ILE A CA 1
ATOM 4200 C C . ILE A 1 559 ? 25.330 -9.857 -22.942 1.00 82.00 559 ILE A C 1
ATOM 4202 O O . ILE A 1 559 ? 25.223 -10.968 -22.385 1.00 82.00 559 ILE A O 1
#

Secondary structure (DSSP, 8-state):
----HHHHHHHHHHHHHHHHHHHHHHHHHHHHHHHHHHHHIIIIIHHHHHHHHHHHHHHHHHHHHHHHHHHHHHHHHHSTTSS--HHHHHHHHHHHHHHHHHHHHHHHHHHHHHHHT-SSHHHHHHHHHHHHHHHHHHHHHHHHHHHHHHHHHHHHHT-HHHHHHHHHHHHHHHHHHHHHHHHHHHHHHHHHHHHHHHHHHHHHHHHHHHHHHHHHHHHHHHHHHHHHIIIIIHHHHHHHHHHHHHHTTB-SS-----SSHHHHHHHHHHHHHHHHHHHHHHHHHHHHHHHHHHHHHHHHHHHHHHHHHHHHHHHHHHHHHHHHHHHHHHHHHHHHHHHHHHHHHHHHHHHHHHHHHHHHHHHHHHHHHHHHHHHHHHHHHHHHHHHHHHHHHHHHHHHHHHHHHHHHHHHHHHHHTGGGGHHHHHHHHHHHHHHHHHHHHHHHHHHHHHHHHHHHHHHHHHHHHHHHHHHHHHHHHHHHHHHHHHHHHHHHHHHHHHHHHHHHHHHHHHHHHHHHHHHHHHHHHHHHHHHHHHHHHHHHHHHHHHHHHHHHHHHTSB-

pLDDT: mean 87.31, std 7.0, range [47.84, 95.75]

Radius of gyration: 102.42 Å; chains: 1; bounding box: 168×47×302 Å

Sequence (559 aa):
MKLTIGKRILLGFGIVVALAVALGLYVLFTMAEVREIEGTISDHDLDLLAKLNALNQNQGQLYGLREKALATSLMVKSNPGTGQDPKAVEEEWRKNSASADGQLDALEKATADYEKSGVSERRKAQFGKIRQNTVETRKSWDRLKTAILALFGQMDKGDLAQLVSQLKVVDDLRQELNQKLQNGINLTNEGIQIGKEQAAATYRHAQIATYVGLALVIVLGVLSSLFIQRSITNPLGAFMGFVERVGKGDLTRQAPVSKVGELESLGQSLNQMTAGLKDMARQIVQVTQHLNAASAEIMASTQEQAASTKEQAATVQEITTTMEEVNQSGAQISAKAKQVAAAAEATSVASNSGIQAVQDTTRTMAAIREQVEEVAGNIVALSEKTTAVGEIIATVNDIAERSNLLALNASIEAAAAGDQGSRFSVVANEMKKLADQAKESTVQVRTILGDIQKGINSSVMFTEEAVKRVETGKQQADITEQTIRQMAKTTLESVQAFEQIIGAGNQQQIGFEQVAQGMKDIRQAAEQTATATSQLEKAVANLNALSQELKEAAGRYQI